Protein AF-A0A4Z2CC29-F1 (afdb_monomer_lite)

Organism: NCBI:txid433685

Structure (mmCIF, N/CA/C/O backbone):
data_AF-A0A4Z2CC29-F1
#
_entry.id   AF-A0A4Z2CC29-F1
#
loop_
_atom_site.group_PDB
_atom_site.id
_atom_site.type_symbol
_atom_site.label_atom_id
_atom_site.label_alt_id
_atom_site.label_comp_id
_atom_site.label_asym_id
_atom_site.label_entity_id
_atom_site.label_seq_id
_atom_site.pdbx_PDB_ins_code
_atom_site.Cartn_x
_atom_site.Cartn_y
_atom_site.Cartn_z
_atom_site.occupancy
_atom_site.B_iso_or_equiv
_atom_site.auth_seq_id
_atom_site.auth_comp_id
_atom_site.auth_asym_id
_atom_site.auth_atom_id
_atom_site.pdbx_PDB_model_num
ATOM 1 N N . MET A 1 1 ? 22.990 -30.284 -45.634 1.00 66.81 1 MET A N 1
ATOM 2 C CA . MET A 1 1 ? 22.052 -29.153 -45.784 1.00 66.81 1 MET A CA 1
ATOM 3 C C . MET A 1 1 ? 21.146 -28.949 -44.565 1.00 66.81 1 MET A C 1
ATOM 5 O O . MET A 1 1 ? 21.465 -28.060 -43.800 1.00 66.81 1 MET A O 1
ATOM 9 N N . ILE A 1 2 ? 20.113 -29.764 -44.279 1.00 86.00 2 ILE A N 1
ATOM 10 C CA . ILE A 1 2 ? 19.229 -29.530 -43.098 1.00 86.00 2 ILE A CA 1
ATOM 11 C C . ILE A 1 2 ? 20.000 -29.575 -41.761 1.00 86.00 2 ILE A C 1
ATOM 13 O O . ILE A 1 2 ? 19.831 -28.699 -40.919 1.00 86.00 2 ILE A O 1
ATOM 17 N N . TYR A 1 3 ? 20.889 -30.560 -41.586 1.00 90.81 3 TYR A N 1
ATOM 18 C CA . TYR A 1 3 ? 21.724 -30.685 -40.383 1.00 90.81 3 TYR A CA 1
ATOM 19 C C . TYR A 1 3 ? 22.698 -29.509 -40.204 1.00 90.81 3 TYR A C 1
ATOM 21 O O . TYR A 1 3 ? 22.841 -28.997 -39.101 1.00 90.81 3 TYR A O 1
ATOM 29 N N . GLU A 1 4 ? 23.340 -29.054 -41.282 1.00 92.06 4 GLU A N 1
ATOM 30 C CA . GLU A 1 4 ? 24.298 -27.939 -41.235 1.00 92.06 4 GLU A CA 1
ATOM 31 C C . GLU A 1 4 ? 23.599 -26.615 -40.921 1.00 92.06 4 GLU A C 1
ATOM 33 O O . GLU A 1 4 ? 24.086 -25.859 -40.090 1.00 92.06 4 GLU A O 1
ATOM 38 N N . THR A 1 5 ? 22.422 -26.370 -41.508 1.00 91.75 5 THR A N 1
ATOM 39 C CA . THR A 1 5 ? 21.590 -25.204 -41.178 1.00 91.75 5 THR A CA 1
ATOM 40 C C . THR A 1 5 ? 21.153 -25.224 -39.714 1.00 91.75 5 THR A C 1
ATOM 42 O O . THR A 1 5 ? 21.226 -24.202 -39.039 1.00 91.75 5 THR A O 1
ATOM 45 N N . HIS A 1 6 ? 20.741 -26.386 -39.199 1.00 92.25 6 HIS A N 1
ATOM 46 C CA . HIS A 1 6 ? 20.355 -26.515 -37.796 1.00 92.25 6 HIS A CA 1
ATOM 47 C C . HIS A 1 6 ? 21.546 -26.332 -36.841 1.00 92.25 6 HIS A C 1
ATOM 49 O O . HIS A 1 6 ? 21.421 -25.657 -35.821 1.00 92.25 6 HIS A O 1
ATOM 55 N N . LEU A 1 7 ? 22.717 -26.879 -37.181 1.00 94.69 7 LEU A N 1
ATOM 56 C CA . LEU A 1 7 ? 23.944 -26.705 -36.403 1.00 94.69 7 LEU A CA 1
ATOM 57 C C . LEU A 1 7 ? 24.373 -25.233 -36.343 1.00 94.69 7 LEU A C 1
ATOM 59 O O . LEU A 1 7 ? 24.787 -24.758 -35.287 1.00 94.69 7 LEU A O 1
ATOM 63 N N . GLU A 1 8 ? 24.256 -24.514 -37.458 1.00 93.88 8 GLU A N 1
ATOM 64 C CA . GLU A 1 8 ? 24.560 -23.086 -37.527 1.00 93.88 8 GLU A CA 1
ATOM 65 C C . GLU A 1 8 ? 23.573 -22.254 -3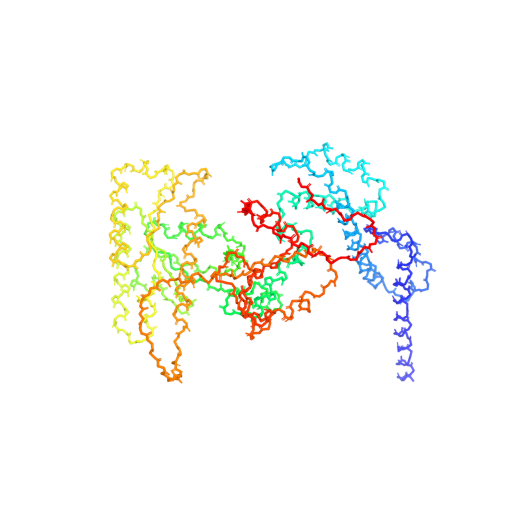6.700 1.00 93.88 8 GLU A C 1
ATOM 67 O O . GLU A 1 8 ? 23.980 -21.369 -35.950 1.00 93.88 8 GLU A O 1
ATOM 72 N N . GLN A 1 9 ? 22.283 -22.595 -36.745 1.00 92.75 9 GLN A N 1
ATOM 73 C CA . GLN A 1 9 ? 21.270 -21.964 -35.902 1.00 92.75 9 GLN A CA 1
ATOM 74 C C . GLN A 1 9 ? 21.585 -22.138 -34.408 1.00 92.75 9 GLN A C 1
ATOM 76 O O . GLN A 1 9 ? 21.604 -21.155 -33.674 1.00 92.75 9 GLN A O 1
ATOM 81 N N . LEU A 1 10 ? 21.930 -23.353 -33.968 1.00 94.38 10 LEU A N 1
ATOM 82 C CA . LEU A 1 10 ? 22.297 -23.615 -32.571 1.00 94.38 10 LEU A CA 1
ATOM 83 C C . LEU A 1 10 ? 23.557 -22.853 -32.131 1.00 94.38 10 LEU A C 1
ATOM 85 O O . LEU A 1 10 ? 23.642 -22.406 -30.986 1.00 94.38 10 LEU A O 1
ATOM 89 N N . ARG A 1 11 ? 24.545 -22.695 -33.020 1.00 93.88 11 ARG A N 1
ATOM 90 C CA . ARG A 1 11 ? 25.752 -21.897 -32.743 1.00 93.88 11 ARG A CA 1
ATOM 91 C C . ARG A 1 11 ? 25.420 -20.419 -32.575 1.00 93.88 11 ARG A C 1
ATOM 93 O O . ARG A 1 11 ? 25.898 -19.808 -31.621 1.00 93.88 11 ARG A O 1
ATOM 100 N N . ASN A 1 12 ? 24.575 -19.882 -33.450 1.00 92.81 12 ASN A N 1
ATOM 101 C CA . ASN A 1 12 ? 24.117 -18.498 -33.374 1.00 92.81 12 ASN A CA 1
ATOM 102 C C . ASN A 1 12 ? 23.285 -18.248 -32.114 1.00 92.81 12 ASN A C 1
ATOM 104 O O . ASN A 1 12 ? 23.522 -17.261 -31.422 1.00 92.81 12 ASN A O 1
ATOM 108 N N . ASP A 1 13 ? 22.391 -19.169 -31.754 1.00 92.31 13 ASP A N 1
ATOM 109 C CA . ASP A 1 13 ? 21.606 -19.078 -30.521 1.00 92.31 13 ASP A CA 1
ATOM 110 C C . ASP A 1 13 ? 22.510 -19.092 -29.280 1.00 92.31 13 ASP A C 1
ATOM 112 O O . ASP A 1 13 ? 22.323 -18.288 -28.361 1.00 92.31 13 ASP A O 1
ATOM 116 N N . ARG A 1 14 ? 23.540 -19.952 -29.266 1.00 94.69 14 ARG A N 1
ATOM 117 C CA . ARG A 1 14 ? 24.526 -19.990 -28.178 1.00 94.69 14 ARG A CA 1
ATOM 118 C C . ARG A 1 14 ? 25.311 -18.685 -28.080 1.00 94.69 14 ARG A C 1
ATOM 120 O O . ARG A 1 14 ? 25.396 -18.119 -26.994 1.00 94.69 14 ARG A O 1
ATOM 127 N N . LYS A 1 15 ? 25.849 -18.187 -29.197 1.00 94.00 15 LYS A N 1
ATOM 128 C CA . LYS A 1 15 ? 26.604 -16.926 -29.221 1.00 94.00 15 LYS A CA 1
ATOM 129 C C . LYS A 1 15 ? 25.719 -15.753 -28.801 1.00 94.00 15 LYS A C 1
ATOM 131 O O . LYS A 1 15 ? 26.139 -14.946 -27.984 1.00 94.00 15 LYS A O 1
ATOM 136 N N . ARG A 1 16 ? 24.463 -15.693 -29.250 1.00 93.94 16 ARG A N 1
ATOM 137 C CA . ARG A 1 16 ? 23.505 -14.667 -28.815 1.00 93.94 16 ARG A CA 1
ATOM 138 C C . ARG A 1 16 ? 23.261 -14.719 -27.303 1.00 93.94 16 ARG A C 1
ATOM 140 O O . ARG A 1 16 ? 23.221 -13.673 -26.662 1.00 93.94 16 ARG A O 1
ATOM 147 N N . ALA A 1 17 ? 23.155 -15.908 -26.709 1.00 94.06 17 ALA A N 1
ATOM 148 C CA . ALA A 1 17 ? 23.043 -16.054 -25.256 1.00 94.06 17 ALA A CA 1
ATOM 149 C 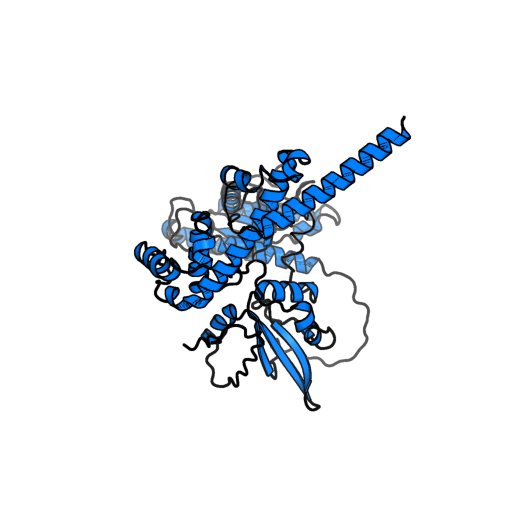C . ALA A 1 17 ? 24.298 -15.561 -24.506 1.00 94.06 17 ALA A C 1
ATOM 151 O O . ALA A 1 17 ? 24.156 -14.870 -23.496 1.00 94.06 17 ALA A O 1
ATOM 152 N N . GLU A 1 18 ? 25.498 -15.858 -25.017 1.00 95.25 18 GLU A N 1
ATOM 153 C CA . GLU A 1 18 ? 26.771 -15.336 -24.488 1.00 95.25 18 GLU A CA 1
ATOM 154 C C . GLU A 1 18 ? 26.796 -13.794 -24.537 1.00 95.25 18 GLU A C 1
ATOM 156 O O . GLU A 1 18 ? 27.067 -13.148 -23.529 1.00 95.25 18 GLU A O 1
ATOM 161 N N . MET A 1 19 ? 26.393 -13.192 -25.661 1.00 95.31 19 MET A N 1
ATOM 162 C CA . MET A 1 19 ? 26.339 -11.732 -25.845 1.00 95.31 19 MET A CA 1
ATOM 163 C C . MET A 1 19 ? 25.330 -11.043 -24.916 1.00 95.31 19 MET A C 1
ATOM 165 O O . MET A 1 19 ? 25.601 -9.961 -24.395 1.00 95.31 19 MET A O 1
ATOM 169 N N . ARG A 1 20 ? 24.178 -11.673 -24.639 1.00 94.25 20 ARG A N 1
ATOM 170 C CA . ARG A 1 20 ? 23.228 -11.169 -23.628 1.00 94.25 20 ARG A CA 1
ATOM 171 C C . ARG A 1 20 ? 23.831 -11.168 -22.223 1.00 94.25 20 ARG A C 1
ATOM 173 O O . ARG A 1 20 ? 23.496 -10.294 -21.425 1.00 94.25 20 ARG A O 1
ATOM 180 N N . TRP A 1 21 ? 24.651 -12.165 -21.893 1.00 95.19 21 TRP A N 1
ATOM 181 C CA . TRP A 1 21 ? 25.315 -12.251 -20.593 1.00 95.19 21 TRP A CA 1
ATOM 182 C C . TRP A 1 21 ? 26.423 -11.201 -20.464 1.00 95.19 21 TRP A C 1
ATOM 184 O O . TRP A 1 21 ? 26.448 -10.475 -19.474 1.00 95.19 21 TRP A O 1
ATOM 194 N N . GLU A 1 22 ? 27.249 -11.041 -21.496 1.00 94.44 22 GLU A N 1
ATOM 195 C CA . GLU A 1 22 ? 28.319 -10.038 -21.526 1.00 94.44 22 GLU A CA 1
ATOM 196 C C . GLU A 1 22 ? 27.773 -8.608 -21.420 1.00 94.44 22 GLU A C 1
ATOM 198 O O . GLU A 1 22 ? 28.294 -7.800 -20.651 1.00 94.44 22 GLU A O 1
ATOM 203 N N . LEU A 1 23 ? 26.659 -8.305 -22.101 1.00 93.31 23 LEU A N 1
ATOM 204 C CA . LEU A 1 23 ? 25.971 -7.024 -21.936 1.00 93.31 23 LEU A CA 1
ATOM 205 C C . LEU A 1 23 ? 25.572 -6.787 -20.469 1.00 93.31 23 LEU A C 1
ATOM 207 O O . LEU A 1 23 ? 25.803 -5.702 -19.941 1.00 93.31 23 LEU A O 1
ATOM 211 N N . LYS A 1 24 ? 25.000 -7.787 -19.785 1.00 94.25 24 LYS A N 1
ATOM 212 C CA . LYS A 1 24 ? 24.619 -7.656 -18.366 1.00 94.25 24 LYS A CA 1
ATOM 213 C C . LYS A 1 24 ? 25.824 -7.394 -17.465 1.00 94.25 24 LYS A C 1
ATOM 215 O O . LYS A 1 24 ? 25.731 -6.551 -16.577 1.00 94.25 24 LYS A O 1
ATOM 220 N N . GLU A 1 25 ? 26.931 -8.098 -17.688 1.00 94.12 25 GLU A N 1
ATOM 221 C CA . GLU A 1 25 ? 28.170 -7.907 -16.929 1.00 94.12 25 GLU A CA 1
ATOM 222 C C . GLU A 1 25 ? 28.756 -6.509 -17.160 1.00 94.12 25 GLU A C 1
ATOM 224 O O . GLU A 1 25 ? 29.083 -5.801 -16.212 1.00 94.12 25 GLU A O 1
ATOM 229 N N . LYS A 1 26 ? 28.809 -6.052 -18.413 1.00 92.38 26 LYS A N 1
ATOM 230 C CA . LYS A 1 26 ? 29.283 -4.704 -18.750 1.00 92.38 26 LYS A CA 1
ATOM 231 C C . LYS A 1 26 ? 28.430 -3.609 -18.126 1.00 92.38 26 LYS A C 1
ATOM 233 O O . LYS A 1 26 ? 28.978 -2.611 -17.660 1.00 92.38 26 LYS A O 1
ATOM 238 N N . LEU A 1 27 ? 27.109 -3.783 -18.103 1.00 93.62 27 LEU A N 1
ATOM 239 C CA . LEU A 1 27 ? 26.213 -2.842 -17.437 1.00 93.62 27 LEU A CA 1
ATOM 240 C C . LEU A 1 27 ? 26.478 -2.789 -15.924 1.00 93.62 27 LEU A C 1
ATOM 242 O O . LEU A 1 27 ? 26.560 -1.691 -15.382 1.00 93.62 27 LEU A O 1
ATOM 246 N N . SER A 1 28 ? 26.681 -3.935 -15.263 1.00 92.44 28 SER A N 1
ATOM 247 C CA . SER A 1 28 ? 26.833 -3.998 -13.801 1.00 92.44 28 SER A CA 1
ATOM 248 C C . SER A 1 28 ? 28.130 -3.384 -13.270 1.00 92.44 28 SER A C 1
ATOM 250 O O . SER A 1 28 ? 28.144 -2.891 -12.144 1.00 92.44 28 SER A O 1
ATOM 252 N N . VAL A 1 29 ? 29.204 -3.383 -14.064 1.00 92.62 29 VAL A N 1
ATOM 253 C CA . VAL A 1 29 ? 30.507 -2.818 -13.666 1.00 92.62 29 VAL A CA 1
ATOM 254 C C . VAL A 1 29 ? 30.736 -1.390 -14.164 1.00 92.62 29 VAL A C 1
ATOM 256 O O . VAL A 1 29 ? 31.734 -0.765 -13.805 1.00 92.62 29 VAL A O 1
ATOM 259 N N . SER A 1 30 ? 29.855 -0.863 -15.018 1.00 91.44 30 SER A N 1
ATOM 260 C CA . SER A 1 30 ? 30.069 0.434 -15.657 1.00 91.44 30 SER A CA 1
ATOM 261 C C . SER A 1 30 ? 29.684 1.597 -14.734 1.00 91.44 30 SER A C 1
ATOM 263 O O . SER A 1 30 ? 28.502 1.772 -14.435 1.00 91.44 30 SER A O 1
ATOM 265 N N . PRO A 1 31 ? 30.625 2.493 -14.370 1.00 90.25 31 PRO A N 1
ATOM 266 C CA . PRO A 1 31 ? 30.317 3.668 -13.549 1.00 90.25 31 PRO A CA 1
ATOM 267 C C . PRO A 1 31 ? 29.477 4.710 -14.303 1.00 90.25 31 PRO A C 1
ATOM 269 O O . PRO A 1 31 ? 28.939 5.643 -13.711 1.00 90.25 31 PRO A O 1
ATOM 272 N N . PHE A 1 32 ? 29.370 4.577 -15.627 1.00 90.44 32 PHE A N 1
ATOM 273 C CA . PHE A 1 32 ? 28.587 5.476 -16.465 1.00 90.44 32 PHE A CA 1
ATOM 274 C C . PHE A 1 32 ? 27.112 5.088 -16.534 1.00 90.44 32 PHE A C 1
ATOM 276 O O . PHE A 1 32 ? 26.312 5.874 -17.051 1.00 90.44 32 PHE A O 1
ATOM 283 N N . ILE A 1 33 ? 26.749 3.899 -16.053 1.00 94.25 33 ILE A N 1
ATOM 284 C CA . ILE A 1 33 ? 25.368 3.440 -15.959 1.00 94.25 33 ILE A CA 1
ATOM 285 C C . ILE A 1 33 ? 24.871 3.760 -14.553 1.00 94.25 33 ILE A C 1
ATOM 287 O O . ILE A 1 33 ? 25.183 3.073 -13.589 1.00 94.25 33 ILE A O 1
ATOM 291 N N . THR A 1 34 ? 24.112 4.848 -14.438 1.00 95.56 34 THR A N 1
ATOM 292 C CA . THR A 1 34 ? 23.562 5.319 -13.161 1.00 95.56 34 THR A CA 1
ATOM 293 C C . THR A 1 34 ? 22.041 5.150 -13.129 1.00 95.56 34 THR A C 1
ATOM 295 O O . THR A 1 34 ? 21.424 5.082 -14.201 1.00 95.56 34 THR A O 1
ATOM 298 N N . PRO A 1 35 ? 21.417 5.114 -11.938 1.00 97.56 35 PRO A N 1
ATOM 299 C CA . PRO A 1 35 ? 19.965 5.034 -11.808 1.00 97.56 35 PRO A CA 1
ATOM 300 C C . PRO A 1 35 ? 19.245 6.156 -12.568 1.00 97.56 35 PRO A C 1
ATOM 302 O O . PRO A 1 35 ? 19.624 7.328 -12.488 1.00 97.56 35 PRO A O 1
ATOM 305 N N . GLY A 1 36 ? 18.217 5.790 -13.335 1.00 96.50 36 GLY A N 1
ATOM 306 C CA . GLY A 1 36 ? 17.397 6.726 -14.107 1.00 96.50 36 GLY A CA 1
ATOM 307 C C . GLY A 1 36 ? 18.097 7.317 -15.331 1.00 96.50 36 GLY A C 1
ATOM 308 O O . GLY A 1 36 ? 17.602 8.281 -15.916 1.00 96.50 36 GLY A O 1
ATOM 309 N N . LYS A 1 37 ? 19.260 6.790 -15.733 1.00 95.75 37 LYS A N 1
ATOM 310 C CA . LYS A 1 37 ? 19.903 7.217 -16.976 1.00 95.75 37 LYS A CA 1
ATOM 311 C C . LYS A 1 37 ? 19.089 6.693 -18.170 1.00 95.75 37 LYS A C 1
ATOM 313 O O . LYS A 1 37 ? 18.795 5.503 -18.213 1.00 95.75 37 LYS A O 1
ATOM 318 N N . PRO A 1 38 ? 18.705 7.553 -19.129 1.00 93.81 38 PRO A N 1
ATOM 319 C CA . PRO A 1 38 ? 17.983 7.102 -20.309 1.00 93.81 38 PRO A CA 1
ATOM 320 C C . PRO A 1 38 ? 18.913 6.338 -21.256 1.00 93.81 38 PRO A C 1
ATOM 322 O O . PRO A 1 38 ? 20.123 6.594 -21.317 1.00 93.81 38 PRO A O 1
ATOM 325 N N . TRP A 1 39 ? 18.336 5.412 -22.021 1.00 91.81 39 TRP A N 1
ATOM 326 C CA . TRP A 1 39 ? 19.084 4.574 -22.955 1.00 91.81 39 TRP A CA 1
ATOM 327 C C . TRP A 1 39 ? 19.845 5.395 -24.000 1.00 91.81 39 TRP A C 1
ATOM 329 O O . TRP A 1 39 ? 20.983 5.077 -24.332 1.00 91.81 39 TRP A O 1
ATOM 339 N N . GLU A 1 40 ? 19.260 6.492 -24.474 1.00 91.44 40 GLU A N 1
ATOM 340 C CA . GLU A 1 40 ? 19.817 7.379 -25.497 1.00 91.44 40 GLU A CA 1
ATOM 341 C C . GLU A 1 40 ? 21.171 7.971 -25.084 1.00 91.44 40 GLU A C 1
ATOM 343 O O . GLU A 1 40 ? 22.038 8.185 -25.934 1.00 91.44 40 GLU A O 1
ATOM 348 N N . GLU A 1 41 ? 21.368 8.186 -23.780 1.00 91.81 41 GLU A N 1
ATOM 349 C CA . GLU A 1 41 ? 22.637 8.623 -23.196 1.00 91.81 41 GLU A CA 1
ATOM 350 C C . GLU A 1 41 ? 23.571 7.453 -22.858 1.00 91.81 41 GLU A C 1
ATOM 352 O O . GLU A 1 41 ? 24.787 7.625 -22.802 1.00 91.81 41 GLU A O 1
ATOM 357 N N . ALA A 1 42 ? 23.025 6.274 -22.558 1.00 90.56 42 ALA A N 1
ATOM 358 C CA . ALA A 1 42 ? 23.796 5.104 -22.148 1.00 90.56 42 ALA A CA 1
ATOM 359 C C . ALA A 1 42 ? 24.364 4.309 -23.335 1.00 90.56 42 ALA A C 1
ATOM 361 O O . ALA A 1 42 ? 25.439 3.716 -23.234 1.00 90.56 42 ALA A O 1
ATOM 362 N N . ARG A 1 43 ? 23.679 4.322 -24.481 1.00 88.62 43 ARG A N 1
ATOM 363 C CA . ARG A 1 43 ? 24.040 3.529 -25.663 1.00 88.62 43 ARG A CA 1
ATOM 364 C C . ARG A 1 43 ? 25.456 3.804 -26.171 1.00 88.62 43 ARG A C 1
ATOM 366 O O . ARG A 1 43 ? 26.126 2.884 -26.626 1.00 88.62 43 ARG A O 1
ATOM 373 N N . SER A 1 44 ? 25.963 5.034 -26.044 1.00 88.25 44 SER A N 1
ATOM 374 C CA . SER A 1 44 ? 27.321 5.386 -26.490 1.00 88.25 44 SER A CA 1
ATOM 375 C C . SER A 1 44 ? 28.422 4.628 -25.752 1.00 88.25 44 SER A C 1
ATOM 377 O O . SER A 1 44 ? 29.509 4.476 -26.299 1.00 88.25 44 SER A O 1
ATOM 379 N N . PHE A 1 45 ? 28.155 4.138 -24.538 1.00 83.81 45 PHE A N 1
ATOM 380 C CA . PHE A 1 45 ? 29.128 3.363 -23.763 1.00 83.81 45 PHE A CA 1
ATOM 381 C C . PHE A 1 45 ? 29.275 1.927 -24.258 1.00 83.81 45 PHE A C 1
ATOM 383 O O . PHE A 1 45 ? 30.252 1.274 -23.912 1.00 83.81 45 PHE A O 1
ATOM 390 N N . ILE A 1 46 ? 28.321 1.443 -25.054 1.00 80.62 46 ILE A N 1
ATOM 391 C CA . ILE A 1 46 ? 28.262 0.038 -25.455 1.00 80.62 46 ILE A CA 1
ATOM 392 C C . ILE A 1 46 ? 28.157 -0.174 -26.971 1.00 80.62 46 ILE A C 1
ATOM 394 O O . ILE A 1 46 ? 28.251 -1.302 -27.436 1.00 80.62 46 ILE A O 1
ATOM 398 N N . MET A 1 47 ? 28.001 0.897 -27.757 1.00 84.50 47 MET A N 1
ATOM 399 C CA . MET A 1 47 ? 27.914 0.835 -29.226 1.00 84.50 47 MET A CA 1
ATOM 400 C C . MET A 1 47 ? 29.148 0.222 -29.904 1.00 84.50 47 MET A C 1
ATOM 402 O O . MET A 1 47 ? 29.045 -0.265 -31.025 1.00 84.50 47 MET A O 1
ATOM 406 N N . ASN A 1 48 ? 30.309 0.257 -29.246 1.00 85.19 48 ASN A N 1
ATOM 407 C CA . ASN A 1 48 ? 31.562 -0.273 -29.790 1.00 85.19 48 ASN A CA 1
ATOM 408 C C . ASN A 1 48 ? 31.841 -1.724 -29.365 1.00 85.19 48 ASN A C 1
ATOM 410 O O . ASN A 1 48 ? 32.911 -2.249 -29.666 1.00 85.19 48 ASN A O 1
ATOM 414 N N . GLU A 1 49 ? 30.919 -2.356 -28.641 1.00 88.62 49 GLU A N 1
ATOM 415 C CA . GLU A 1 49 ? 31.102 -3.696 -28.088 1.00 88.62 49 GLU A CA 1
ATOM 416 C C . GLU A 1 49 ? 30.563 -4.773 -29.041 1.00 88.62 49 GLU A C 1
ATOM 418 O O . GLU A 1 49 ? 29.636 -4.538 -29.822 1.00 88.62 49 GLU A O 1
ATOM 423 N N . GLU A 1 50 ? 31.127 -5.983 -28.967 1.00 87.19 50 GLU A N 1
ATOM 424 C CA . GLU A 1 50 ? 30.804 -7.082 -29.892 1.00 87.19 50 GLU A CA 1
ATOM 425 C C . GLU A 1 50 ? 29.313 -7.452 -29.844 1.00 87.19 50 GLU A C 1
ATOM 427 O O . GLU A 1 50 ? 28.675 -7.654 -30.880 1.00 87.19 50 GLU A O 1
ATOM 432 N N . PHE A 1 51 ? 28.721 -7.462 -28.647 1.00 88.06 51 PHE A N 1
ATOM 433 C CA . PHE A 1 51 ? 27.313 -7.804 -28.455 1.00 88.06 51 PHE A CA 1
ATOM 434 C C . PHE A 1 51 ? 26.344 -6.853 -29.174 1.00 88.06 51 PHE A C 1
ATOM 436 O O . PHE A 1 51 ? 25.224 -7.262 -29.475 1.00 88.06 51 PHE A O 1
ATOM 443 N N . TYR A 1 52 ? 26.756 -5.622 -29.507 1.00 85.06 52 TYR A N 1
ATOM 444 C CA . TYR A 1 52 ? 25.912 -4.665 -30.232 1.00 85.06 52 TYR A CA 1
ATOM 445 C C . TYR A 1 52 ? 25.608 -5.125 -31.669 1.00 85.06 52 TYR A C 1
ATOM 447 O O . TYR A 1 52 ? 24.602 -4.729 -32.249 1.00 85.06 52 TYR A O 1
ATOM 455 N N . GLN A 1 53 ? 26.454 -5.989 -32.241 1.00 86.00 53 GLN A N 1
ATOM 456 C CA . GLN A 1 53 ? 26.263 -6.562 -33.579 1.00 86.00 53 GLN A CA 1
ATOM 457 C C . GLN A 1 53 ? 25.438 -7.859 -33.561 1.00 86.00 53 GLN A C 1
ATOM 459 O O . GLN A 1 53 ? 24.881 -8.254 -34.583 1.00 86.00 53 GLN A O 1
ATOM 464 N N . TRP A 1 54 ? 25.366 -8.531 -32.408 1.00 90.25 54 TRP A N 1
ATOM 465 C CA . TRP A 1 54 ? 24.708 -9.835 -32.247 1.00 90.25 54 TRP A CA 1
ATOM 466 C C . TRP A 1 54 ? 23.275 -9.751 -31.711 1.00 90.25 54 TRP A C 1
ATOM 468 O O . TRP A 1 54 ? 22.492 -10.695 -31.892 1.00 90.25 54 TRP A O 1
ATOM 478 N N . LEU A 1 55 ? 22.952 -8.652 -31.028 1.00 91.31 55 LEU A N 1
ATOM 479 C CA . LEU A 1 55 ? 21.669 -8.406 -30.381 1.00 91.31 55 LEU A CA 1
ATOM 480 C C . LEU A 1 55 ? 20.858 -7.364 -31.146 1.00 91.31 55 LEU A C 1
ATOM 482 O O . LEU A 1 55 ? 21.392 -6.370 -31.633 1.00 91.31 55 LEU A O 1
ATOM 486 N N . GLU A 1 56 ? 19.551 -7.579 -31.208 1.00 91.06 56 GLU A N 1
ATOM 487 C CA . GLU A 1 56 ? 18.615 -6.608 -31.768 1.00 91.06 56 GLU A CA 1
ATOM 488 C C . GLU A 1 56 ? 18.287 -5.489 -30.772 1.00 91.06 56 GLU A C 1
ATOM 490 O O . GLU A 1 56 ? 18.458 -5.630 -29.558 1.00 91.06 56 GLU A O 1
ATOM 495 N N . GLU A 1 57 ? 17.735 -4.383 -31.282 1.00 90.38 57 GLU A N 1
ATOM 496 C CA . GLU A 1 57 ? 17.409 -3.210 -30.465 1.00 90.38 57 GLU A CA 1
ATOM 497 C C . GLU A 1 57 ? 16.464 -3.494 -29.309 1.00 90.38 57 GLU A C 1
ATOM 499 O O . GLU A 1 57 ? 16.698 -3.067 -28.177 1.00 90.38 57 GLU A O 1
ATOM 504 N N . ALA A 1 58 ? 15.451 -4.316 -29.556 1.00 92.81 58 ALA A N 1
ATOM 505 C CA . ALA A 1 58 ? 14.542 -4.748 -28.510 1.00 92.81 58 ALA A CA 1
ATOM 506 C C . ALA A 1 58 ? 15.253 -5.531 -27.388 1.00 92.81 58 ALA A C 1
ATOM 508 O O . ALA A 1 58 ? 14.855 -5.431 -26.228 1.00 92.81 58 ALA A O 1
ATOM 509 N N . GLU A 1 59 ? 16.305 -6.293 -27.704 1.00 92.06 59 GLU A N 1
ATOM 510 C CA . GLU A 1 59 ? 16.991 -7.153 -26.737 1.00 92.06 59 GLU A CA 1
ATOM 511 C C . GLU A 1 59 ? 17.857 -6.350 -25.771 1.00 92.06 59 GLU A C 1
ATOM 513 O O . GLU A 1 59 ? 17.766 -6.543 -24.556 1.00 92.06 59 GLU A O 1
ATOM 518 N N . TYR A 1 60 ? 18.687 -5.438 -26.284 1.00 89.75 60 TYR A N 1
ATOM 519 C CA . TYR A 1 60 ? 19.515 -4.621 -25.403 1.00 89.75 60 TYR A CA 1
ATOM 520 C C . TYR A 1 60 ? 18.684 -3.604 -24.614 1.00 89.75 60 TYR A C 1
ATOM 522 O O . TYR A 1 60 ? 19.022 -3.331 -23.464 1.00 89.75 60 TYR A O 1
ATOM 530 N N . LEU A 1 61 ? 17.558 -3.122 -25.159 1.00 93.25 61 LEU A N 1
ATOM 531 C CA . LEU A 1 61 ? 16.606 -2.295 -24.415 1.00 93.25 61 LEU A CA 1
ATOM 532 C C . LEU A 1 61 ? 15.960 -3.069 -23.263 1.00 93.25 61 LEU A C 1
ATOM 534 O O . LEU A 1 61 ? 15.895 -2.556 -22.149 1.00 93.25 61 LEU A O 1
ATOM 538 N N . ASP A 1 62 ? 15.506 -4.304 -23.491 1.00 95.56 62 ASP A N 1
ATOM 539 C CA . ASP A 1 62 ? 14.939 -5.148 -22.431 1.00 95.56 62 ASP A CA 1
ATOM 540 C C . ASP A 1 62 ? 15.963 -5.427 -21.320 1.00 95.56 62 ASP A C 1
ATOM 542 O O . ASP A 1 62 ? 15.663 -5.265 -20.133 1.00 95.56 62 ASP A O 1
ATOM 546 N N . ILE A 1 63 ? 17.194 -5.786 -21.694 1.00 94.75 63 ILE A N 1
ATOM 547 C CA . ILE A 1 63 ? 18.281 -6.036 -20.739 1.00 94.75 63 ILE A CA 1
ATOM 548 C C . ILE A 1 63 ? 18.615 -4.765 -19.951 1.00 94.75 63 ILE A C 1
ATOM 550 O O . ILE A 1 63 ? 18.727 -4.819 -18.724 1.00 94.75 63 ILE A O 1
ATOM 554 N N . TYR A 1 64 ? 18.722 -3.624 -20.632 1.00 95.31 64 TYR A N 1
ATOM 555 C CA . TYR A 1 64 ? 19.001 -2.343 -19.997 1.00 95.31 64 TYR A CA 1
ATOM 556 C C . TYR A 1 64 ? 17.891 -1.918 -19.039 1.00 95.31 64 TYR A C 1
ATOM 558 O O . TYR A 1 64 ? 18.181 -1.537 -17.911 1.00 95.31 64 TYR A O 1
ATOM 566 N N . ASN A 1 65 ? 16.625 -2.033 -19.444 1.00 96.75 65 ASN A N 1
ATOM 567 C CA . ASN A 1 65 ? 15.481 -1.665 -18.611 1.00 96.75 65 ASN A CA 1
ATOM 568 C C . ASN A 1 65 ? 15.390 -2.534 -17.350 1.00 96.75 65 ASN A C 1
ATOM 570 O O . ASN A 1 65 ? 15.099 -2.021 -16.268 1.00 96.75 65 ASN A O 1
ATOM 574 N N . LYS A 1 66 ? 15.679 -3.838 -17.461 1.00 97.19 66 LYS A N 1
ATOM 575 C CA . LYS A 1 66 ? 15.764 -4.738 -16.300 1.00 97.19 66 LYS A CA 1
ATOM 576 C C . LYS A 1 66 ? 16.886 -4.326 -15.353 1.00 97.19 66 LYS A C 1
ATOM 578 O O . LYS A 1 66 ? 16.644 -4.186 -14.159 1.00 97.19 66 LYS A O 1
ATOM 583 N N . HIS A 1 67 ? 18.074 -4.059 -15.888 1.00 96.75 67 HIS A N 1
ATOM 584 C CA . HIS A 1 67 ? 19.205 -3.605 -15.085 1.00 96.75 67 HIS A CA 1
ATOM 585 C C . HIS A 1 67 ? 18.947 -2.238 -14.427 1.00 96.75 67 HIS A C 1
ATOM 587 O O . HIS A 1 67 ? 19.211 -2.063 -13.242 1.00 96.75 67 HIS A O 1
ATOM 593 N N . GLN A 1 68 ? 18.365 -1.284 -15.164 1.00 97.44 68 GLN A N 1
ATOM 594 C CA . GLN A 1 68 ? 17.951 0.014 -14.631 1.00 97.44 68 GLN A CA 1
ATOM 595 C C . GLN A 1 68 ? 16.984 -0.156 -13.466 1.00 97.44 68 GLN A C 1
ATOM 597 O O . GLN A 1 68 ? 17.177 0.464 -12.429 1.00 97.44 68 GLN A O 1
ATOM 602 N N . LYS A 1 69 ? 15.984 -1.034 -13.593 1.00 97.75 69 LYS A N 1
ATOM 603 C CA . LYS A 1 69 ? 15.071 -1.328 -12.489 1.00 97.75 69 LYS A CA 1
ATOM 604 C C . LYS A 1 69 ? 15.823 -1.808 -11.241 1.00 97.75 69 LYS A C 1
ATOM 606 O O . LYS A 1 69 ? 15.596 -1.265 -10.168 1.00 97.75 69 LYS A O 1
ATOM 611 N N . GLU A 1 70 ? 16.746 -2.757 -11.388 1.00 96.94 70 GLU A N 1
ATOM 612 C CA . GLU A 1 70 ? 17.531 -3.303 -10.270 1.00 96.94 70 GLU A CA 1
ATOM 613 C C . GLU A 1 70 ? 18.381 -2.237 -9.557 1.00 96.94 70 GLU A C 1
ATOM 615 O O . GLU A 1 70 ? 18.384 -2.174 -8.328 1.00 96.94 70 GLU A O 1
ATOM 620 N N . ILE A 1 71 ? 19.092 -1.381 -10.301 1.00 97.31 71 ILE A N 1
ATOM 621 C CA . ILE A 1 71 ? 19.929 -0.335 -9.688 1.00 97.31 71 ILE A CA 1
ATOM 622 C C . ILE A 1 71 ? 19.099 0.826 -9.127 1.00 97.31 71 ILE A C 1
ATOM 624 O O . ILE A 1 71 ? 19.517 1.455 -8.159 1.00 97.31 71 ILE A O 1
ATOM 628 N N . ILE A 1 72 ? 17.926 1.107 -9.705 1.00 97.62 72 ILE A N 1
ATOM 629 C CA . ILE A 1 72 ? 16.982 2.099 -9.179 1.00 97.62 72 ILE A CA 1
ATOM 630 C C . ILE A 1 72 ? 16.395 1.611 -7.859 1.00 97.62 72 ILE A C 1
ATOM 632 O O . ILE A 1 72 ? 16.365 2.377 -6.901 1.00 97.62 72 ILE A O 1
ATOM 636 N N . ASP A 1 73 ? 15.935 0.361 -7.797 1.00 95.75 73 ASP A N 1
ATOM 637 C CA . ASP A 1 73 ? 15.349 -0.202 -6.581 1.00 95.75 73 ASP A CA 1
ATOM 638 C C . ASP A 1 73 ? 16.387 -0.228 -5.445 1.00 95.75 73 ASP A C 1
ATOM 640 O O . ASP A 1 73 ? 16.099 0.267 -4.357 1.00 95.75 73 ASP A O 1
ATOM 644 N N . ARG A 1 74 ? 17.635 -0.623 -5.735 1.00 95.56 74 ARG A N 1
ATOM 645 C CA . ARG A 1 74 ? 18.750 -0.541 -4.774 1.00 95.56 74 ARG A CA 1
ATOM 646 C C . ARG A 1 74 ? 19.047 0.891 -4.318 1.00 95.56 74 ARG A C 1
ATOM 648 O O . ARG A 1 74 ? 19.154 1.144 -3.127 1.00 95.56 74 ARG A O 1
ATOM 655 N N . ALA A 1 75 ? 19.122 1.852 -5.242 1.00 97.62 75 ALA A N 1
ATOM 656 C CA . ALA A 1 75 ? 19.372 3.251 -4.886 1.00 97.62 75 ALA A CA 1
ATOM 657 C C . ALA A 1 75 ? 18.251 3.850 -4.016 1.00 97.62 75 ALA A C 1
ATOM 659 O O . ALA A 1 75 ? 18.505 4.738 -3.203 1.00 97.62 75 ALA A O 1
ATOM 660 N N . LYS A 1 76 ? 17.006 3.377 -4.168 1.00 95.75 76 LYS A N 1
ATOM 661 C CA . LYS A 1 76 ? 15.888 3.766 -3.297 1.00 95.75 76 LYS A CA 1
ATOM 662 C C . LYS A 1 76 ? 16.022 3.175 -1.895 1.00 95.75 76 LYS A C 1
ATOM 664 O O . LYS A 1 76 ? 15.693 3.878 -0.945 1.00 95.75 76 LYS A O 1
ATOM 669 N N . GLU A 1 77 ? 16.468 1.926 -1.767 1.00 92.44 77 GLU A N 1
ATOM 670 C CA . GLU A 1 77 ? 16.758 1.285 -0.474 1.00 92.44 77 GLU A CA 1
ATOM 671 C C . GLU A 1 77 ? 17.889 2.027 0.250 1.00 92.44 77 GLU A C 1
ATOM 673 O O . GLU A 1 77 ? 17.682 2.518 1.357 1.00 92.44 77 GLU A O 1
ATOM 678 N N . ASP A 1 78 ? 19.015 2.250 -0.434 1.00 94.44 78 ASP A N 1
ATOM 679 C CA . ASP A 1 78 ? 20.155 3.014 0.085 1.00 94.44 78 ASP A CA 1
ATOM 680 C C . ASP A 1 78 ? 19.730 4.421 0.543 1.00 94.44 78 ASP A C 1
ATOM 682 O O . ASP A 1 78 ? 20.142 4.915 1.596 1.00 94.44 78 ASP A O 1
ATOM 686 N N . PHE A 1 79 ? 18.880 5.091 -0.240 1.00 96.06 79 PHE A N 1
ATOM 687 C CA . PHE A 1 79 ? 18.374 6.408 0.126 1.00 96.06 79 PHE A CA 1
ATOM 688 C C . PHE A 1 79 ? 17.431 6.364 1.338 1.00 96.06 79 PHE A C 1
ATOM 690 O O . PHE A 1 79 ? 17.469 7.269 2.166 1.00 96.06 79 PHE A O 1
ATOM 697 N N . GLN A 1 80 ? 16.607 5.324 1.488 1.00 92.00 80 GLN A N 1
ATOM 698 C CA . GLN A 1 80 ? 15.775 5.154 2.684 1.00 92.00 80 GLN A CA 1
ATOM 699 C C . GLN A 1 80 ? 16.617 4.937 3.945 1.00 92.00 80 GLN A C 1
ATOM 701 O O . GLN A 1 80 ? 16.278 5.498 4.987 1.00 92.00 80 GLN A O 1
ATOM 706 N N . GLU A 1 81 ? 17.708 4.174 3.851 1.00 88.75 81 GLU A N 1
ATOM 707 C CA . GLU A 1 81 ? 18.668 4.017 4.949 1.00 88.75 81 GLU A CA 1
ATOM 708 C C . GLU A 1 81 ? 19.313 5.354 5.318 1.00 88.75 81 GLU A C 1
ATOM 710 O O . GLU A 1 81 ? 19.316 5.721 6.491 1.00 88.75 81 GLU A O 1
ATOM 715 N N . LEU A 1 82 ? 19.742 6.142 4.324 1.00 93.06 82 LEU A N 1
ATOM 716 C CA . LEU A 1 82 ? 20.265 7.490 4.560 1.00 93.06 82 LEU A CA 1
ATOM 717 C C . LEU A 1 82 ? 19.254 8.368 5.319 1.00 93.06 82 LEU A C 1
ATOM 719 O O . LEU A 1 82 ? 19.619 9.065 6.261 1.00 93.06 82 LEU A O 1
ATOM 723 N N . LEU A 1 83 ? 17.972 8.335 4.943 1.00 90.62 83 LEU A N 1
ATOM 724 C CA . LEU A 1 83 ? 16.938 9.107 5.643 1.00 90.62 83 LEU A CA 1
ATOM 725 C C . LEU A 1 83 ? 16.773 8.665 7.107 1.00 90.62 83 LEU A C 1
ATOM 727 O O . LEU A 1 83 ? 16.522 9.504 7.967 1.00 90.62 83 LEU A O 1
ATOM 731 N N . LEU A 1 84 ? 16.925 7.369 7.400 1.00 85.56 84 LEU A N 1
ATOM 732 C CA . LEU A 1 84 ? 16.875 6.834 8.765 1.00 85.56 84 LEU A CA 1
ATOM 733 C C . LEU A 1 84 ? 18.102 7.239 9.595 1.00 85.56 84 LEU A C 1
ATOM 735 O O . LEU A 1 84 ? 17.947 7.578 10.768 1.00 85.56 84 LEU A O 1
ATOM 739 N N . GLU A 1 85 ? 19.296 7.252 9.000 1.00 87.25 85 GLU A N 1
ATOM 740 C CA . GLU A 1 85 ? 20.522 7.737 9.652 1.00 87.25 85 GLU A CA 1
ATOM 741 C C . GLU A 1 85 ? 20.401 9.218 10.043 1.00 87.25 85 GLU A C 1
ATOM 743 O O . GLU A 1 85 ? 20.775 9.607 11.147 1.00 87.25 85 GLU A O 1
ATOM 748 N N . TYR A 1 86 ? 19.779 10.025 9.180 1.00 88.25 86 TYR A N 1
ATOM 749 C CA . TYR A 1 86 ? 19.517 11.448 9.401 1.00 88.25 86 TYR A CA 1
ATOM 750 C C . TYR A 1 86 ? 18.114 11.722 9.964 1.00 88.25 86 TYR A C 1
ATOM 752 O O . TYR A 1 86 ? 17.529 12.781 9.717 1.00 88.25 86 TYR A O 1
ATOM 760 N N . SER A 1 87 ? 17.567 10.783 10.746 1.00 81.19 87 SER A N 1
ATOM 761 C CA . SER A 1 87 ? 16.223 10.900 11.337 1.00 81.19 87 SER A CA 1
ATOM 762 C C . SER A 1 87 ? 16.012 12.205 12.124 1.00 81.19 87 SER A C 1
ATOM 764 O O . SER A 1 87 ? 14.897 12.731 12.173 1.00 81.19 87 SER A O 1
ATOM 766 N N . GLU A 1 88 ? 17.093 12.780 12.662 1.00 79.62 88 GLU A N 1
ATOM 767 C CA . GLU A 1 88 ? 17.071 14.024 13.429 1.00 79.62 88 GLU A CA 1
ATOM 768 C C . GLU A 1 88 ? 16.526 15.234 12.668 1.00 79.62 88 GLU A C 1
ATOM 770 O O . GLU A 1 88 ? 15.847 16.084 13.249 1.00 79.62 88 GLU A O 1
ATOM 775 N N . LEU A 1 89 ? 16.719 15.266 11.348 1.00 80.69 89 LEU A N 1
ATOM 776 C CA . LEU A 1 89 ? 16.220 16.335 10.477 1.00 80.69 89 LEU A CA 1
ATOM 777 C C . LEU A 1 89 ? 14.696 16.443 10.462 1.00 80.69 89 LEU A C 1
ATOM 779 O O . LEU A 1 89 ? 14.139 17.459 10.039 1.00 80.69 89 LEU A O 1
ATOM 783 N N . PHE A 1 90 ? 14.011 15.387 10.892 1.00 80.06 90 PHE A N 1
ATOM 784 C CA . PHE A 1 90 ? 12.575 15.243 10.734 1.00 80.06 90 PHE A CA 1
ATOM 785 C C . PHE A 1 90 ? 11.797 15.446 12.042 1.00 80.06 90 PHE A C 1
ATOM 787 O O . PHE A 1 90 ? 10.567 15.419 11.993 1.00 80.06 90 PHE A O 1
ATOM 794 N N . TYR A 1 91 ? 12.455 15.705 13.184 1.00 66.25 91 TYR A N 1
ATOM 795 C CA . TYR A 1 91 ? 11.791 15.836 14.496 1.00 66.25 91 TYR A CA 1
ATOM 796 C C . TYR A 1 91 ? 10.959 17.114 14.684 1.00 66.25 91 TYR A C 1
ATOM 798 O O . TYR A 1 91 ? 10.033 17.118 15.489 1.00 66.25 91 TYR A O 1
ATOM 806 N N . GLU A 1 92 ? 11.257 18.198 13.964 1.00 61.69 92 GLU A N 1
ATOM 807 C CA . GLU A 1 92 ? 10.658 19.515 14.239 1.00 61.69 92 GLU A CA 1
ATOM 808 C C . GLU A 1 92 ? 9.399 19.851 13.414 1.00 61.69 92 GLU A C 1
ATOM 810 O O . GLU A 1 92 ? 9.009 21.019 13.347 1.00 61.69 92 GLU A O 1
ATOM 815 N N . LEU A 1 93 ? 8.812 18.934 12.637 1.00 56.41 93 LEU A N 1
ATOM 816 C CA . LEU A 1 93 ? 7.580 19.259 11.893 1.00 56.41 93 LEU A CA 1
ATOM 817 C C . LEU A 1 93 ? 6.364 19.164 12.833 1.00 56.41 93 LEU A C 1
ATOM 819 O O . LEU A 1 93 ? 6.291 18.318 13.716 1.00 56.41 93 LEU A O 1
ATOM 823 N N . GLU A 1 94 ? 5.410 20.080 12.698 1.00 56.66 94 GLU A N 1
ATOM 824 C CA . GLU A 1 94 ? 4.149 19.984 13.438 1.00 56.66 94 GLU A CA 1
ATOM 825 C C . GLU A 1 94 ? 3.331 18.794 12.901 1.00 56.66 94 GLU A C 1
ATOM 827 O O . GLU A 1 94 ? 3.379 18.501 11.707 1.00 56.66 94 GLU A O 1
ATOM 832 N N . VAL A 1 95 ? 2.556 18.126 13.769 1.00 49.34 95 VAL A N 1
ATOM 833 C CA . VAL A 1 95 ? 1.829 16.861 13.489 1.00 49.34 95 VAL A CA 1
ATOM 834 C C . VAL A 1 95 ? 0.852 16.951 12.297 1.00 49.34 95 VAL A C 1
ATOM 836 O O . VAL A 1 95 ? 0.548 15.931 11.684 1.00 49.34 95 VAL A O 1
ATOM 839 N N . ASP A 1 96 ? 0.453 18.166 11.901 1.00 51.59 96 ASP A N 1
ATOM 840 C CA . ASP A 1 96 ? -0.420 18.453 10.751 1.00 51.59 96 ASP A CA 1
ATOM 841 C C . ASP A 1 96 ? 0.246 19.322 9.657 1.00 51.59 96 ASP A C 1
ATOM 843 O O . ASP A 1 96 ? -0.410 19.764 8.705 1.00 51.59 96 ASP A O 1
ATOM 847 N N . ALA A 1 97 ? 1.553 19.593 9.752 1.00 53.72 97 ALA A N 1
ATOM 848 C CA . ALA A 1 97 ? 2.247 20.430 8.781 1.00 53.72 97 ALA A CA 1
ATOM 849 C C . ALA A 1 97 ? 2.684 19.622 7.553 1.00 53.72 97 ALA A C 1
ATOM 851 O O . ALA A 1 97 ? 3.498 18.700 7.624 1.00 53.72 97 ALA A O 1
ATOM 852 N N . LYS A 1 98 ? 2.222 20.046 6.371 1.00 59.28 98 LYS A N 1
ATOM 853 C CA . LYS A 1 98 ? 2.934 19.733 5.124 1.00 59.28 98 LYS A CA 1
ATOM 854 C C . LYS A 1 98 ? 4.370 20.253 5.266 1.00 59.28 98 LYS A C 1
ATOM 856 O O . LYS A 1 98 ? 4.525 21.390 5.722 1.00 59.28 98 LYS A O 1
ATOM 861 N N . PRO A 1 99 ? 5.405 19.492 4.868 1.00 66.06 99 PRO A N 1
ATOM 862 C CA . PRO A 1 99 ? 6.770 19.985 4.955 1.00 66.06 99 PRO A CA 1
ATOM 863 C C . PRO A 1 99 ? 6.885 21.315 4.214 1.00 66.06 99 PRO A C 1
ATOM 865 O O . PRO A 1 99 ? 6.470 21.441 3.058 1.00 66.06 99 PRO A O 1
ATOM 868 N N . SER A 1 100 ? 7.384 22.335 4.915 1.00 69.94 100 SER A N 1
ATOM 869 C CA . SER A 1 100 ? 7.567 23.659 4.333 1.00 69.94 100 SER A CA 1
ATOM 870 C C . SER A 1 100 ? 8.619 23.597 3.223 1.00 69.94 100 SER A C 1
ATOM 872 O O . SER A 1 100 ? 9.500 22.732 3.218 1.00 69.94 100 SER A O 1
ATOM 874 N N . LYS A 1 101 ? 8.561 24.545 2.279 1.00 78.31 101 LYS A N 1
ATOM 875 C CA . LYS A 1 101 ? 9.610 24.690 1.255 1.00 78.31 101 LYS A CA 1
ATOM 876 C C . LYS A 1 101 ? 10.995 24.872 1.883 1.00 78.31 101 LYS A C 1
ATOM 878 O O . LYS A 1 101 ? 11.969 24.359 1.349 1.00 78.31 101 LYS A O 1
ATOM 883 N N . GLU A 1 102 ? 11.059 25.559 3.020 1.00 80.00 102 GLU A N 1
ATOM 884 C CA . GLU A 1 102 ? 12.290 25.766 3.788 1.00 80.00 102 GLU A CA 1
ATOM 885 C C . GLU A 1 102 ? 12.867 24.445 4.299 1.00 80.00 102 GLU A C 1
ATOM 887 O O . GLU A 1 102 ? 14.057 24.204 4.136 1.00 80.00 102 GLU A O 1
ATOM 892 N N . LYS A 1 103 ? 12.032 23.540 4.825 1.00 77.56 103 LYS A N 1
ATOM 893 C CA . LYS A 1 103 ? 12.500 22.231 5.302 1.00 77.56 103 LYS A CA 1
ATOM 894 C C . LYS A 1 103 ? 12.950 21.311 4.180 1.00 77.56 103 LYS A C 1
ATOM 896 O O . LYS A 1 103 ? 13.967 20.643 4.322 1.00 77.56 103 LYS A O 1
ATOM 901 N N . MET A 1 104 ? 12.247 21.315 3.048 1.00 84.56 104 MET A N 1
ATOM 902 C CA . MET A 1 104 ? 12.724 20.600 1.859 1.00 84.56 104 MET A CA 1
ATOM 903 C C . MET A 1 104 ? 14.079 21.151 1.388 1.00 84.56 104 MET A C 1
ATOM 905 O O . MET A 1 104 ? 14.950 20.373 1.008 1.00 84.56 104 MET A O 1
ATOM 909 N N . GLY A 1 105 ? 14.276 22.472 1.478 1.00 86.31 105 GLY A N 1
ATOM 910 C CA . GLY A 1 105 ? 15.562 23.122 1.220 1.00 86.31 105 GLY A CA 1
ATOM 911 C C . GLY A 1 105 ? 16.661 22.679 2.187 1.00 86.31 105 GLY A C 1
ATOM 912 O O . GLY A 1 105 ? 17.729 22.291 1.732 1.00 86.31 105 GLY A O 1
ATOM 913 N N . ALA A 1 106 ? 16.387 22.652 3.493 1.00 85.88 106 ALA A N 1
ATOM 914 C CA . ALA A 1 106 ? 17.347 22.219 4.513 1.00 85.88 106 ALA A CA 1
ATOM 915 C C . ALA A 1 106 ? 17.758 20.743 4.355 1.00 85.88 106 ALA A C 1
ATOM 917 O O . ALA A 1 106 ? 18.935 20.408 4.462 1.00 85.88 106 ALA A O 1
ATOM 918 N N . ILE A 1 107 ? 16.803 19.860 4.032 1.00 87.56 107 ILE A N 1
ATOM 919 C CA . ILE A 1 107 ? 17.090 18.451 3.718 1.00 87.56 107 ILE A CA 1
ATOM 920 C C . ILE A 1 107 ? 18.015 18.361 2.501 1.00 87.56 107 ILE A C 1
ATOM 922 O O . ILE A 1 107 ? 18.975 17.595 2.511 1.00 87.56 107 ILE A O 1
ATOM 926 N N . GLN A 1 108 ? 17.741 19.141 1.452 1.00 90.00 108 GLN A N 1
ATOM 927 C CA . GLN A 1 108 ? 18.563 19.150 0.245 1.00 90.00 108 GLN A CA 1
ATOM 928 C C . GLN A 1 108 ? 19.955 19.743 0.484 1.00 90.00 108 GLN A C 1
ATOM 930 O O . GLN A 1 108 ? 20.913 19.268 -0.114 1.00 90.00 108 GLN A O 1
ATOM 935 N N . GLU A 1 109 ? 20.082 20.755 1.339 1.00 91.06 109 GLU A N 1
ATOM 936 C CA . GLU A 1 109 ? 21.371 21.341 1.708 1.00 91.06 109 GLU A CA 1
ATOM 937 C C . GLU A 1 109 ? 22.239 20.333 2.466 1.00 91.06 109 GLU A C 1
ATOM 939 O O . GLU A 1 109 ? 23.411 20.166 2.136 1.00 91.06 109 GLU A O 1
ATOM 944 N N . LEU A 1 110 ? 21.658 19.610 3.429 1.00 92.12 110 LEU A N 1
ATOM 945 C CA . LEU A 1 110 ? 22.423 18.676 4.249 1.00 92.12 110 LEU A CA 1
ATOM 946 C C . LEU A 1 110 ? 22.717 17.354 3.533 1.00 92.12 110 LEU A C 1
ATOM 948 O O . LEU A 1 110 ? 23.851 16.882 3.545 1.00 92.12 110 LEU A O 1
ATOM 952 N N . LEU A 1 111 ? 21.709 16.752 2.894 1.00 94.38 111 LEU A N 1
ATOM 953 C CA . LEU A 1 111 ? 21.868 15.472 2.199 1.00 94.38 111 LEU A CA 1
ATOM 954 C C . LEU A 1 111 ? 22.423 15.643 0.782 1.00 94.38 111 LEU A C 1
ATOM 956 O O . LEU A 1 111 ? 22.800 14.661 0.154 1.00 94.38 111 LEU A O 1
ATOM 960 N N . GLY A 1 112 ? 22.486 16.866 0.255 1.00 93.06 112 GLY A N 1
ATOM 961 C CA . GLY A 1 112 ? 22.874 17.138 -1.129 1.00 93.06 112 GLY A CA 1
ATOM 962 C C . GLY A 1 112 ? 24.255 16.613 -1.502 1.00 93.06 112 GLY A C 1
ATOM 963 O O . GLY A 1 112 ? 24.470 16.269 -2.664 1.00 93.06 112 GLY A O 1
ATOM 964 N N . GLU A 1 113 ? 25.163 16.499 -0.528 1.00 93.19 113 GLU A N 1
ATOM 965 C CA . GLU A 1 113 ? 26.519 15.987 -0.730 1.00 93.19 113 GLU A CA 1
ATOM 966 C C . GLU A 1 113 ? 26.644 14.459 -0.636 1.00 93.19 113 GLU A C 1
ATOM 968 O O . GLU A 1 113 ? 27.602 13.894 -1.178 1.00 93.19 113 GLU A O 1
ATOM 973 N N . GLU A 1 114 ? 25.651 13.788 -0.050 1.00 97.00 114 GLU A N 1
ATOM 974 C CA . GLU A 1 114 ? 25.627 12.341 0.148 1.00 97.00 114 GLU A CA 1
ATOM 975 C C . GLU A 1 114 ? 25.543 11.583 -1.177 1.00 97.00 114 GLU A C 1
ATOM 977 O O . GLU A 1 114 ? 24.706 11.858 -2.043 1.00 97.00 114 GLU A O 1
ATOM 982 N N . GLN A 1 115 ? 26.379 10.553 -1.332 1.00 95.94 115 GLN A N 1
ATOM 983 C CA . GLN A 1 115 ? 26.409 9.757 -2.564 1.00 95.94 115 GLN A CA 1
ATOM 984 C C . GLN A 1 115 ? 25.068 9.059 -2.819 1.00 95.94 115 GLN A C 1
ATOM 986 O O . GLN A 1 115 ? 24.586 9.045 -3.951 1.00 95.94 115 GLN A O 1
ATOM 991 N N . ARG A 1 116 ? 24.420 8.555 -1.760 1.00 96.31 116 ARG A N 1
ATOM 992 C CA . ARG A 1 116 ? 23.101 7.903 -1.835 1.00 96.31 116 ARG A CA 1
ATOM 993 C C . ARG A 1 116 ? 21.989 8.884 -2.236 1.00 96.31 116 ARG A C 1
ATOM 995 O O . ARG A 1 116 ? 21.077 8.510 -2.967 1.00 96.31 116 ARG A O 1
ATOM 1002 N N . PHE A 1 117 ? 22.103 10.164 -1.868 1.00 96.31 117 PHE A N 1
ATOM 1003 C CA . PHE A 1 117 ? 21.196 11.223 -2.334 1.00 96.31 117 PHE A CA 1
ATOM 1004 C C . PHE A 1 117 ? 21.443 11.589 -3.809 1.00 96.31 117 PHE A C 1
ATOM 1006 O O . PHE A 1 117 ? 20.498 11.735 -4.597 1.00 96.31 117 PHE A O 1
ATOM 1013 N N . LYS A 1 118 ? 22.719 11.716 -4.202 1.00 96.19 118 LYS A N 1
ATOM 1014 C CA . LYS A 1 118 ? 23.145 12.015 -5.582 1.00 96.19 118 LYS A CA 1
ATOM 1015 C C . LYS A 1 118 ? 22.816 10.882 -6.557 1.00 96.19 118 LYS A C 1
ATOM 1017 O O . LYS A 1 118 ? 22.533 11.156 -7.723 1.00 96.19 118 LYS A O 1
ATOM 1022 N N . ALA A 1 119 ? 22.775 9.631 -6.095 1.00 97.06 119 ALA A N 1
ATOM 1023 C CA . ALA A 1 119 ? 22.420 8.468 -6.912 1.00 97.06 119 ALA A CA 1
ATOM 1024 C C . ALA A 1 119 ? 21.037 8.603 -7.580 1.00 97.06 119 ALA A C 1
ATOM 1026 O O . ALA A 1 119 ? 20.850 8.147 -8.707 1.00 97.06 119 ALA A O 1
ATOM 1027 N N . LEU A 1 120 ? 20.093 9.295 -6.930 1.00 97.12 120 LEU A N 1
ATOM 1028 C CA . LEU A 1 120 ? 18.741 9.554 -7.439 1.00 97.12 120 LEU A CA 1
ATOM 1029 C C . LEU A 1 120 ? 18.592 10.919 -8.139 1.00 97.12 120 LEU A C 1
ATOM 1031 O O . LEU A 1 120 ? 17.474 11.373 -8.363 1.00 97.12 120 LEU A O 1
ATOM 1035 N N . GLN A 1 121 ? 19.678 11.598 -8.526 1.00 95.31 121 GLN A N 1
ATOM 1036 C CA . GLN A 1 121 ? 19.607 12.939 -9.139 1.00 95.31 121 GLN A CA 1
ATOM 1037 C C . GLN A 1 121 ? 18.774 13.008 -10.431 1.00 95.31 121 GLN A C 1
ATOM 1039 O O . GLN A 1 121 ? 18.184 14.043 -10.727 1.00 95.31 121 GLN A O 1
ATOM 1044 N N . LYS A 1 122 ? 18.709 11.909 -11.196 1.00 96.19 122 LYS A N 1
ATOM 1045 C CA . LYS A 1 122 ? 17.886 11.803 -12.414 1.00 96.19 122 LYS A CA 1
ATOM 1046 C C . LYS A 1 122 ? 16.429 11.414 -12.128 1.00 96.19 122 LYS A C 1
ATOM 1048 O O . LYS A 1 122 ? 15.612 11.406 -13.039 1.00 96.19 122 LYS A O 1
ATOM 1053 N N . LEU A 1 123 ? 16.116 11.104 -10.871 1.00 97.19 123 LEU A N 1
ATOM 1054 C CA . LEU A 1 123 ? 14.838 10.595 -10.372 1.00 97.19 123 LEU A CA 1
ATOM 1055 C C . LEU A 1 123 ? 14.322 11.513 -9.256 1.00 97.19 123 LEU A C 1
ATOM 1057 O O . LEU A 1 123 ? 14.065 11.094 -8.126 1.00 97.19 123 LEU A O 1
ATOM 1061 N N . GLN A 1 124 ? 14.243 12.812 -9.563 1.00 93.81 124 GLN A N 1
ATOM 1062 C CA . GLN A 1 124 ? 13.872 13.848 -8.597 1.00 93.81 124 GLN A CA 1
ATOM 1063 C C . GLN A 1 124 ? 12.505 13.569 -7.962 1.00 93.81 124 GLN A C 1
ATOM 1065 O O . GLN A 1 124 ? 12.365 13.678 -6.748 1.00 93.81 124 GLN A O 1
ATOM 1070 N N . ALA A 1 125 ? 11.512 13.188 -8.771 1.00 94.69 125 ALA A N 1
ATOM 1071 C CA . ALA A 1 125 ? 10.157 12.939 -8.291 1.00 94.69 125 ALA A CA 1
ATOM 1072 C C . ALA A 1 125 ? 10.113 11.756 -7.311 1.00 94.69 125 ALA A C 1
ATOM 1074 O O . ALA A 1 125 ? 9.450 11.827 -6.278 1.00 94.69 125 ALA A O 1
ATOM 1075 N N . GLU A 1 126 ? 10.850 10.684 -7.601 1.00 95.06 126 GLU A N 1
ATOM 1076 C CA . GLU A 1 126 ? 10.975 9.516 -6.735 1.00 95.06 126 GLU A CA 1
ATOM 1077 C C . GLU A 1 126 ? 11.702 9.859 -5.435 1.00 95.06 126 GLU A C 1
ATOM 1079 O O . GLU A 1 126 ? 11.282 9.419 -4.365 1.00 95.06 126 GLU A O 1
ATOM 1084 N N . ARG A 1 127 ? 12.769 10.661 -5.512 1.00 95.31 127 ARG A N 1
ATOM 1085 C CA . ARG A 1 127 ? 13.508 11.118 -4.333 1.00 95.31 127 ARG A CA 1
ATOM 1086 C C . ARG A 1 127 ? 12.623 11.960 -3.418 1.00 95.31 127 ARG A C 1
ATOM 1088 O O . ARG A 1 127 ? 12.531 11.668 -2.227 1.00 95.31 127 ARG A O 1
ATOM 1095 N N . ASP A 1 128 ? 11.926 12.947 -3.973 1.00 92.62 128 ASP A N 1
ATOM 1096 C CA . ASP A 1 128 ? 11.012 13.805 -3.216 1.00 92.62 128 ASP A CA 1
ATOM 1097 C C . ASP A 1 128 ? 9.875 12.973 -2.600 1.00 92.62 128 ASP A C 1
ATOM 1099 O O . ASP A 1 128 ? 9.521 13.160 -1.437 1.00 92.62 128 ASP A O 1
ATOM 1103 N N . ALA A 1 129 ? 9.350 11.986 -3.334 1.00 92.44 129 ALA A N 1
ATOM 1104 C CA . ALA A 1 129 ? 8.344 11.062 -2.818 1.00 92.44 129 ALA A CA 1
ATOM 1105 C C . ALA A 1 129 ? 8.862 10.211 -1.645 1.00 92.44 129 ALA A C 1
ATOM 1107 O O . ALA A 1 129 ? 8.120 9.990 -0.687 1.00 92.44 129 ALA A O 1
ATOM 1108 N N . LEU A 1 130 ? 10.117 9.751 -1.682 1.00 92.75 130 LEU A N 1
ATOM 1109 C CA . LEU A 1 130 ? 10.728 9.000 -0.580 1.00 92.75 130 LEU A CA 1
ATOM 1110 C C . LEU A 1 130 ? 10.930 9.865 0.668 1.00 92.75 130 LEU A C 1
ATOM 1112 O O . LEU A 1 130 ? 10.616 9.408 1.766 1.00 92.75 130 LEU A O 1
ATOM 1116 N N . VAL A 1 131 ? 11.351 11.121 0.503 1.00 91.44 131 VAL A N 1
ATOM 1117 C CA . VAL A 1 131 ? 11.436 12.093 1.607 1.00 91.44 131 VAL A CA 1
ATOM 1118 C C . VAL A 1 131 ? 10.056 12.326 2.226 1.00 91.44 131 VAL A C 1
ATOM 1120 O O . VAL A 1 131 ? 9.895 12.218 3.439 1.00 91.44 131 VAL A O 1
ATOM 1123 N N . LEU A 1 132 ? 9.034 12.579 1.402 1.00 88.12 132 LEU A N 1
ATOM 1124 C CA . LEU A 1 132 ? 7.658 12.770 1.873 1.00 88.12 132 LEU A CA 1
ATOM 1125 C C . LEU A 1 132 ? 7.111 11.527 2.585 1.00 88.12 132 LEU A C 1
ATOM 1127 O O . LEU A 1 132 ? 6.454 11.652 3.619 1.00 88.12 132 LEU A O 1
ATOM 1131 N N . LYS A 1 133 ? 7.396 10.328 2.061 1.00 88.06 133 LYS A N 1
ATOM 1132 C CA . LYS A 1 133 ? 7.016 9.058 2.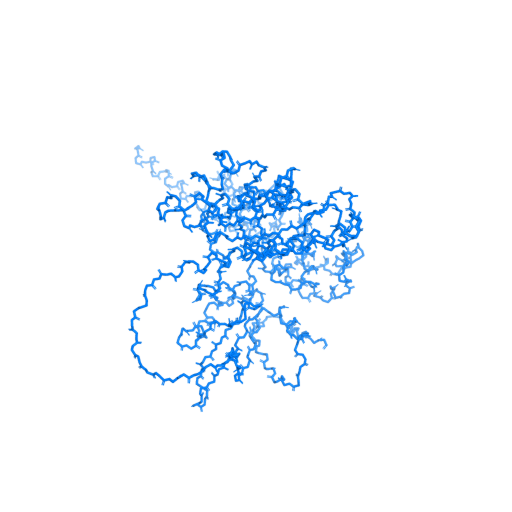693 1.00 88.06 133 LYS A CA 1
ATOM 1133 C C . LYS A 1 133 ? 7.691 8.900 4.057 1.00 88.06 133 LYS A C 1
ATOM 1135 O O . LYS A 1 133 ? 7.021 8.516 5.011 1.00 88.06 133 LYS A O 1
ATOM 1140 N N . HIS A 1 134 ? 8.982 9.218 4.158 1.00 87.88 134 HIS A N 1
ATOM 1141 C CA . HIS A 1 134 ? 9.726 9.158 5.414 1.00 87.88 134 HIS A CA 1
ATOM 1142 C C . HIS A 1 134 ? 9.174 10.147 6.445 1.00 87.88 134 HIS A C 1
ATOM 1144 O O . HIS A 1 134 ? 8.881 9.752 7.569 1.00 87.88 134 HIS A O 1
ATOM 1150 N N . ILE A 1 135 ? 8.924 11.397 6.045 1.00 83.62 135 ILE A N 1
ATOM 1151 C CA . ILE A 1 135 ? 8.258 12.394 6.892 1.00 83.62 135 ILE A CA 1
ATOM 1152 C C . ILE A 1 135 ? 6.929 11.838 7.407 1.00 83.62 135 ILE A C 1
ATOM 1154 O O . ILE A 1 135 ? 6.703 11.790 8.611 1.00 83.62 135 ILE A O 1
ATOM 1158 N N . HIS A 1 136 ? 6.069 11.347 6.513 1.00 82.00 136 HIS A N 1
ATOM 1159 C CA . HIS A 1 136 ? 4.773 10.793 6.899 1.00 82.00 136 HIS A CA 1
ATOM 1160 C C . HIS A 1 136 ? 4.897 9.641 7.911 1.00 82.00 136 HIS A C 1
ATOM 1162 O O . HIS A 1 136 ? 4.118 9.578 8.862 1.00 82.00 136 HIS A O 1
ATOM 1168 N N . PHE A 1 137 ? 5.895 8.769 7.746 1.00 85.12 137 PHE A N 1
ATOM 1169 C CA . PHE A 1 137 ? 6.198 7.697 8.692 1.00 85.12 137 PHE A CA 1
ATOM 1170 C C . PHE A 1 137 ? 6.619 8.215 10.072 1.00 85.12 137 PHE A C 1
ATOM 1172 O O . PHE A 1 137 ? 6.105 7.717 11.070 1.00 85.12 137 PHE A O 1
ATOM 1179 N N . VAL A 1 138 ? 7.499 9.218 10.138 1.00 81.00 138 VAL A N 1
ATOM 1180 C CA . VAL A 1 138 ? 7.962 9.809 11.407 1.00 81.00 138 VAL A CA 1
ATOM 1181 C C . VAL A 1 138 ? 6.785 10.364 12.224 1.00 81.00 138 VAL A C 1
ATOM 1183 O O . VAL A 1 138 ? 6.728 10.147 13.434 1.00 81.00 138 VAL A O 1
ATOM 1186 N N . TYR A 1 139 ? 5.803 11.004 11.575 1.00 77.00 139 TYR A N 1
ATOM 1187 C CA . TYR A 1 139 ? 4.611 11.544 12.255 1.00 77.00 139 TYR A CA 1
ATOM 1188 C C . TYR A 1 139 ? 3.559 10.495 12.596 1.00 77.00 139 TYR A C 1
ATOM 1190 O O . TYR A 1 139 ? 2.891 10.590 13.627 1.00 77.00 139 TYR A O 1
ATOM 1198 N N . HIS A 1 140 ? 3.404 9.493 11.738 1.00 78.62 140 HIS A N 1
ATOM 1199 C CA . HIS A 1 140 ? 2.355 8.493 11.860 1.00 78.62 140 HIS A CA 1
ATOM 1200 C C . HIS A 1 140 ? 2.955 7.091 11.762 1.00 78.62 140 HIS A C 1
ATOM 1202 O O . HIS A 1 140 ? 2.665 6.413 10.782 1.00 78.62 140 HIS A O 1
ATOM 1208 N N . PRO A 1 141 ? 3.775 6.623 12.724 1.00 81.25 141 PRO A N 1
ATOM 1209 C CA . PRO A 1 141 ? 4.510 5.360 12.621 1.00 81.25 141 PRO A CA 1
ATOM 1210 C C . PRO A 1 141 ? 3.571 4.155 12.758 1.00 81.25 141 PRO A C 1
ATOM 1212 O O . PRO A 1 141 ? 3.357 3.606 13.837 1.00 81.25 141 PRO A O 1
ATOM 1215 N N . THR A 1 142 ? 2.992 3.739 11.638 1.00 84.06 142 THR A N 1
ATOM 1216 C CA . THR A 1 142 ? 2.050 2.623 11.529 1.00 84.06 142 THR A CA 1
ATOM 1217 C C . THR A 1 142 ? 2.568 1.629 10.497 1.00 84.06 142 THR A C 1
ATOM 1219 O O . THR A 1 142 ? 3.465 1.932 9.708 1.00 84.06 142 THR A O 1
ATOM 1222 N N . LYS A 1 143 ? 1.995 0.425 10.462 1.00 85.31 143 LYS A N 1
ATOM 1223 C CA . LYS A 1 143 ? 2.371 -0.579 9.457 1.00 85.31 143 LYS A CA 1
ATOM 1224 C C . LYS A 1 143 ? 2.140 -0.110 8.015 1.00 85.31 143 LYS A C 1
ATOM 1226 O O . LYS A 1 143 ? 2.914 -0.482 7.137 1.00 85.31 143 LYS A O 1
ATOM 1231 N N . ASP A 1 144 ? 1.139 0.741 7.788 1.00 86.38 144 ASP A N 1
ATOM 1232 C CA . ASP A 1 144 ? 0.783 1.252 6.459 1.00 86.38 144 ASP A CA 1
ATOM 1233 C C . ASP A 1 144 ? 1.740 2.349 5.980 1.00 86.38 144 ASP A C 1
ATOM 1235 O O . ASP A 1 144 ? 2.023 2.463 4.788 1.00 86.38 144 ASP A O 1
ATOM 1239 N N . THR A 1 145 ? 2.277 3.135 6.911 1.00 84.69 145 THR A N 1
ATOM 1240 C CA . THR A 1 145 ? 3.225 4.220 6.625 1.00 84.69 145 THR A CA 1
ATOM 1241 C C . THR A 1 145 ? 4.682 3.777 6.696 1.00 84.69 145 THR A C 1
ATOM 1243 O O . THR A 1 145 ? 5.553 4.505 6.227 1.00 84.69 145 THR A O 1
ATOM 1246 N N . CYS A 1 146 ? 4.956 2.585 7.238 1.00 87.88 146 CYS A N 1
ATOM 1247 C CA . CYS A 1 146 ? 6.288 1.997 7.323 1.00 87.88 146 CYS A CA 1
ATOM 1248 C C . CYS A 1 146 ? 7.019 2.054 5.963 1.00 87.88 146 CYS A C 1
ATOM 1250 O O . CYS A 1 146 ? 6.435 1.667 4.939 1.00 87.88 146 CYS A O 1
ATOM 1252 N N . PRO A 1 147 ? 8.306 2.460 5.916 1.00 85.25 147 PRO A N 1
ATOM 1253 C CA . PRO A 1 147 ? 9.100 2.449 4.685 1.00 85.25 147 PRO A CA 1
ATOM 1254 C C . PRO A 1 147 ? 9.081 1.087 3.984 1.00 85.25 147 PRO A C 1
ATOM 1256 O O . PRO A 1 147 ? 8.948 1.039 2.761 1.00 85.25 147 PRO A O 1
ATOM 1259 N N . ASN A 1 148 ? 9.052 0.012 4.780 1.00 86.12 148 ASN A N 1
ATOM 1260 C CA . ASN A 1 148 ? 9.020 -1.378 4.334 1.00 86.12 148 ASN A CA 1
ATOM 1261 C C . ASN A 1 148 ? 7.627 -1.931 3.995 1.00 86.12 148 ASN A C 1
ATOM 1263 O O . ASN A 1 148 ? 7.528 -3.099 3.637 1.00 86.12 148 ASN A O 1
ATOM 1267 N N . SER A 1 149 ? 6.544 -1.151 4.084 1.00 85.00 149 SER A N 1
ATOM 1268 C CA . SER A 1 149 ? 5.205 -1.604 3.670 1.00 85.00 149 SER A CA 1
ATOM 1269 C C . SER A 1 149 ? 5.188 -2.063 2.196 1.00 85.00 149 SER A C 1
ATOM 1271 O O . SER A 1 149 ? 5.746 -1.358 1.347 1.00 85.00 149 SER A O 1
ATOM 1273 N N . PRO A 1 150 ? 4.568 -3.218 1.855 1.00 83.25 150 PRO A N 1
ATOM 1274 C CA . PRO A 1 150 ? 3.722 -4.077 2.703 1.00 83.25 150 PRO A CA 1
ATOM 1275 C C . PRO A 1 150 ? 4.484 -5.087 3.581 1.00 83.25 150 PRO A C 1
ATOM 1277 O O . PRO A 1 150 ? 3.883 -5.723 4.439 1.00 83.25 150 PRO A O 1
ATOM 1280 N N . HIS A 1 151 ? 5.799 -5.211 3.424 1.00 86.25 151 HIS A N 1
ATOM 1281 C CA . HIS A 1 151 ? 6.674 -6.139 4.152 1.00 86.25 151 HIS A CA 1
ATOM 1282 C C . HIS A 1 151 ? 7.038 -5.682 5.578 1.00 86.25 151 HIS A C 1
ATOM 1284 O O . HIS A 1 151 ? 8.051 -6.120 6.129 1.00 86.25 151 HIS A O 1
ATOM 1290 N N . CYS A 1 152 ? 6.230 -4.805 6.180 1.00 90.12 152 CYS A N 1
ATOM 1291 C CA . CYS A 1 152 ? 6.383 -4.395 7.572 1.00 90.12 152 CYS A CA 1
ATOM 1292 C C . CYS A 1 152 ? 6.352 -5.623 8.497 1.00 90.12 152 CYS A C 1
ATOM 1294 O O . CYS A 1 152 ? 5.592 -6.565 8.263 1.00 90.12 152 CYS A O 1
ATOM 1296 N N . VAL A 1 153 ? 7.148 -5.605 9.568 1.00 89.81 153 VAL A N 1
ATOM 1297 C CA . VAL A 1 153 ? 7.197 -6.711 10.532 1.00 89.81 153 VAL A CA 1
ATOM 1298 C C . VAL A 1 153 ? 5.834 -6.958 11.175 1.00 89.81 153 VAL A C 1
ATOM 1300 O O . VAL A 1 153 ? 5.440 -8.113 11.284 1.00 89.81 153 VAL A O 1
ATOM 1303 N N . ASP A 1 154 ? 5.071 -5.913 11.509 1.00 88.06 154 ASP A N 1
ATOM 1304 C CA . ASP A 1 154 ? 3.712 -6.084 12.046 1.00 88.06 154 ASP A CA 1
ATOM 1305 C C . ASP A 1 154 ? 2.805 -6.829 11.060 1.00 88.06 154 ASP A C 1
ATOM 1307 O O . ASP A 1 154 ? 2.124 -7.777 11.445 1.00 88.06 154 ASP A O 1
ATOM 1311 N N . SER A 1 155 ? 2.848 -6.456 9.775 1.00 88.56 155 SER A N 1
ATOM 1312 C CA . SER A 1 155 ? 2.085 -7.133 8.719 1.00 88.56 155 SER A CA 1
ATOM 1313 C C . SER A 1 155 ? 2.492 -8.600 8.589 1.00 88.56 155 SER A C 1
ATOM 1315 O O . SER A 1 155 ? 1.630 -9.474 8.534 1.00 88.56 155 SER A O 1
ATOM 1317 N N . LYS A 1 156 ? 3.799 -8.891 8.608 1.00 88.69 156 LYS A N 1
ATOM 1318 C CA . LYS A 1 156 ? 4.308 -10.267 8.550 1.00 88.69 156 LYS A CA 1
ATOM 1319 C C . LYS A 1 156 ? 3.901 -11.082 9.778 1.00 88.69 156 LYS A C 1
ATOM 1321 O O . LYS A 1 156 ? 3.490 -12.226 9.631 1.00 88.69 156 LYS A O 1
ATOM 1326 N N . ILE A 1 157 ? 3.960 -10.518 10.984 1.00 88.31 157 ILE A N 1
ATOM 1327 C CA . ILE A 1 157 ? 3.518 -11.211 12.205 1.00 88.31 157 ILE A CA 1
ATOM 1328 C C . ILE A 1 157 ? 2.024 -11.530 12.119 1.00 88.31 157 ILE A C 1
ATOM 1330 O O . ILE A 1 157 ? 1.633 -12.667 12.378 1.00 88.31 157 ILE A O 1
ATOM 1334 N N . GLU A 1 158 ? 1.195 -10.566 11.709 1.00 86.56 158 GLU A N 1
ATOM 1335 C CA . GLU A 1 158 ? -0.242 -10.783 11.501 1.00 86.56 158 GLU A CA 1
ATOM 1336 C C . GLU A 1 158 ? -0.497 -11.929 10.506 1.00 86.56 158 GLU A C 1
ATOM 1338 O O . GLU A 1 158 ? -1.346 -12.787 10.753 1.00 86.56 158 GLU A O 1
ATOM 1343 N N . GLN A 1 159 ? 0.267 -11.993 9.410 1.00 84.06 159 GLN A N 1
ATOM 1344 C CA . GLN A 1 159 ? 0.183 -13.068 8.413 1.00 84.06 159 GLN A CA 1
ATOM 1345 C C . GLN A 1 159 ? 0.585 -14.427 8.984 1.00 84.06 159 GLN A C 1
ATOM 1347 O O . GLN A 1 159 ? -0.144 -15.406 8.805 1.00 84.06 159 GLN A O 1
ATOM 1352 N N . ILE A 1 160 ? 1.710 -14.491 9.700 1.00 86.38 160 ILE A N 1
ATOM 1353 C CA . ILE A 1 160 ? 2.200 -15.715 10.340 1.00 86.38 160 ILE A CA 1
ATOM 1354 C C . ILE A 1 160 ? 1.146 -16.227 11.320 1.00 86.38 160 ILE A C 1
ATOM 1356 O O . ILE A 1 160 ? 0.716 -17.377 11.220 1.00 86.38 160 ILE A O 1
ATOM 1360 N N . LEU A 1 161 ? 0.648 -15.376 12.218 1.00 84.25 161 LEU A N 1
ATOM 1361 C CA . LEU A 1 161 ? -0.376 -15.764 13.188 1.00 84.25 161 LEU A CA 1
ATOM 1362 C C . LEU A 1 161 ? -1.686 -16.177 12.512 1.00 84.25 161 LEU A C 1
ATOM 1364 O O . LEU A 1 161 ? -2.324 -17.135 12.950 1.00 84.25 161 LEU A O 1
ATOM 1368 N N . ALA A 1 162 ? -2.060 -15.532 11.409 1.00 79.00 162 ALA A N 1
ATOM 1369 C CA . ALA A 1 162 ? -3.230 -15.916 10.632 1.00 79.00 162 ALA A CA 1
ATOM 1370 C C . ALA A 1 162 ? -3.094 -17.239 9.889 1.00 79.00 162 ALA A C 1
ATOM 1372 O O . ALA A 1 162 ? -4.063 -17.994 9.810 1.00 79.00 162 ALA A O 1
ATOM 1373 N N . SER A 1 163 ? -1.897 -17.572 9.412 1.00 80.62 163 SER A N 1
ATOM 1374 C CA . SER A 1 163 ? -1.621 -18.895 8.851 1.00 80.62 163 SER A CA 1
ATOM 1375 C C . SER A 1 163 ? -1.689 -19.997 9.920 1.00 80.62 163 SER A C 1
ATOM 1377 O O . SER A 1 163 ? -2.162 -21.100 9.648 1.00 80.62 163 SER A O 1
ATOM 1379 N N . ARG A 1 164 ? -1.263 -19.694 11.156 1.00 78.00 164 ARG A N 1
ATOM 1380 C CA . ARG A 1 164 ? -1.193 -20.652 12.272 1.00 78.00 164 ARG A CA 1
ATOM 1381 C C . ARG A 1 164 ? -2.517 -20.825 13.009 1.00 78.00 164 ARG A C 1
ATOM 1383 O O . ARG A 1 164 ? -2.811 -21.929 13.465 1.00 78.00 164 ARG A O 1
ATOM 1390 N N . PHE A 1 165 ? -3.340 -19.779 13.079 1.00 75.56 165 PHE A N 1
ATOM 1391 C CA . PHE A 1 165 ? -4.659 -19.810 13.718 1.00 75.56 165 PHE A CA 1
ATOM 1392 C C . PHE A 1 165 ? -5.763 -19.266 12.780 1.00 75.56 165 PHE A C 1
ATOM 1394 O O . PHE A 1 165 ? -6.371 -18.225 13.069 1.00 75.56 165 PHE A O 1
ATOM 1401 N N . PRO A 1 166 ? -6.094 -19.987 11.684 1.00 60.53 166 PRO A N 1
ATOM 1402 C CA . PRO A 1 166 ? -6.980 -19.499 10.615 1.00 60.53 166 PRO A CA 1
ATOM 1403 C C . PRO A 1 166 ? -8.416 -19.204 11.063 1.00 60.53 166 PRO A C 1
ATOM 1405 O O . PRO A 1 166 ? -9.131 -18.423 10.441 1.00 60.53 166 PRO A O 1
ATOM 1408 N N . THR A 1 167 ? -8.867 -19.838 12.148 1.00 54.16 167 THR A N 1
ATOM 1409 C CA . THR A 1 167 ? -10.219 -19.663 12.700 1.00 54.16 167 THR A CA 1
ATOM 1410 C C . THR A 1 167 ? -10.384 -18.376 13.512 1.00 54.16 167 THR A C 1
ATOM 1412 O O . THR A 1 167 ? -11.516 -18.008 13.831 1.00 54.16 167 THR A O 1
ATOM 1415 N N . ARG A 1 168 ? -9.287 -17.690 13.866 1.00 52.91 168 ARG A N 1
ATOM 1416 C CA . ARG A 1 168 ? -9.293 -16.511 14.753 1.00 52.91 168 ARG A CA 1
ATOM 1417 C C . ARG A 1 168 ? -8.686 -15.264 14.118 1.00 52.91 168 ARG A C 1
ATOM 1419 O O . ARG A 1 168 ? -9.266 -14.194 14.279 1.00 52.91 168 ARG A O 1
ATOM 1426 N N . TYR A 1 169 ? -7.597 -15.394 13.365 1.00 45.16 169 TYR A N 1
ATOM 1427 C CA . TYR A 1 169 ? -7.037 -14.289 12.590 1.00 45.16 169 TYR A CA 1
ATOM 1428 C C . TYR A 1 169 ? -7.373 -14.533 11.118 1.00 45.16 169 TYR A C 1
ATOM 1430 O O . TYR A 1 169 ? -6.867 -15.457 10.485 1.00 45.16 169 TYR A O 1
ATOM 1438 N N . SER A 1 170 ? -8.290 -13.735 10.572 1.00 41.91 170 SER A N 1
ATOM 1439 C CA . SER A 1 170 ? -8.580 -13.765 9.139 1.00 41.91 170 SER A CA 1
ATOM 1440 C C . SER A 1 170 ? -7.354 -13.215 8.414 1.00 41.91 170 SER A C 1
ATOM 1442 O O . SER A 1 170 ? -7.162 -12.003 8.411 1.00 41.91 170 SER A O 1
ATOM 1444 N N . SER A 1 171 ? -6.529 -14.086 7.824 1.00 39.31 171 SER A N 1
ATOM 1445 C CA . SER A 1 171 ? -5.376 -13.668 7.016 1.00 39.31 171 SER A CA 1
ATOM 1446 C C . SER A 1 171 ? -5.862 -12.719 5.922 1.00 39.31 171 SER A C 1
ATOM 1448 O O . SER A 1 171 ? -6.712 -13.092 5.111 1.00 39.31 171 SER A O 1
ATOM 1450 N N . SER A 1 172 ? -5.381 -11.475 5.935 1.00 44.84 172 SER A N 1
ATOM 1451 C CA . SER A 1 172 ? -5.738 -10.466 4.932 1.00 44.84 172 SER A CA 1
ATOM 1452 C C . SER A 1 172 ? -5.059 -10.725 3.580 1.00 44.84 172 SER A C 1
ATOM 1454 O O . SER A 1 172 ? -5.386 -10.069 2.592 1.00 44.84 172 SER A O 1
ATOM 1456 N N . GLU A 1 173 ? -4.160 -11.712 3.497 1.00 38.94 173 GLU A N 1
ATOM 1457 C CA . GLU A 1 173 ? -3.251 -11.862 2.360 1.00 38.94 173 GLU A CA 1
ATOM 1458 C C . GLU A 1 173 ? -3.535 -13.049 1.430 1.00 38.94 173 GLU A C 1
ATOM 1460 O O . GLU A 1 173 ? -2.976 -13.114 0.336 1.00 38.94 173 GLU A O 1
ATOM 1465 N N . SER A 1 174 ? -4.512 -13.908 1.740 1.00 35.12 174 SER A N 1
ATOM 1466 C CA . SER A 1 174 ? -4.988 -14.940 0.797 1.00 35.12 174 SER A CA 1
ATOM 1467 C C . SER A 1 174 ? -5.745 -14.381 -0.422 1.00 35.12 174 SER A C 1
ATOM 1469 O O . SER A 1 174 ? -6.329 -15.137 -1.192 1.00 35.12 174 SER A O 1
ATOM 1471 N N . SER A 1 175 ? -5.734 -13.061 -0.631 1.00 40.28 175 SER A N 1
ATOM 1472 C CA . SER A 1 175 ? -6.409 -12.389 -1.747 1.00 40.28 175 SER A CA 1
ATOM 1473 C C . SER A 1 175 ? -5.477 -11.865 -2.847 1.00 40.28 175 SER A C 1
ATOM 1475 O O . SER A 1 175 ? -5.975 -11.315 -3.828 1.00 40.28 175 SER A O 1
ATOM 1477 N N . ARG A 1 176 ? -4.145 -12.013 -2.728 1.00 39.12 176 ARG A N 1
ATOM 1478 C CA . ARG A 1 176 ? -3.210 -11.453 -3.729 1.00 39.12 176 ARG A CA 1
ATOM 1479 C C . ARG A 1 176 ? -2.514 -12.468 -4.637 1.00 39.12 176 ARG A C 1
ATOM 1481 O O . ARG A 1 176 ? -1.945 -12.037 -5.635 1.00 39.12 176 ARG A O 1
ATOM 1488 N N . THR A 1 177 ? -2.584 -13.773 -4.366 1.00 35.41 177 THR A N 1
ATOM 1489 C CA . THR A 1 177 ? -1.847 -14.784 -5.159 1.00 35.41 177 THR A CA 1
ATOM 1490 C C . THR A 1 177 ? -2.692 -15.819 -5.892 1.00 35.41 177 THR A C 1
ATOM 1492 O O . THR A 1 177 ? -2.145 -16.580 -6.682 1.00 35.41 177 THR A O 1
ATOM 1495 N N . GLU A 1 178 ? -4.014 -15.783 -5.783 1.00 30.70 178 GLU A N 1
ATOM 1496 C CA . GLU A 1 178 ? -4.904 -16.477 -6.717 1.00 30.70 178 GLU A CA 1
ATOM 1497 C C . GLU A 1 178 ? -6.060 -15.531 -7.036 1.00 30.70 178 GLU A C 1
ATOM 1499 O O . GLU A 1 178 ? -6.427 -14.725 -6.187 1.00 30.70 178 GLU A O 1
ATOM 1504 N N . GLY A 1 179 ? -6.603 -15.565 -8.257 1.00 34.41 179 GLY A N 1
ATOM 1505 C CA . GLY A 1 179 ? -7.697 -14.698 -8.725 1.00 34.41 179 GLY A CA 1
ATOM 1506 C C . GLY A 1 179 ? -9.021 -14.908 -7.972 1.00 34.41 179 GLY A C 1
ATOM 1507 O O . GLY A 1 179 ? -10.023 -15.317 -8.558 1.00 34.41 179 GLY A O 1
ATOM 1508 N N . GLY A 1 180 ? -9.018 -14.653 -6.666 1.00 37.88 180 GLY A N 1
ATOM 1509 C CA . GLY A 1 180 ? -10.102 -14.857 -5.727 1.00 37.88 180 GLY A CA 1
ATOM 1510 C C . GLY A 1 180 ? -11.077 -13.695 -5.789 1.00 37.88 180 GLY A C 1
ATOM 1511 O O . GLY A 1 180 ? -10.738 -12.551 -5.496 1.00 37.88 180 GLY A O 1
ATOM 1512 N N . ARG A 1 181 ? -12.311 -13.994 -6.192 1.00 49.62 181 ARG A N 1
ATOM 1513 C CA . ARG A 1 181 ? -13.433 -13.051 -6.176 1.00 49.62 181 ARG A CA 1
ATOM 1514 C C . ARG A 1 181 ? -13.562 -12.422 -4.783 1.00 49.62 181 ARG A C 1
ATOM 1516 O O . ARG A 1 181 ? -13.543 -13.146 -3.789 1.00 49.62 181 ARG A O 1
ATOM 1523 N N . ALA A 1 182 ? -13.716 -11.097 -4.722 1.00 58.97 182 ALA A N 1
ATOM 1524 C CA . ALA A 1 182 ? -14.021 -10.397 -3.477 1.00 58.97 182 ALA A CA 1
ATOM 1525 C C . ALA A 1 182 ? -15.246 -11.038 -2.799 1.00 58.97 182 ALA A C 1
ATOM 1527 O O . ALA A 1 182 ? -16.187 -11.469 -3.471 1.00 58.97 182 ALA A O 1
ATOM 1528 N N . GLU A 1 183 ? -15.239 -11.133 -1.466 1.00 78.94 183 GLU A N 1
ATOM 1529 C CA . GLU A 1 183 ? -16.386 -11.689 -0.749 1.00 78.94 183 GLU A CA 1
ATOM 1530 C C . GLU A 1 183 ? -17.590 -10.756 -0.938 1.00 78.94 183 GLU A C 1
ATOM 1532 O O . GLU A 1 183 ? -17.545 -9.579 -0.576 1.00 78.94 183 GLU A O 1
ATOM 1537 N N . ARG A 1 184 ? -18.663 -11.280 -1.536 1.00 84.62 184 ARG A N 1
ATOM 1538 C CA . ARG A 1 184 ? -19.851 -10.497 -1.879 1.00 84.62 184 ARG A CA 1
ATOM 1539 C C . ARG A 1 184 ? -20.786 -10.359 -0.682 1.00 84.62 184 ARG A C 1
ATOM 1541 O O . ARG A 1 184 ? -21.134 -11.358 -0.048 1.00 84.62 184 ARG A O 1
ATOM 1548 N N . ILE A 1 185 ? -21.246 -9.144 -0.403 1.00 90.25 185 ILE A N 1
ATOM 1549 C CA . ILE A 1 185 ? -22.275 -8.844 0.594 1.00 90.25 185 ILE A CA 1
ATOM 1550 C C . ILE A 1 185 ? -23.519 -8.315 -0.126 1.00 90.25 185 ILE A C 1
ATOM 1552 O O . ILE A 1 185 ? -23.515 -7.220 -0.679 1.00 90.25 185 ILE A O 1
ATOM 1556 N N . ASN A 1 186 ? -24.598 -9.096 -0.106 1.00 91.50 186 ASN A N 1
ATOM 1557 C CA . ASN A 1 186 ? -25.878 -8.741 -0.706 1.00 91.50 186 ASN A CA 1
ATOM 1558 C C . ASN A 1 186 ? -26.762 -8.047 0.339 1.00 91.50 186 ASN A C 1
ATOM 1560 O O . ASN A 1 186 ? -27.148 -8.670 1.329 1.00 91.50 186 ASN A O 1
ATOM 1564 N N . ILE A 1 187 ? -27.105 -6.779 0.125 1.00 93.75 187 ILE A N 1
ATOM 1565 C CA . ILE A 1 187 ? -27.865 -5.965 1.082 1.00 93.75 187 ILE A CA 1
ATOM 1566 C C . ILE A 1 187 ? -29.135 -5.461 0.409 1.00 93.75 187 ILE A C 1
ATOM 1568 O O . ILE A 1 187 ? -29.085 -4.807 -0.636 1.00 93.75 187 ILE A O 1
ATOM 1572 N N . VAL A 1 188 ? -30.282 -5.753 1.015 1.00 95.44 188 VAL A N 1
ATOM 1573 C CA . VAL A 1 188 ? -31.542 -5.103 0.644 1.00 95.44 188 VAL A CA 1
ATOM 1574 C C . VAL A 1 188 ? -31.591 -3.744 1.323 1.00 95.44 188 VAL A C 1
ATOM 1576 O O . VAL A 1 188 ? -31.321 -3.638 2.516 1.00 95.44 188 VAL A O 1
ATOM 1579 N N . ILE A 1 189 ? -31.947 -2.708 0.572 1.00 95.81 189 ILE A N 1
ATOM 1580 C CA . ILE A 1 189 ? -32.206 -1.380 1.122 1.00 95.81 189 ILE A CA 1
ATOM 1581 C C . ILE A 1 189 ? -33.695 -1.112 0.938 1.00 95.81 189 ILE A C 1
ATOM 1583 O O . ILE A 1 189 ? -34.165 -0.938 -0.182 1.00 95.81 189 ILE A O 1
ATOM 1587 N N . LEU A 1 190 ? -34.446 -1.125 2.031 1.00 96.38 190 LEU A N 1
ATOM 1588 C CA . LEU A 1 190 ? -35.893 -0.962 2.036 1.00 96.38 190 LEU A CA 1
ATOM 1589 C C . LEU A 1 190 ? -36.245 0.451 2.496 1.00 96.38 190 LEU A C 1
ATOM 1591 O O . LEU A 1 190 ? -35.924 0.837 3.614 1.00 96.38 190 LEU A O 1
ATOM 1595 N N . GLY A 1 191 ? -36.943 1.216 1.666 1.00 93.88 191 GLY A N 1
ATOM 1596 C CA . GLY A 1 191 ? -37.351 2.576 2.013 1.00 93.88 191 GLY A CA 1
ATOM 1597 C C . GLY A 1 191 ? -38.232 3.170 0.929 1.00 93.88 191 GLY A C 1
ATOM 1598 O O . GLY A 1 191 ? -37.984 2.945 -0.249 1.00 93.88 191 GLY A O 1
ATOM 1599 N N . LYS A 1 192 ? -39.272 3.905 1.320 1.00 90.75 192 LYS A N 1
ATOM 1600 C CA . LYS A 1 192 ? -40.242 4.505 0.393 1.00 90.75 192 LYS A CA 1
ATOM 1601 C C . LYS A 1 192 ? -39.767 5.880 -0.102 1.00 90.75 192 LYS A C 1
ATOM 1603 O O . LYS A 1 192 ? -38.852 6.459 0.475 1.00 90.75 192 LYS A O 1
ATOM 1608 N N . ASP A 1 193 ? -40.405 6.407 -1.145 1.00 89.88 193 ASP A N 1
ATOM 1609 C CA . ASP A 1 193 ? -40.296 7.809 -1.574 1.00 89.88 193 ASP A CA 1
ATOM 1610 C C . ASP A 1 193 ? -38.854 8.250 -1.897 1.00 89.88 193 ASP A C 1
ATOM 1612 O O . ASP A 1 193 ? -38.424 9.343 -1.542 1.00 89.88 193 ASP A O 1
ATOM 1616 N N . GLY A 1 194 ? -38.085 7.383 -2.567 1.00 87.44 194 GLY A N 1
ATOM 1617 C CA . GLY A 1 194 ? -36.696 7.656 -2.949 1.00 87.44 194 GLY A CA 1
ATOM 1618 C C . GLY A 1 194 ? -35.638 7.333 -1.894 1.00 87.44 194 GLY A C 1
ATOM 1619 O O . GLY A 1 194 ? -34.462 7.260 -2.251 1.00 87.44 194 GLY A O 1
ATOM 1620 N N . LEU A 1 195 ? -36.021 7.049 -0.641 1.00 89.50 195 LEU A N 1
ATOM 1621 C CA . LEU A 1 195 ? -35.070 6.793 0.452 1.00 89.50 195 LEU A CA 1
ATOM 1622 C C . LEU A 1 195 ? -34.097 5.648 0.143 1.00 89.50 195 LEU A C 1
ATOM 1624 O O . LEU A 1 195 ? -32.892 5.785 0.347 1.00 89.50 195 LEU A O 1
ATOM 1628 N N . ALA A 1 196 ? -34.601 4.519 -0.370 1.00 92.62 196 ALA A N 1
ATOM 1629 C CA . ALA A 1 196 ? -33.760 3.356 -0.651 1.00 92.62 196 ALA A CA 1
ATOM 1630 C C . ALA A 1 196 ? -32.707 3.634 -1.728 1.00 92.62 196 ALA A C 1
ATOM 1632 O O . ALA A 1 196 ? -31.550 3.236 -1.599 1.00 92.62 196 ALA A O 1
ATOM 1633 N N . ARG A 1 197 ? -33.103 4.320 -2.800 1.00 92.44 197 ARG A N 1
ATOM 1634 C CA . ARG A 1 197 ? -32.230 4.651 -3.927 1.00 92.44 197 ARG A CA 1
ATOM 1635 C C . ARG A 1 197 ? -31.228 5.741 -3.582 1.00 92.44 197 ARG A C 1
ATOM 1637 O O . ARG A 1 197 ? -30.073 5.623 -3.978 1.00 92.44 197 ARG A O 1
ATOM 1644 N N . GLU A 1 198 ? -31.632 6.761 -2.829 1.00 88.81 198 GLU A N 1
ATOM 1645 C CA . GLU A 1 198 ? -30.708 7.782 -2.328 1.00 88.81 198 GLU A CA 1
ATOM 1646 C C . GLU A 1 198 ? -29.630 7.158 -1.440 1.00 88.81 198 GLU A C 1
ATOM 1648 O O . GLU A 1 198 ? -28.445 7.379 -1.681 1.00 88.81 198 GLU A O 1
ATOM 1653 N N . MET A 1 199 ? -30.021 6.287 -0.507 1.00 88.62 199 MET A N 1
ATOM 1654 C CA . MET A 1 199 ? -29.076 5.566 0.346 1.00 88.62 199 MET A CA 1
ATOM 1655 C C . MET A 1 199 ? -28.152 4.638 -0.444 1.00 88.62 199 MET A C 1
ATOM 1657 O O . MET A 1 199 ? -26.951 4.591 -0.191 1.00 88.62 199 MET A O 1
ATOM 1661 N N . ALA A 1 200 ? -28.685 3.906 -1.427 1.00 90.94 200 ALA A N 1
ATOM 1662 C CA . ALA A 1 200 ? -27.870 3.050 -2.283 1.00 90.94 200 ALA A CA 1
ATOM 1663 C C . ALA A 1 200 ? -26.800 3.861 -3.028 1.00 90.94 200 ALA A C 1
ATOM 1665 O O . ALA A 1 200 ? -25.658 3.420 -3.133 1.00 90.94 200 ALA A O 1
ATOM 1666 N N . ASN A 1 201 ? -27.155 5.054 -3.512 1.00 89.25 201 ASN A N 1
ATOM 1667 C CA . ASN A 1 201 ? -26.218 5.959 -4.170 1.00 89.25 201 ASN A CA 1
ATOM 1668 C C . ASN A 1 201 ? -25.174 6.517 -3.190 1.00 89.25 201 ASN A C 1
ATOM 1670 O O . ASN A 1 201 ? -24.008 6.630 -3.557 1.00 89.25 201 ASN A O 1
ATOM 1674 N N . GLU A 1 202 ? -25.561 6.824 -1.948 1.00 86.12 202 GLU A N 1
ATOM 1675 C CA . GLU A 1 202 ? -24.630 7.274 -0.904 1.00 86.12 202 GLU A CA 1
ATOM 1676 C C . GLU A 1 202 ? -23.620 6.181 -0.521 1.00 86.12 202 GLU A C 1
ATOM 1678 O O . GLU A 1 202 ? -22.425 6.459 -0.463 1.00 86.12 202 GLU A O 1
ATOM 1683 N N . ILE A 1 203 ? -24.060 4.928 -0.355 1.00 87.31 203 ILE A N 1
ATOM 1684 C CA . ILE A 1 203 ? -23.159 3.794 -0.085 1.00 87.31 203 ILE A CA 1
ATOM 1685 C C . ILE A 1 203 ? -22.234 3.537 -1.285 1.00 87.31 203 ILE A C 1
ATOM 1687 O O . ILE A 1 203 ? -21.036 3.331 -1.102 1.00 87.31 203 ILE A O 1
ATOM 1691 N N . ARG A 1 204 ? -22.750 3.601 -2.522 1.00 88.38 204 ARG A N 1
ATOM 1692 C CA . ARG A 1 204 ? -21.923 3.465 -3.737 1.00 88.38 204 ARG A CA 1
ATOM 1693 C C . ARG A 1 204 ? -20.868 4.563 -3.847 1.00 88.38 204 ARG A C 1
ATOM 1695 O O . ARG A 1 204 ? -19.759 4.277 -4.274 1.00 88.38 204 ARG A O 1
ATOM 1702 N N . ALA A 1 205 ? -21.175 5.787 -3.420 1.00 85.19 205 ALA A N 1
ATOM 1703 C CA . ALA A 1 205 ? -20.212 6.890 -3.403 1.00 85.19 205 ALA A CA 1
ATOM 1704 C C . ALA A 1 205 ? -19.075 6.705 -2.377 1.00 85.19 205 ALA A C 1
ATOM 1706 O O . ALA A 1 205 ? -18.064 7.398 -2.467 1.00 85.19 205 ALA A O 1
ATOM 1707 N N . LEU A 1 206 ? -19.234 5.795 -1.408 1.00 82.94 206 LEU A N 1
ATOM 1708 C CA . LEU A 1 206 ? -18.177 5.375 -0.480 1.00 82.94 206 LEU A CA 1
ATOM 1709 C C . LEU A 1 206 ? -17.363 4.182 -1.008 1.00 82.94 206 LEU A C 1
ATOM 1711 O O . LEU A 1 206 ? -16.325 3.850 -0.442 1.00 82.94 206 LEU A O 1
ATOM 1715 N N . CYS A 1 207 ? -17.828 3.519 -2.068 1.00 83.31 207 CYS A N 1
ATOM 1716 C CA . CYS A 1 207 ? -17.123 2.400 -2.680 1.00 83.31 207 CYS A CA 1
ATOM 1717 C C . CYS A 1 207 ? -16.041 2.896 -3.654 1.00 83.31 207 CYS A C 1
ATOM 1719 O O . CYS A 1 207 ? -16.159 3.953 -4.272 1.00 83.31 207 CYS A O 1
ATOM 1721 N N . SER A 1 208 ? -14.995 2.089 -3.832 1.00 77.19 208 SER A N 1
ATOM 1722 C CA . SER A 1 208 ? -14.081 2.198 -4.976 1.00 77.19 208 SER A CA 1
ATOM 1723 C C . SER A 1 208 ? -14.775 1.723 -6.267 1.00 77.19 208 SER A C 1
ATOM 1725 O O . SER A 1 208 ? -15.911 1.246 -6.230 1.00 77.19 208 SER A O 1
ATOM 1727 N N . SER A 1 209 ? -14.101 1.818 -7.420 1.00 72.62 209 SER A N 1
ATOM 1728 C CA . SER A 1 209 ? -14.616 1.274 -8.688 1.00 72.62 209 SER A CA 1
ATOM 1729 C C . SER A 1 209 ? -15.053 -0.197 -8.545 1.00 72.62 209 SER A C 1
ATOM 1731 O O . SER A 1 209 ? -14.390 -0.974 -7.855 1.00 72.62 209 SER A O 1
ATOM 1733 N N . ASP A 1 210 ? -16.146 -0.574 -9.217 1.00 75.81 210 ASP A N 1
ATOM 1734 C CA . ASP A 1 210 ? -16.791 -1.902 -9.173 1.00 75.81 210 ASP A CA 1
ATOM 1735 C C . ASP A 1 210 ? -17.523 -2.264 -7.858 1.00 75.81 210 ASP A C 1
ATOM 1737 O O . ASP A 1 210 ? -17.492 -3.421 -7.442 1.00 75.81 210 ASP A O 1
ATOM 1741 N N . ASP A 1 211 ? -18.177 -1.308 -7.182 1.00 83.31 211 ASP A N 1
ATOM 1742 C CA . ASP A 1 211 ? -18.947 -1.550 -5.939 1.00 83.31 211 ASP A CA 1
ATOM 1743 C C . ASP A 1 211 ? -18.116 -2.212 -4.811 1.00 83.31 211 ASP A C 1
ATOM 1745 O O . ASP A 1 211 ? -18.628 -2.965 -3.975 1.00 83.31 211 ASP A O 1
ATOM 1749 N N . ARG A 1 212 ? -16.805 -1.940 -4.776 1.00 87.06 212 ARG A N 1
ATOM 1750 C CA . ARG A 1 212 ? -15.884 -2.498 -3.777 1.00 87.06 212 ARG A CA 1
ATOM 1751 C C . ARG A 1 212 ? -15.791 -1.599 -2.552 1.00 87.06 212 ARG A C 1
ATOM 1753 O O . ARG A 1 212 ? -15.418 -0.434 -2.666 1.00 87.06 212 ARG A O 1
ATOM 1760 N N . TYR A 1 213 ? -16.063 -2.152 -1.378 1.00 86.38 213 TYR A N 1
ATOM 1761 C CA . TYR A 1 213 ? -16.046 -1.440 -0.105 1.00 86.38 213 TYR A CA 1
ATOM 1762 C C . TYR A 1 213 ? -14.972 -2.001 0.826 1.00 86.38 213 TYR A C 1
ATOM 1764 O O . TYR A 1 213 ? -14.841 -3.219 0.963 1.00 86.38 213 TYR A O 1
ATOM 1772 N N . VAL A 1 214 ? -14.210 -1.118 1.474 1.00 83.81 214 VAL A N 1
ATOM 1773 C CA . VAL A 1 214 ? -13.162 -1.501 2.427 1.00 83.81 214 VAL A CA 1
ATOM 1774 C C . VAL A 1 214 ? -13.737 -1.458 3.838 1.00 83.81 214 VAL A C 1
ATOM 1776 O O . VAL A 1 214 ? -14.078 -0.394 4.341 1.00 83.81 214 VAL A O 1
ATOM 1779 N N . LEU A 1 215 ? -13.827 -2.615 4.490 1.00 82.19 215 LEU A N 1
ATOM 1780 C CA . LEU A 1 215 ? -14.266 -2.740 5.879 1.00 82.19 215 LEU A CA 1
ATOM 1781 C C . LEU A 1 215 ? -13.190 -3.468 6.685 1.00 82.19 215 LEU A C 1
ATOM 1783 O O . LEU A 1 215 ? -12.843 -4.604 6.363 1.00 82.19 215 LEU A O 1
ATOM 1787 N N . ASP A 1 216 ? -12.668 -2.811 7.725 1.00 80.94 216 ASP A N 1
ATOM 1788 C CA . ASP A 1 216 ? -11.574 -3.318 8.572 1.00 80.94 216 ASP A CA 1
ATOM 1789 C C . ASP A 1 216 ? -10.368 -3.818 7.755 1.00 80.94 216 ASP A C 1
ATOM 1791 O O . ASP A 1 216 ? -9.800 -4.875 8.019 1.00 80.94 216 ASP A O 1
ATOM 1795 N N . GLY A 1 217 ? -10.012 -3.070 6.703 1.00 72.19 217 GLY A N 1
ATOM 1796 C CA . GLY A 1 217 ? -8.897 -3.396 5.808 1.00 72.19 217 GLY A CA 1
ATOM 1797 C C . GLY A 1 217 ? -9.168 -4.531 4.812 1.00 72.19 217 GLY A C 1
ATOM 1798 O O . GLY A 1 217 ? -8.296 -4.842 4.005 1.00 72.19 217 GLY A O 1
ATOM 1799 N N . LYS A 1 218 ? -10.366 -5.135 4.811 1.00 77.50 218 LYS A N 1
ATOM 1800 C CA . LYS A 1 218 ? -10.775 -6.162 3.840 1.00 77.50 218 LYS A CA 1
ATOM 1801 C C . LYS A 1 218 ? -11.711 -5.585 2.779 1.00 77.50 218 LYS A C 1
ATOM 1803 O O . LYS A 1 218 ? -12.628 -4.828 3.089 1.00 77.50 218 LYS A O 1
ATOM 1808 N N . ILE A 1 219 ? -11.487 -5.974 1.523 1.00 83.50 219 ILE A N 1
ATOM 1809 C CA . ILE A 1 219 ? -12.318 -5.568 0.385 1.00 83.50 219 ILE A CA 1
ATOM 1810 C C . ILE A 1 219 ? -13.504 -6.527 0.247 1.00 83.50 219 ILE A C 1
ATOM 1812 O O . ILE A 1 219 ? -13.325 -7.740 0.117 1.00 83.50 219 ILE A O 1
ATOM 1816 N N . TYR A 1 220 ? -14.708 -5.966 0.226 1.00 86.81 220 TYR A N 1
ATOM 1817 C CA . TYR A 1 220 ? -15.961 -6.669 -0.027 1.00 86.81 220 TYR A CA 1
ATOM 1818 C C . TYR A 1 220 ? -16.628 -6.118 -1.288 1.00 86.81 220 TYR A C 1
ATOM 1820 O O . TYR A 1 220 ? -16.566 -4.919 -1.545 1.00 86.81 220 TYR A O 1
ATOM 1828 N N . GLU A 1 221 ? -17.292 -6.973 -2.063 1.00 90.62 221 GLU A N 1
ATOM 1829 C CA . GLU A 1 221 ? -18.165 -6.526 -3.157 1.00 90.62 221 GLU A CA 1
ATOM 1830 C C . GLU A 1 221 ? -19.568 -6.277 -2.589 1.00 90.62 221 GLU A C 1
ATOM 1832 O O . GLU A 1 221 ? -20.225 -7.214 -2.128 1.00 90.62 221 GLU A O 1
ATOM 1837 N N . LEU A 1 222 ? -20.041 -5.031 -2.593 1.00 92.19 222 LEU A N 1
ATOM 1838 C CA . LEU A 1 222 ? -21.372 -4.692 -2.092 1.00 92.19 222 LEU A CA 1
ATOM 1839 C C . LEU A 1 222 ? -22.410 -4.769 -3.211 1.00 92.19 222 LEU A C 1
ATOM 1841 O O . LEU A 1 222 ? -22.521 -3.885 -4.055 1.00 92.19 222 LEU A O 1
ATOM 1845 N N . ALA A 1 223 ? -23.262 -5.788 -3.170 1.00 93.00 223 ALA A N 1
ATOM 1846 C CA . ALA A 1 223 ? -24.432 -5.846 -4.031 1.00 93.00 223 ALA A CA 1
ATOM 1847 C C . ALA A 1 223 ? -25.627 -5.205 -3.315 1.00 93.00 223 ALA A C 1
ATOM 1849 O O . ALA A 1 223 ? -26.223 -5.795 -2.412 1.00 93.00 223 ALA A O 1
ATOM 1850 N N . LEU A 1 224 ? -25.989 -3.992 -3.729 1.00 94.19 224 LEU A N 1
ATOM 1851 C CA . LEU A 1 224 ? -27.095 -3.236 -3.140 1.00 94.19 224 LEU A CA 1
ATOM 1852 C C . LEU A 1 224 ? -28.372 -3.392 -3.968 1.00 94.19 224 LEU A C 1
ATOM 1854 O O . LEU A 1 224 ? -28.376 -3.113 -5.170 1.00 94.19 224 LEU A O 1
ATOM 1858 N N . ARG A 1 225 ? -29.474 -3.773 -3.316 1.00 94.75 225 ARG A N 1
ATOM 1859 C CA . ARG A 1 225 ? -30.802 -3.893 -3.932 1.00 94.75 225 ARG A CA 1
ATOM 1860 C C . ARG A 1 225 ? -31.797 -2.931 -3.266 1.00 94.75 225 ARG A C 1
ATOM 1862 O O . ARG A 1 225 ? -32.383 -3.298 -2.247 1.00 94.75 225 ARG A O 1
ATOM 1869 N N . PRO A 1 226 ? -31.993 -1.715 -3.809 1.00 96.25 226 PRO A N 1
ATOM 1870 C CA . PRO A 1 226 ? -32.991 -0.779 -3.299 1.00 96.25 226 PRO A CA 1
ATOM 1871 C C . PRO A 1 226 ? -34.417 -1.225 -3.657 1.00 96.25 226 PRO A C 1
ATOM 1873 O O . PRO A 1 226 ? -34.675 -1.633 -4.790 1.00 96.25 226 PRO A O 1
ATOM 1876 N N . ILE A 1 227 ? -35.344 -1.144 -2.698 1.00 95.69 227 ILE A N 1
ATOM 1877 C CA . ILE A 1 227 ? -36.753 -1.535 -2.837 1.00 95.69 227 ILE A CA 1
ATOM 1878 C C . ILE A 1 227 ? -37.657 -0.437 -2.257 1.00 95.69 227 ILE A C 1
ATOM 1880 O O . ILE A 1 227 ? -37.718 -0.234 -1.042 1.00 95.69 227 ILE A O 1
ATOM 1884 N N . GLU A 1 228 ? -38.399 0.236 -3.140 1.00 92.75 228 GLU A N 1
ATOM 1885 C CA . GLU A 1 228 ? -39.323 1.335 -2.795 1.00 92.75 228 GLU A CA 1
ATOM 1886 C C . GLU A 1 228 ? -40.811 0.963 -2.960 1.00 92.75 228 GLU A C 1
ATOM 1888 O O . GLU A 1 228 ? -41.692 1.706 -2.528 1.00 92.75 228 GLU A O 1
ATOM 1893 N N . GLY A 1 229 ? -41.105 -0.169 -3.612 1.00 88.06 229 GLY A N 1
ATOM 1894 C CA . GLY A 1 229 ? -42.458 -0.577 -3.994 1.00 88.06 229 GLY A CA 1
ATOM 1895 C C . GLY A 1 229 ? -42.965 -1.836 -3.289 1.00 88.06 229 GLY A C 1
ATOM 1896 O O . GLY A 1 229 ? -42.293 -2.455 -2.474 1.00 88.06 229 GLY A O 1
ATOM 1897 N N . ASN A 1 230 ? -44.181 -2.259 -3.643 1.00 88.12 230 ASN A N 1
ATOM 1898 C CA . ASN A 1 230 ? -44.830 -3.423 -3.036 1.00 88.12 230 ASN A CA 1
ATOM 1899 C C . ASN A 1 230 ? -43.996 -4.708 -3.206 1.00 88.12 230 ASN A C 1
ATOM 1901 O O . ASN A 1 230 ? -43.867 -5.207 -4.326 1.00 88.12 230 ASN A O 1
ATOM 1905 N N . VAL A 1 231 ? -43.506 -5.260 -2.090 1.00 88.75 231 VAL A N 1
ATOM 1906 C CA . VAL A 1 231 ? -42.650 -6.462 -2.016 1.00 88.75 231 VAL A CA 1
ATOM 1907 C C . VAL A 1 231 ? -43.314 -7.749 -2.512 1.00 88.75 231 VAL A C 1
ATOM 1909 O O . VAL A 1 231 ? -42.624 -8.723 -2.791 1.00 88.75 231 VAL A O 1
ATOM 1912 N N . ARG A 1 232 ? -44.647 -7.765 -2.668 1.00 83.38 232 ARG A N 1
ATOM 1913 C CA . ARG A 1 232 ? -45.374 -8.899 -3.271 1.00 83.38 232 ARG A CA 1
ATOM 1914 C C . ARG A 1 232 ? -45.157 -9.002 -4.781 1.00 83.38 232 ARG A C 1
ATOM 1916 O O . ARG A 1 232 ? -45.413 -10.050 -5.367 1.00 83.38 232 ARG A O 1
ATOM 1923 N N . LEU A 1 233 ? -44.731 -7.917 -5.424 1.00 85.12 233 LEU A N 1
ATOM 1924 C CA . LEU A 1 233 ? -44.439 -7.925 -6.851 1.00 85.12 233 LEU A CA 1
ATOM 1925 C C . LEU A 1 233 ? -43.055 -8.547 -7.083 1.00 85.12 233 LEU A C 1
ATOM 1927 O O . LEU A 1 233 ? -42.107 -8.143 -6.409 1.00 85.12 233 LEU A O 1
ATOM 1931 N N . PRO A 1 234 ? -42.885 -9.444 -8.075 1.00 81.50 234 PRO A N 1
ATOM 1932 C CA . PRO A 1 234 ? -41.599 -10.095 -8.345 1.00 81.50 234 PRO A CA 1
ATOM 1933 C C . PRO A 1 234 ? -40.425 -9.119 -8.517 1.00 81.50 234 PRO A C 1
ATOM 1935 O O . PRO A 1 234 ? -39.316 -9.390 -8.060 1.00 81.50 234 PRO A O 1
ATOM 1938 N N . VAL A 1 235 ? -40.680 -7.946 -9.110 1.00 83.00 235 VAL A N 1
ATOM 1939 C CA . VAL A 1 235 ? -39.677 -6.883 -9.303 1.00 83.00 235 VAL A CA 1
ATOM 1940 C C . VAL A 1 235 ? -39.101 -6.349 -7.983 1.00 83.00 235 VAL A C 1
ATOM 1942 O O . VAL A 1 235 ? -37.928 -5.983 -7.936 1.00 83.00 235 VAL A O 1
ATOM 1945 N N . ASN A 1 236 ? -39.883 -6.401 -6.902 1.00 88.81 236 ASN A N 1
ATOM 1946 C CA . ASN A 1 236 ? -39.542 -5.928 -5.558 1.00 88.81 236 ASN A CA 1
ATOM 1947 C C . ASN A 1 236 ? -39.279 -7.082 -4.576 1.00 88.81 236 ASN A C 1
ATOM 1949 O O . ASN A 1 236 ? -39.272 -6.869 -3.366 1.00 88.81 236 ASN A O 1
ATOM 1953 N N . SER A 1 237 ? -39.074 -8.307 -5.070 1.00 86.88 237 SER A N 1
ATOM 1954 C CA . SER A 1 237 ? -38.726 -9.437 -4.205 1.00 86.88 237 SER A CA 1
ATOM 1955 C C . SER A 1 237 ? -37.368 -9.208 -3.534 1.00 86.88 237 SER A C 1
ATOM 1957 O O . SER A 1 237 ? -36.429 -8.720 -4.175 1.00 86.88 237 SER A O 1
ATOM 1959 N N . PHE A 1 238 ? -37.252 -9.586 -2.259 1.00 86.81 238 PHE A N 1
ATOM 1960 C CA . PHE A 1 238 ? -36.009 -9.505 -1.478 1.00 86.81 238 PHE A CA 1
ATOM 1961 C C . PHE A 1 238 ? -34.945 -10.464 -2.012 1.00 86.81 238 PHE A C 1
ATOM 1963 O O . PHE A 1 238 ? -33.758 -10.143 -2.020 1.00 86.81 238 PHE A O 1
ATOM 1970 N N . GLN A 1 239 ? -35.384 -11.623 -2.498 1.00 85.38 239 GLN A N 1
ATOM 1971 C CA . GLN A 1 239 ? -34.543 -12.644 -3.101 1.00 85.38 239 GLN A CA 1
ATOM 1972 C C . GLN A 1 239 ? -34.904 -12.818 -4.577 1.00 85.38 239 GLN A C 1
ATOM 1974 O O . GLN A 1 239 ? -36.076 -12.843 -4.957 1.00 85.38 239 GLN A O 1
ATOM 1979 N N . THR A 1 240 ? -33.886 -12.951 -5.418 1.00 83.56 240 THR A N 1
ATOM 1980 C CA . THR A 1 240 ? -34.019 -13.264 -6.846 1.00 83.56 240 THR A CA 1
ATOM 1981 C C . THR A 1 240 ? -33.041 -14.389 -7.206 1.00 83.56 240 THR A C 1
ATOM 1983 O O . THR A 1 240 ? -32.150 -14.689 -6.407 1.00 83.56 240 THR A O 1
ATOM 1986 N N . PRO A 1 241 ? -33.138 -15.012 -8.395 1.00 78.94 241 PRO A N 1
ATOM 1987 C CA . PRO A 1 241 ? -32.215 -16.080 -8.795 1.00 78.94 241 PRO A CA 1
ATOM 1988 C C . PRO A 1 241 ? -30.728 -15.689 -8.757 1.00 78.94 241 PRO A C 1
ATOM 1990 O O . PRO A 1 241 ? -29.876 -16.553 -8.583 1.00 78.94 241 PRO A O 1
ATOM 1993 N N . THR A 1 242 ? -30.408 -14.399 -8.895 1.00 80.00 242 THR A N 1
ATOM 1994 C CA . THR A 1 242 ? -29.032 -13.870 -8.903 1.00 80.00 242 THR A CA 1
ATOM 1995 C C . THR A 1 242 ? -28.681 -13.054 -7.653 1.00 80.00 242 THR A C 1
ATOM 1997 O O . THR A 1 242 ? -27.579 -12.508 -7.560 1.00 80.00 242 THR A O 1
ATOM 2000 N N . PHE A 1 243 ? -29.599 -12.962 -6.684 1.00 86.56 243 PHE A N 1
ATOM 2001 C CA . PHE A 1 243 ? -29.441 -12.146 -5.482 1.00 86.56 243 PHE A CA 1
ATOM 2002 C C . PHE A 1 243 ? -30.072 -12.832 -4.266 1.00 86.56 243 PHE A C 1
ATOM 2004 O O . PHE A 1 243 ? -31.297 -12.906 -4.161 1.00 86.56 243 PHE A O 1
ATOM 2011 N N . ALA A 1 244 ? -29.237 -13.294 -3.334 1.00 86.56 244 ALA A N 1
ATOM 2012 C CA . ALA A 1 244 ? -29.660 -13.856 -2.053 1.00 86.56 244 ALA A CA 1
ATOM 2013 C C . ALA A 1 244 ? -29.282 -12.881 -0.925 1.00 86.56 244 ALA A C 1
ATOM 2015 O O . ALA A 1 244 ? -28.088 -12.659 -0.726 1.00 86.56 244 ALA A O 1
ATOM 2016 N N . PRO A 1 245 ? -30.242 -12.261 -0.220 1.00 89.06 245 PRO A N 1
ATOM 2017 C CA . PRO A 1 245 ? -29.939 -11.198 0.734 1.00 89.06 245 PRO A CA 1
ATOM 2018 C C . PRO A 1 245 ? -29.219 -11.736 1.977 1.00 89.06 245 PRO A C 1
ATOM 2020 O O . PRO A 1 245 ? -29.605 -12.763 2.530 1.00 89.06 245 PRO A O 1
ATOM 2023 N N . HIS A 1 246 ? -28.187 -11.022 2.426 1.00 87.56 246 HIS A N 1
ATOM 2024 C CA . HIS A 1 246 ? -27.462 -11.299 3.672 1.00 87.56 246 HIS A CA 1
ATOM 2025 C C . HIS A 1 246 ? -27.933 -10.416 4.833 1.00 87.56 246 HIS A C 1
ATOM 2027 O O . HIS A 1 246 ? -27.690 -10.744 5.987 1.00 87.56 246 HIS A O 1
ATOM 2033 N N . GLY A 1 247 ? -28.604 -9.305 4.532 1.00 91.12 247 GLY A N 1
ATOM 2034 C CA . GLY A 1 247 ? -29.245 -8.435 5.511 1.00 91.12 247 GLY A CA 1
ATOM 2035 C C . GLY A 1 247 ? -30.116 -7.382 4.832 1.00 91.12 247 GLY A C 1
ATOM 2036 O O . GLY A 1 247 ? -30.101 -7.245 3.602 1.00 91.12 247 GLY A O 1
ATOM 2037 N N . CYS A 1 248 ? -30.888 -6.652 5.633 1.00 93.25 248 CYS A N 1
ATOM 2038 C CA . CYS A 1 248 ? -31.777 -5.597 5.160 1.00 93.25 248 CYS A CA 1
ATOM 2039 C C . CYS A 1 248 ? -31.625 -4.318 5.991 1.00 93.25 248 CYS A C 1
ATOM 2041 O O . CYS A 1 248 ? -31.874 -4.314 7.199 1.00 93.25 248 CYS A O 1
ATOM 2043 N N . LEU A 1 249 ? -31.275 -3.223 5.317 1.00 94.06 249 LEU A N 1
ATOM 2044 C CA . LEU A 1 249 ? -31.273 -1.872 5.862 1.00 94.06 249 LEU A CA 1
ATOM 2045 C C . LEU A 1 249 ? -32.629 -1.216 5.584 1.00 94.06 249 LEU A C 1
ATOM 2047 O O . LEU A 1 249 ? -32.988 -0.985 4.432 1.00 94.06 249 LEU A O 1
ATOM 2051 N N . CYS A 1 250 ? -33.379 -0.923 6.638 1.00 95.00 250 CYS A N 1
ATOM 2052 C CA . CYS A 1 250 ? -34.709 -0.335 6.580 1.00 95.00 250 CYS A CA 1
ATOM 2053 C C . CYS A 1 250 ? -34.640 1.155 6.915 1.00 95.00 250 CYS A C 1
ATOM 2055 O O . CYS A 1 250 ? -34.109 1.536 7.956 1.00 95.00 250 CYS A O 1
ATOM 2057 N N . LEU A 1 251 ? -35.198 1.990 6.045 1.00 93.56 251 LEU A N 1
ATOM 2058 C CA . LEU A 1 251 ? -35.095 3.442 6.103 1.00 93.56 251 LEU A CA 1
ATOM 2059 C C . LEU A 1 251 ? -36.473 4.070 6.266 1.00 93.56 251 LEU A C 1
ATOM 2061 O O . LEU A 1 251 ? -37.419 3.707 5.561 1.00 93.56 251 LEU A O 1
ATOM 2065 N N . TYR A 1 252 ? -36.565 5.065 7.140 1.00 92.75 252 TYR A N 1
ATOM 2066 C CA . TYR A 1 252 ? -37.759 5.888 7.284 1.00 92.75 252 TYR A CA 1
ATOM 2067 C C . TYR A 1 252 ? -37.390 7.335 7.611 1.00 92.75 252 TYR A C 1
ATOM 2069 O O . TYR A 1 252 ? -36.329 7.606 8.163 1.00 92.75 252 TYR A O 1
ATOM 2077 N N . ASN A 1 253 ? -38.267 8.269 7.260 1.00 89.44 253 ASN A N 1
ATOM 2078 C CA . ASN A 1 253 ? -38.166 9.687 7.628 1.00 89.44 253 ASN A CA 1
ATOM 2079 C C . ASN A 1 253 ? -39.533 10.301 7.994 1.00 89.44 253 ASN A C 1
ATOM 2081 O O . ASN A 1 253 ? -39.654 11.510 8.179 1.00 89.44 253 ASN A O 1
ATOM 2085 N N . SER A 1 254 ? -40.574 9.469 8.061 1.00 89.31 254 SER A N 1
ATOM 2086 C CA . SER A 1 254 ? -41.959 9.836 8.343 1.00 89.31 254 SER A CA 1
ATOM 2087 C C . SER A 1 254 ? -42.728 8.635 8.902 1.00 89.31 254 SER A C 1
ATOM 2089 O O . SER A 1 254 ? -42.259 7.493 8.848 1.00 89.31 254 SER A O 1
ATOM 2091 N N . LYS A 1 255 ? -43.943 8.868 9.406 1.00 91.19 255 LYS A N 1
ATOM 2092 C CA . LYS A 1 255 ? -44.825 7.795 9.885 1.00 91.19 255 LYS A CA 1
ATOM 2093 C C . LYS A 1 255 ? -45.251 6.866 8.743 1.00 91.19 255 LYS A C 1
ATOM 2095 O O . LYS A 1 255 ? -45.359 5.654 8.929 1.00 91.19 255 LYS A O 1
ATOM 2100 N N . GLU A 1 256 ? -45.471 7.422 7.556 1.00 92.12 256 GLU A N 1
ATOM 2101 C CA . GLU A 1 256 ? -45.876 6.681 6.360 1.00 92.12 256 GLU A CA 1
ATOM 2102 C C . GLU A 1 256 ? -44.755 5.759 5.873 1.00 92.12 256 GLU A C 1
ATOM 2104 O O . GLU A 1 256 ? -45.007 4.596 5.553 1.00 92.12 256 GLU A O 1
ATOM 2109 N N . SER A 1 257 ? -43.511 6.250 5.853 1.00 93.31 257 SER A N 1
ATOM 2110 C CA . SER A 1 257 ? -42.346 5.449 5.456 1.00 93.31 257 SER A CA 1
ATOM 2111 C C . SER A 1 257 ? -42.010 4.372 6.494 1.00 93.31 257 SER A C 1
ATOM 2113 O O . SER A 1 257 ? -41.684 3.249 6.111 1.00 93.31 257 SER A O 1
ATOM 2115 N N . LEU A 1 258 ? -42.197 4.647 7.791 1.00 94.31 258 LEU A N 1
ATOM 2116 C CA . LEU A 1 258 ? -42.062 3.638 8.850 1.00 94.31 258 LEU A CA 1
ATOM 2117 C C . LEU A 1 258 ? -43.136 2.544 8.742 1.00 94.31 258 LEU A C 1
ATOM 2119 O O . LEU A 1 258 ? -42.831 1.358 8.864 1.00 94.31 258 LEU A O 1
ATOM 2123 N N . SER A 1 259 ? -44.384 2.926 8.455 1.00 95.00 259 SER A N 1
ATOM 2124 C CA . SER A 1 259 ? -45.484 1.972 8.249 1.00 95.00 259 SER A CA 1
ATOM 2125 C C . SER A 1 259 ? -45.217 1.071 7.041 1.00 95.00 259 SER A C 1
ATOM 2127 O O . SER A 1 259 ? -45.402 -0.141 7.120 1.00 95.00 259 SER A O 1
ATOM 2129 N N . TYR A 1 260 ? -44.686 1.636 5.952 1.00 95.25 260 TYR A N 1
ATOM 2130 C CA . TYR A 1 260 ? -44.264 0.868 4.780 1.00 95.25 260 TYR A CA 1
ATOM 2131 C C . TYR A 1 260 ? -43.203 -0.194 5.111 1.00 95.25 260 TYR A C 1
ATOM 2133 O O . TYR A 1 260 ? -43.300 -1.320 4.614 1.00 95.25 260 TYR A O 1
ATOM 2141 N N . VAL A 1 261 ? -42.214 0.131 5.954 1.00 95.12 261 VAL A N 1
ATOM 2142 C CA . VAL A 1 261 ? -41.197 -0.834 6.410 1.00 95.12 261 VAL A CA 1
ATOM 2143 C C . VAL A 1 261 ? -41.854 -2.000 7.148 1.00 95.12 261 VAL A C 1
ATOM 2145 O O . VAL A 1 261 ? -41.610 -3.157 6.803 1.00 95.12 261 VAL A O 1
ATOM 2148 N N . VAL A 1 262 ? -42.719 -1.702 8.123 1.00 94.69 262 VAL A N 1
ATOM 2149 C CA . VAL A 1 262 ? -43.420 -2.721 8.919 1.00 94.69 262 VAL 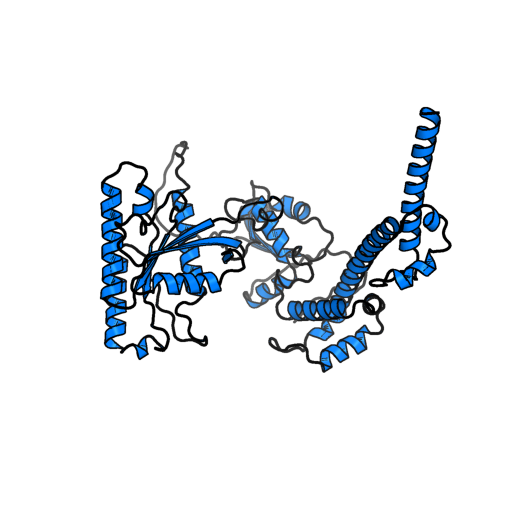A CA 1
ATOM 2150 C C . VAL A 1 262 ? -44.263 -3.624 8.023 1.00 94.69 262 VAL A C 1
ATOM 2152 O O . VAL A 1 262 ? -44.085 -4.839 8.049 1.00 94.69 262 VAL A O 1
ATOM 2155 N N . GLU A 1 263 ? -45.111 -3.042 7.173 1.00 93.12 263 GLU A N 1
ATOM 2156 C CA . GLU A 1 263 ? -45.965 -3.806 6.263 1.00 93.12 263 GLU A CA 1
ATOM 2157 C C . GLU A 1 263 ? -45.162 -4.699 5.312 1.00 93.12 263 GLU A C 1
ATOM 2159 O O . GLU A 1 263 ? -45.576 -5.814 4.998 1.00 93.12 263 GLU A O 1
ATOM 2164 N N . SER A 1 264 ? -44.030 -4.208 4.810 1.00 92.69 264 SER A N 1
ATOM 2165 C CA . SER A 1 264 ? -43.187 -4.949 3.869 1.00 92.69 264 SER A CA 1
ATOM 2166 C C . SER A 1 264 ? -42.516 -6.148 4.538 1.00 92.69 264 SER A C 1
ATOM 2168 O O . SER A 1 264 ? -42.470 -7.230 3.955 1.00 92.69 264 SER A O 1
ATOM 2170 N N . LEU A 1 265 ? -42.043 -5.987 5.775 1.00 90.94 265 LEU A N 1
ATOM 2171 C CA . LEU A 1 265 ? -41.422 -7.065 6.545 1.00 90.94 265 LEU A CA 1
ATOM 2172 C C . LEU A 1 265 ? -42.448 -8.080 7.067 1.00 90.94 265 LEU A C 1
ATOM 2174 O O . LEU 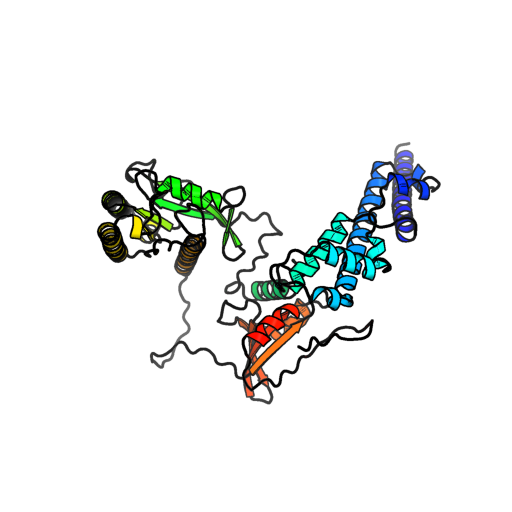A 1 265 ? -42.166 -9.276 7.077 1.00 90.94 265 LEU A O 1
ATOM 2178 N N . GLU A 1 266 ? -43.649 -7.642 7.452 1.00 87.88 266 GLU A N 1
ATOM 2179 C CA . GLU A 1 266 ? -44.752 -8.544 7.808 1.00 87.88 266 GLU A CA 1
ATOM 2180 C C . GLU A 1 266 ? -45.174 -9.389 6.595 1.00 87.88 266 GLU A C 1
ATOM 2182 O O . GLU A 1 266 ? -45.220 -10.614 6.689 1.00 87.88 266 GLU A O 1
ATOM 2187 N N . LYS A 1 267 ? -45.334 -8.771 5.416 1.00 85.25 267 LYS A N 1
ATOM 2188 C CA . LYS A 1 267 ? -45.618 -9.488 4.157 1.00 85.25 267 LYS A CA 1
ATOM 2189 C C . LYS A 1 267 ? -44.498 -10.461 3.772 1.00 85.25 267 LYS A C 1
ATOM 2191 O O . LYS A 1 267 ? -44.783 -11.543 3.260 1.00 85.25 267 LYS A O 1
ATOM 2196 N N . LEU A 1 268 ? -43.235 -10.106 4.025 1.00 82.88 268 LEU A N 1
ATOM 2197 C CA . LEU A 1 268 ? -42.094 -11.004 3.820 1.00 82.88 268 LEU A CA 1
ATOM 2198 C C . LEU A 1 268 ? -42.200 -12.239 4.728 1.00 82.88 268 LEU A C 1
ATOM 2200 O O . LEU A 1 268 ? -42.062 -13.362 4.248 1.00 82.88 268 LEU A O 1
ATOM 2204 N N . ARG A 1 269 ? -42.514 -12.045 6.015 1.00 79.50 269 ARG A N 1
ATOM 2205 C CA . ARG A 1 269 ? -42.705 -13.131 6.994 1.00 79.50 269 ARG A CA 1
ATOM 2206 C C . ARG A 1 269 ? -43.923 -14.011 6.682 1.00 79.50 269 ARG A C 1
ATOM 2208 O O . ARG A 1 269 ? -43.872 -15.213 6.905 1.00 79.50 269 ARG A O 1
ATOM 2215 N N . GLU A 1 270 ? -45.000 -13.449 6.134 1.00 73.44 270 GLU A N 1
ATOM 2216 C CA . GLU A 1 270 ? -46.163 -14.218 5.656 1.00 73.44 270 GLU A CA 1
ATOM 2217 C C . GLU A 1 270 ? -45.811 -15.102 4.450 1.00 73.44 270 GLU A C 1
ATOM 2219 O O . GLU A 1 270 ? -46.249 -16.252 4.356 1.00 73.44 270 GLU A O 1
ATOM 2224 N N . SER A 1 271 ? -45.002 -14.579 3.521 1.00 65.31 271 SER A N 1
ATOM 2225 C CA . SER A 1 271 ? -44.634 -15.294 2.295 1.00 65.31 271 SER A CA 1
ATOM 2226 C C . SER A 1 271 ? -43.759 -16.529 2.552 1.00 65.31 271 SER A C 1
ATOM 2228 O O . SER A 1 271 ? -43.930 -17.539 1.871 1.00 65.31 271 SER A O 1
ATOM 2230 N N . THR A 1 272 ? -42.916 -16.500 3.590 1.00 58.47 272 THR A N 1
ATOM 2231 C CA . THR A 1 272 ? -42.021 -17.609 3.968 1.00 58.47 272 THR A CA 1
ATOM 2232 C C . THR A 1 272 ? -42.724 -18.743 4.725 1.00 58.47 272 THR A C 1
ATOM 2234 O O . THR A 1 272 ? -42.198 -19.851 4.793 1.00 58.47 272 THR A O 1
ATOM 2237 N N . ILE A 1 273 ? -43.932 -18.514 5.254 1.00 54.28 273 ILE A N 1
ATOM 2238 C CA . ILE A 1 273 ? -44.737 -19.529 5.962 1.00 54.28 273 ILE A CA 1
ATOM 2239 C C . ILE A 1 273 ? -45.407 -20.519 4.988 1.00 54.28 273 ILE A C 1
ATOM 2241 O O . ILE A 1 273 ? -45.737 -21.642 5.365 1.00 54.28 273 ILE A O 1
ATOM 2245 N N . SER A 1 274 ? -45.576 -20.144 3.714 1.00 51.88 274 SER A N 1
ATOM 2246 C CA . SER A 1 274 ? -46.367 -20.916 2.740 1.00 51.88 274 SER A CA 1
ATOM 2247 C C . SER A 1 274 ? -45.565 -21.932 1.903 1.00 51.88 274 SER A C 1
ATOM 2249 O O . SER A 1 274 ? -46.161 -22.682 1.127 1.00 51.88 274 SER A O 1
ATOM 2251 N N . ARG A 1 275 ? -44.228 -21.998 2.023 1.00 50.66 275 ARG A N 1
ATOM 2252 C CA . ARG A 1 275 ? -43.366 -22.895 1.222 1.00 50.66 275 ARG A CA 1
ATOM 2253 C C . ARG A 1 275 ? -42.288 -23.571 2.077 1.00 50.66 275 ARG A C 1
ATOM 2255 O O . ARG A 1 275 ? -41.521 -22.915 2.769 1.00 50.66 275 ARG A O 1
ATOM 2262 N N . ARG A 1 276 ? -42.224 -24.909 2.019 1.00 49.22 276 ARG A N 1
ATOM 2263 C CA . ARG A 1 276 ? -41.286 -25.735 2.801 1.00 49.22 276 ARG A CA 1
ATOM 2264 C C . ARG A 1 276 ? -39.810 -25.366 2.565 1.00 49.22 276 ARG A C 1
ATOM 2266 O O . ARG A 1 276 ? -39.340 -25.291 1.431 1.00 49.22 276 ARG A O 1
ATOM 2273 N N . GLU A 1 277 ? -39.104 -25.252 3.690 1.00 45.72 277 GLU A N 1
ATOM 2274 C CA . GLU A 1 277 ? -37.676 -25.504 3.963 1.00 45.72 277 GLU A CA 1
ATOM 2275 C C . GLU A 1 277 ? -36.594 -24.666 3.252 1.00 45.72 277 GLU A C 1
ATOM 2277 O O . GLU A 1 277 ? -35.536 -24.476 3.845 1.00 45.72 277 GLU A O 1
ATOM 2282 N N . ARG A 1 278 ? -36.813 -24.081 2.063 1.00 45.53 278 ARG A N 1
ATOM 2283 C CA . ARG A 1 278 ? -35.757 -23.312 1.352 1.00 45.53 278 ARG A CA 1
ATOM 2284 C C . ARG A 1 278 ? -35.775 -21.788 1.570 1.00 45.53 278 ARG A C 1
ATOM 2286 O O . ARG A 1 278 ? -34.798 -21.128 1.238 1.00 45.53 278 ARG A O 1
ATOM 2293 N N . GLU A 1 279 ? -36.842 -21.246 2.161 1.00 48.62 279 GLU A N 1
ATOM 2294 C CA . GLU A 1 279 ? -37.052 -19.807 2.450 1.00 48.62 279 GLU A CA 1
ATOM 2295 C C . GLU A 1 279 ? -36.856 -19.444 3.941 1.00 48.62 279 GLU A C 1
ATOM 2297 O O . GLU A 1 279 ? -37.032 -18.294 4.349 1.00 48.62 279 GLU A O 1
ATOM 2302 N N . SER A 1 280 ? -36.419 -20.413 4.758 1.00 52.19 280 SER A N 1
ATOM 2303 C CA . SER A 1 280 ? -36.120 -20.242 6.191 1.00 52.19 280 SER A CA 1
ATOM 2304 C C . SER A 1 280 ? -35.030 -19.196 6.473 1.00 52.19 280 SER A C 1
ATOM 2306 O O . SER A 1 280 ? -34.959 -18.684 7.589 1.00 52.19 280 SER A O 1
ATOM 2308 N N . SER A 1 281 ? -34.184 -18.865 5.492 1.00 58.19 281 SER A N 1
ATOM 2309 C CA . SER A 1 281 ? -33.118 -17.866 5.631 1.00 58.19 281 SER A CA 1
ATOM 2310 C C . SER A 1 281 ? -33.643 -16.430 5.703 1.00 58.19 281 SER A C 1
ATOM 2312 O O . SER A 1 281 ? -33.044 -15.598 6.377 1.00 58.19 281 SER A O 1
ATOM 2314 N N . LEU A 1 282 ? -34.779 -16.128 5.061 1.00 64.00 282 LEU A N 1
ATOM 2315 C CA . LEU A 1 282 ? -35.370 -14.784 5.074 1.00 64.00 282 LEU A CA 1
ATOM 2316 C C . LEU A 1 282 ? -36.078 -14.473 6.400 1.00 64.00 282 LEU A C 1
ATOM 2318 O O . LEU A 1 282 ? -36.166 -13.313 6.792 1.00 64.00 282 LEU A O 1
ATOM 2322 N N . ALA A 1 283 ? -36.545 -15.503 7.112 1.00 63.31 283 ALA A N 1
ATOM 2323 C CA . ALA A 1 283 ? -37.155 -15.355 8.434 1.00 63.31 283 ALA A CA 1
ATOM 2324 C C . ALA A 1 283 ? -36.138 -14.942 9.517 1.00 63.31 283 ALA A C 1
ATOM 2326 O O . ALA A 1 283 ? -36.522 -14.312 10.499 1.00 63.31 283 ALA A O 1
ATOM 2327 N N . GLN A 1 284 ? -34.855 -15.265 9.318 1.00 70.44 284 GLN A N 1
ATOM 2328 C CA . GLN A 1 284 ? -33.738 -14.914 10.205 1.00 70.44 284 GLN A CA 1
ATOM 2329 C C . GLN A 1 284 ? -32.822 -13.838 9.599 1.00 70.44 284 GLN A C 1
ATOM 2331 O O . GLN A 1 284 ? -31.681 -13.682 10.029 1.00 70.44 284 GLN A O 1
ATOM 2336 N N . LEU A 1 285 ? -33.299 -13.108 8.584 1.00 83.38 285 LEU A N 1
ATOM 2337 C CA . LEU A 1 285 ? -32.507 -12.085 7.910 1.00 83.38 285 LEU A CA 1
ATOM 2338 C C . LEU A 1 285 ? -32.122 -10.977 8.910 1.00 83.38 285 LEU A C 1
ATOM 2340 O O . LEU A 1 285 ? -33.023 -10.383 9.500 1.00 83.38 285 LEU A O 1
ATOM 2344 N N . PRO A 1 286 ? -30.828 -10.655 9.090 1.00 88.88 286 PRO A N 1
ATOM 2345 C CA . PRO A 1 286 ? -30.397 -9.538 9.923 1.00 88.88 286 PRO A CA 1
ATOM 2346 C C . PRO A 1 286 ? -31.015 -8.223 9.443 1.00 88.88 286 PRO A C 1
ATOM 2348 O O . PRO A 1 286 ? -30.890 -7.852 8.271 1.00 88.88 286 PRO A O 1
ATOM 2351 N N . LEU A 1 287 ? -31.687 -7.520 10.353 1.00 91.12 287 LEU A N 1
ATOM 2352 C CA . LEU A 1 287 ? -32.392 -6.273 10.073 1.00 91.12 287 LEU A CA 1
ATOM 2353 C C . LEU A 1 287 ? -31.736 -5.110 10.826 1.00 91.12 287 LEU A C 1
ATOM 2355 O O . LEU A 1 287 ? -31.409 -5.224 12.012 1.00 91.12 287 LEU A O 1
ATOM 2359 N N . SER A 1 288 ? -31.616 -3.966 10.160 1.00 92.12 288 SER A N 1
ATOM 2360 C CA . SER A 1 288 ? -31.263 -2.689 10.787 1.00 92.12 288 SER A CA 1
ATOM 2361 C C . SER A 1 288 ? -32.279 -1.623 10.397 1.00 92.12 288 SER A C 1
ATOM 2363 O O . SER A 1 288 ? -32.635 -1.526 9.226 1.00 92.12 288 SER A O 1
ATOM 2365 N N . LEU A 1 289 ? -32.755 -0.837 11.360 1.00 92.88 289 LEU A N 1
ATOM 2366 C CA . LEU A 1 289 ? -33.707 0.254 11.156 1.00 92.88 289 LEU A CA 1
ATOM 2367 C C . LEU A 1 289 ? -33.012 1.593 11.395 1.00 92.88 289 LEU A C 1
ATOM 2369 O O . LEU A 1 289 ? -32.365 1.768 12.423 1.00 92.88 289 LEU A O 1
ATOM 2373 N N . LEU A 1 290 ? -33.167 2.529 10.461 1.00 90.75 290 LEU A N 1
ATOM 2374 C CA . LEU A 1 290 ? -32.508 3.830 10.492 1.00 90.75 290 LEU A CA 1
ATOM 2375 C C . LEU A 1 290 ? -33.489 4.960 10.163 1.00 90.75 290 LEU A C 1
ATOM 2377 O O . LEU A 1 290 ? -34.155 4.942 9.123 1.00 90.75 290 LEU A O 1
ATOM 2381 N N . LEU A 1 291 ? -33.520 5.966 11.039 1.00 88.00 291 LEU A N 1
ATOM 2382 C CA . LEU A 1 291 ? -34.174 7.247 10.788 1.00 88.00 291 LEU A CA 1
ATOM 2383 C C . LEU A 1 291 ? -33.255 8.138 9.943 1.00 88.00 291 LEU A C 1
ATOM 2385 O O . LEU A 1 291 ? -32.134 8.440 10.350 1.00 88.00 291 LEU A O 1
ATOM 2389 N N . VAL A 1 292 ? -33.743 8.582 8.788 1.00 83.38 292 VAL A N 1
ATOM 2390 C CA . VAL A 1 292 ? -33.007 9.418 7.831 1.00 83.38 292 VAL A CA 1
ATOM 2391 C C . VAL A 1 292 ? -33.534 10.853 7.893 1.00 83.38 292 VAL A C 1
ATOM 2393 O O . VAL A 1 292 ? -34.745 11.075 7.840 1.00 83.38 292 VAL A O 1
ATOM 2396 N N . THR A 1 293 ? -32.648 11.844 7.987 1.00 73.56 293 THR A N 1
ATOM 2397 C CA . THR A 1 293 ? -33.025 13.265 7.911 1.00 73.56 293 THR A CA 1
ATOM 2398 C C . THR A 1 293 ? -33.104 13.721 6.447 1.00 73.56 293 THR A C 1
ATOM 2400 O O . THR A 1 293 ? -32.452 13.159 5.571 1.00 73.56 293 THR A O 1
ATOM 2403 N N . LYS A 1 294 ? -33.964 14.697 6.121 1.00 60.62 294 LYS A N 1
ATOM 2404 C CA . LYS A 1 294 ? -34.066 15.215 4.741 1.00 60.62 294 LYS A CA 1
ATOM 2405 C C . LYS A 1 294 ? -32.872 16.120 4.421 1.00 60.62 294 LYS A C 1
ATOM 2407 O O . LYS A 1 294 ? -32.520 16.969 5.236 1.00 60.62 294 LYS A O 1
ATOM 2412 N N . ARG A 1 295 ? -32.331 16.035 3.196 1.00 52.53 295 ARG A N 1
ATOM 2413 C CA . ARG A 1 295 ? -31.334 17.001 2.694 1.00 52.53 295 ARG A CA 1
ATOM 2414 C C . ARG A 1 295 ? -31.847 18.435 2.842 1.00 52.53 295 ARG A C 1
ATOM 2416 O O . ARG A 1 295 ? -32.946 18.748 2.392 1.00 52.53 295 ARG A O 1
ATOM 2423 N N . GLY A 1 296 ? -31.027 19.302 3.433 1.00 44.62 296 GLY A N 1
ATOM 2424 C CA . GLY A 1 296 ? -31.331 20.728 3.607 1.00 44.62 296 GLY A CA 1
ATOM 2425 C C . GLY A 1 296 ? -32.091 21.077 4.889 1.00 44.62 296 GLY A C 1
ATOM 2426 O O . GLY A 1 296 ? -32.264 22.256 5.175 1.00 44.62 296 GLY A O 1
ATOM 2427 N N . VAL A 1 297 ? -32.490 20.081 5.680 1.00 45.69 297 VAL A N 1
ATOM 2428 C CA . VAL A 1 297 ? -32.873 20.258 7.084 1.00 45.69 297 VAL A CA 1
ATOM 2429 C C . VAL A 1 297 ? -31.632 19.876 7.889 1.00 45.69 297 VAL A C 1
ATOM 2431 O O . VAL A 1 297 ? -31.039 18.842 7.595 1.00 45.69 297 VAL A O 1
ATOM 2434 N N . GLY A 1 298 ? -31.157 20.732 8.794 1.00 56.06 298 GLY A N 1
ATOM 2435 C CA . GLY A 1 298 ? -29.941 20.464 9.561 1.00 56.06 298 GLY A CA 1
ATOM 2436 C C . GLY A 1 298 ? -30.124 19.328 10.574 1.00 56.06 298 GLY A C 1
ATOM 2437 O O . GLY A 1 298 ? -30.470 18.201 10.228 1.00 56.06 298 GLY A O 1
ATOM 2438 N N . SER A 1 299 ? -29.835 19.595 11.843 1.00 52.84 299 SER A N 1
ATOM 2439 C CA . SER A 1 299 ? -29.935 18.598 12.916 1.00 52.84 299 SER A CA 1
ATOM 2440 C C . SER A 1 299 ? -31.344 17.987 13.006 1.00 52.84 299 SER A C 1
ATOM 2442 O O . SER A 1 299 ? -32.323 18.555 12.533 1.00 52.84 299 SER A O 1
ATOM 2444 N N . ILE A 1 300 ? -31.483 16.877 13.734 1.00 54.34 300 ILE A N 1
ATOM 2445 C CA . ILE A 1 300 ? -32.773 16.337 14.213 1.00 54.34 300 ILE A CA 1
ATOM 2446 C C . ILE A 1 300 ? -33.644 17.440 14.854 1.00 54.34 300 ILE A C 1
ATOM 2448 O O . ILE A 1 300 ? -34.870 17.381 14.780 1.00 54.34 300 ILE A O 1
ATOM 2452 N N . GLY A 1 301 ? -33.018 18.478 15.429 1.00 53.38 301 GLY A N 1
ATOM 2453 C CA . GLY A 1 301 ? -33.695 19.669 15.956 1.00 53.38 301 GLY A CA 1
ATOM 2454 C C . GLY A 1 301 ? -34.409 20.540 14.908 1.00 53.38 301 GLY A C 1
ATOM 2455 O O . GLY A 1 301 ? -35.420 21.156 15.237 1.00 53.38 301 GLY A O 1
ATOM 2456 N N . ASP A 1 302 ? -33.962 20.535 13.650 1.00 52.53 302 ASP A N 1
ATOM 2457 C CA . ASP A 1 302 ? -34.497 21.374 12.563 1.00 52.53 302 ASP A CA 1
ATOM 2458 C C . ASP A 1 302 ? -35.723 20.749 11.865 1.00 52.53 302 ASP A C 1
ATOM 2460 O O . ASP A 1 302 ? -36.413 21.411 11.092 1.00 52.53 302 ASP A O 1
ATOM 2464 N N . ILE A 1 303 ? -36.042 19.482 12.166 1.00 57.00 303 ILE A N 1
ATOM 2465 C CA . ILE A 1 303 ? -37.257 18.776 11.704 1.00 57.00 303 ILE A CA 1
ATOM 2466 C C . ILE A 1 303 ? -38.505 19.210 12.514 1.00 57.00 303 ILE A C 1
ATOM 2468 O O . ILE A 1 303 ? -39.639 18.882 12.159 1.00 57.00 303 ILE A O 1
ATOM 2472 N N . GLY A 1 304 ? -38.310 19.990 13.584 1.00 56.53 304 GLY A N 1
ATOM 2473 C CA . GLY A 1 304 ? -39.317 20.296 14.598 1.00 56.53 304 GLY A CA 1
ATOM 2474 C C . GLY A 1 304 ? -39.219 19.283 15.737 1.00 56.53 304 GLY A C 1
ATOM 2475 O O . GLY A 1 304 ? -39.554 18.109 15.566 1.00 56.53 304 GLY A O 1
ATOM 2476 N N . GLY A 1 305 ? -38.726 19.732 16.896 1.00 58.12 305 GLY A N 1
ATOM 2477 C CA . GLY A 1 305 ? -38.302 18.868 18.006 1.00 58.12 305 GLY A CA 1
ATOM 2478 C C . GLY A 1 305 ? -39.335 17.831 18.465 1.00 58.12 305 GLY A C 1
ATOM 2479 O O . GLY A 1 305 ? -38.960 16.698 18.757 1.00 58.12 305 GLY A O 1
ATOM 2480 N N . GLU A 1 306 ? -40.629 18.159 18.461 1.00 58.88 306 GLU A N 1
ATOM 2481 C CA . GLU A 1 306 ? -41.693 17.222 18.861 1.00 58.88 306 GLU A CA 1
ATOM 2482 C C . GLU A 1 306 ? -41.933 16.110 17.825 1.00 58.88 306 GLU A C 1
ATOM 2484 O O . GLU A 1 306 ? -42.076 14.934 18.175 1.00 58.88 306 GLU A O 1
ATOM 2489 N N . THR A 1 307 ? -41.912 16.449 16.534 1.00 72.06 307 THR A N 1
ATOM 2490 C CA . THR A 1 307 ? -42.107 15.493 15.434 1.00 72.06 307 THR A CA 1
ATOM 2491 C C . THR A 1 307 ? -40.932 14.521 15.336 1.00 72.06 307 THR A C 1
ATOM 2493 O O . THR A 1 307 ? -41.126 13.319 15.152 1.00 72.06 307 THR A O 1
ATOM 2496 N N . ALA A 1 308 ? -39.707 15.020 15.517 1.00 73.88 308 ALA A N 1
ATOM 2497 C CA . ALA A 1 308 ? -38.499 14.206 15.465 1.00 73.88 308 ALA A CA 1
ATOM 2498 C C . ALA A 1 308 ? -38.416 13.204 16.631 1.00 73.88 308 ALA A C 1
ATOM 2500 O O . ALA A 1 308 ? -38.163 12.020 16.411 1.00 73.88 308 ALA A O 1
ATOM 2501 N N . GLN A 1 309 ? -38.711 13.646 17.859 1.00 81.31 309 GLN A N 1
ATOM 2502 C CA . GLN A 1 309 ? -38.762 12.764 19.032 1.00 81.31 309 GLN A CA 1
ATOM 2503 C C . GLN A 1 309 ? -39.847 11.691 18.897 1.00 81.31 309 GLN A C 1
ATOM 2505 O O . GLN A 1 309 ? -39.612 10.524 19.212 1.00 81.31 309 GLN A O 1
ATOM 2510 N N . THR A 1 310 ? -41.007 12.056 18.346 1.00 86.94 310 THR A N 1
ATOM 2511 C CA . THR A 1 310 ? -42.092 11.103 18.080 1.00 86.94 310 THR A CA 1
ATOM 2512 C C . THR A 1 310 ? -41.658 10.011 17.096 1.00 86.94 310 THR A C 1
ATOM 2514 O O . THR A 1 310 ? -41.917 8.830 17.328 1.00 86.94 310 THR A O 1
ATOM 2517 N N . LEU A 1 311 ? -40.958 10.373 16.015 1.00 87.25 311 LEU A N 1
ATOM 2518 C CA . LEU A 1 311 ? -40.454 9.411 15.028 1.00 87.25 311 LEU A CA 1
ATOM 2519 C C . LEU A 1 311 ? -39.354 8.503 15.590 1.00 87.25 311 LEU A C 1
ATOM 2521 O O . LEU A 1 311 ? -39.308 7.323 15.238 1.00 87.25 311 LEU A O 1
ATOM 2525 N N . ILE A 1 312 ? -38.494 9.017 16.472 1.00 88.75 312 ILE A N 1
ATOM 2526 C CA . ILE A 1 312 ? -37.481 8.213 17.171 1.00 88.75 312 ILE A CA 1
ATOM 2527 C C . ILE A 1 312 ? -38.161 7.194 18.092 1.00 88.75 312 ILE A C 1
ATOM 2529 O O . ILE A 1 312 ? -37.866 6.003 18.015 1.00 88.75 312 ILE A O 1
ATOM 2533 N N . GLN A 1 313 ? -39.121 7.627 18.915 1.00 90.50 313 GLN A N 1
ATOM 2534 C CA . GLN A 1 313 ? -39.853 6.724 19.809 1.00 90.50 313 GLN A CA 1
ATOM 2535 C C . GLN A 1 313 ? -40.609 5.634 19.040 1.00 90.50 313 GLN A C 1
ATOM 2537 O O . GLN A 1 313 ? -40.540 4.461 19.407 1.00 90.50 313 GLN A O 1
ATOM 2542 N N . GLN A 1 314 ? -41.292 5.997 17.951 1.00 91.81 314 GLN A N 1
ATOM 2543 C CA . GLN A 1 314 ? -41.982 5.028 17.096 1.00 91.81 314 GLN A CA 1
ATOM 2544 C C . GLN A 1 314 ? -41.002 4.050 16.437 1.00 91.81 314 GLN A C 1
ATOM 2546 O O . GLN A 1 314 ? -41.271 2.850 16.396 1.00 91.81 314 GLN A O 1
ATOM 2551 N N . GLY A 1 315 ? -39.848 4.532 15.969 1.00 93.00 315 GLY A N 1
ATOM 2552 C CA . GLY A 1 315 ? -38.796 3.687 15.407 1.00 93.00 315 GLY A CA 1
ATOM 2553 C C . GLY A 1 315 ? -38.237 2.684 16.411 1.00 93.00 315 GLY A C 1
ATOM 2554 O O . GLY A 1 315 ? -38.140 1.503 16.093 1.00 93.00 315 GLY A O 1
ATOM 2555 N N . LEU A 1 316 ? -37.951 3.118 17.641 1.00 92.69 316 LEU A N 1
ATOM 2556 C CA . LEU A 1 316 ? -37.483 2.242 18.720 1.00 92.69 316 LEU A CA 1
ATOM 2557 C C . LEU A 1 316 ? -38.508 1.149 19.061 1.00 92.69 316 LEU A C 1
ATOM 2559 O O . LEU A 1 316 ? -38.144 -0.018 19.207 1.00 92.69 316 LEU A O 1
ATOM 2563 N N . GLN A 1 317 ? -39.797 1.498 19.131 1.00 94.06 317 GLN A N 1
ATOM 2564 C CA . GLN A 1 317 ? -40.872 0.522 19.349 1.00 94.06 317 GLN A CA 1
ATOM 2565 C C . GLN A 1 317 ? -40.965 -0.495 18.205 1.00 94.06 317 GLN A C 1
ATOM 2567 O O . GLN A 1 317 ? -41.100 -1.697 18.445 1.00 94.06 317 GLN A O 1
ATOM 2572 N N . VAL A 1 318 ? -40.867 -0.029 16.958 1.00 93.75 318 VAL A N 1
ATOM 2573 C CA . VAL A 1 318 ? -40.862 -0.900 15.777 1.00 93.75 318 VAL A CA 1
ATOM 2574 C C . VAL A 1 318 ? -39.631 -1.804 15.770 1.00 93.75 318 VAL A C 1
ATOM 2576 O O . VAL A 1 318 ? -39.767 -2.996 15.501 1.00 93.75 318 VAL A O 1
ATOM 2579 N N . ALA A 1 319 ? -38.454 -1.285 16.120 1.00 91.81 319 ALA A N 1
ATOM 2580 C CA . ALA A 1 319 ? -37.230 -2.072 16.189 1.00 91.81 319 ALA A CA 1
ATOM 2581 C C . ALA A 1 319 ? -37.322 -3.191 17.233 1.00 91.81 319 ALA A C 1
ATOM 2583 O O . ALA A 1 319 ? -36.985 -4.338 16.936 1.00 91.81 319 ALA A O 1
ATOM 2584 N N . ALA A 1 320 ? -37.879 -2.891 18.410 1.00 90.50 320 ALA A N 1
ATOM 2585 C CA . ALA A 1 320 ? -38.160 -3.890 19.436 1.00 90.50 320 ALA A CA 1
ATOM 2586 C C . ALA A 1 320 ? -39.158 -4.955 18.946 1.00 90.50 320 ALA A C 1
ATOM 2588 O O . ALA A 1 320 ? -38.912 -6.150 19.111 1.00 90.50 320 ALA A O 1
ATOM 2589 N N . LYS A 1 321 ? -40.253 -4.546 18.283 1.00 90.31 321 LYS A N 1
ATOM 2590 C CA . LYS A 1 321 ? -41.256 -5.466 17.711 1.00 90.31 321 LYS A CA 1
ATOM 2591 C C . LYS A 1 321 ? -40.658 -6.371 16.627 1.00 90.31 321 LYS A C 1
ATOM 2593 O O . LYS A 1 321 ? -41.000 -7.549 16.539 1.00 90.31 321 LYS A O 1
ATOM 2598 N N . LEU A 1 322 ? -39.795 -5.824 15.774 1.00 86.50 322 LEU A N 1
ATOM 2599 C CA . LEU A 1 322 ? -39.178 -6.553 14.667 1.00 86.50 322 LEU A CA 1
ATOM 2600 C C . LEU A 1 322 ? -37.932 -7.344 15.081 1.00 86.50 322 LEU A C 1
ATOM 2602 O O . LEU A 1 322 ? -37.481 -8.155 14.273 1.00 86.50 322 LEU A O 1
ATOM 2606 N N . GLN A 1 323 ? -37.436 -7.150 16.311 1.00 86.50 323 GLN A N 1
ATOM 2607 C CA . GLN A 1 323 ? -36.167 -7.680 16.820 1.00 86.50 323 GLN A CA 1
ATOM 2608 C C . GLN A 1 323 ? -34.978 -7.285 15.930 1.00 86.50 323 GLN A C 1
ATOM 2610 O O . GLN A 1 323 ? -34.137 -8.112 15.587 1.00 86.50 323 GLN A O 1
ATOM 2615 N N . CYS A 1 324 ? -34.931 -6.014 15.523 1.00 87.75 324 CYS A N 1
ATOM 2616 C CA . CYS A 1 324 ? -33.874 -5.478 14.670 1.00 87.75 324 CYS A CA 1
ATOM 2617 C C . CYS A 1 324 ? -33.007 -4.447 15.395 1.00 87.75 324 CYS A C 1
ATOM 2619 O O . CYS A 1 324 ? -33.436 -3.819 16.362 1.00 87.75 324 CYS A O 1
ATOM 2621 N N . VAL A 1 325 ? -31.790 -4.237 14.892 1.00 89.62 325 VAL A N 1
ATOM 2622 C CA . VAL A 1 325 ? -30.890 -3.202 15.414 1.00 89.62 325 VAL A CA 1
ATOM 2623 C C . VAL A 1 325 ? -31.443 -1.830 15.032 1.00 89.62 325 VAL A C 1
ATOM 2625 O O . VAL A 1 325 ? -31.694 -1.580 13.855 1.00 89.62 325 VAL A O 1
ATOM 2628 N N . TYR A 1 326 ? -31.635 -0.942 16.005 1.00 89.31 326 TYR A N 1
ATOM 2629 C CA . TYR A 1 326 ? -31.943 0.463 15.740 1.00 89.31 326 TYR A CA 1
ATOM 2630 C C . TYR A 1 326 ? -30.634 1.248 15.623 1.00 89.31 326 TYR A C 1
ATOM 2632 O O . TYR A 1 326 ? -29.798 1.189 16.522 1.00 89.31 326 TYR A O 1
ATOM 2640 N N . LEU A 1 327 ? -30.439 1.939 14.502 1.00 84.88 327 LEU A N 1
ATOM 2641 C CA . LEU A 1 327 ? -29.283 2.794 14.264 1.00 84.88 327 LEU A CA 1
ATOM 2642 C C . LEU A 1 327 ? -29.654 4.232 14.620 1.00 84.88 327 LEU A C 1
ATOM 2644 O O . LEU A 1 327 ? -30.608 4.785 14.065 1.00 84.88 327 LEU A O 1
ATOM 2648 N N . ASP A 1 328 ? -28.885 4.837 15.523 1.00 73.50 328 ASP A N 1
ATOM 2649 C CA . ASP A 1 328 ? -29.098 6.231 15.895 1.00 73.50 328 ASP A CA 1
ATOM 2650 C C . ASP A 1 328 ? -28.917 7.143 14.675 1.00 73.50 328 ASP A C 1
ATOM 2652 O O . ASP A 1 328 ? -27.960 6.953 13.918 1.00 73.50 328 ASP A O 1
ATOM 2656 N N . PRO A 1 329 ? -29.797 8.137 14.463 1.00 69.12 329 PRO A N 1
ATOM 2657 C CA . PRO A 1 329 ? -29.620 9.134 13.411 1.00 69.12 329 PRO A CA 1
ATOM 2658 C C . PRO A 1 329 ? -28.305 9.904 13.618 1.00 69.12 329 PRO A C 1
ATOM 2660 O O . PRO A 1 329 ? -27.893 10.162 14.749 1.00 69.12 329 PRO A O 1
ATOM 2663 N N . ALA A 1 330 ? -27.617 10.259 12.529 1.00 60.00 330 ALA A N 1
ATOM 2664 C CA . ALA A 1 330 ? -26.318 10.926 12.619 1.00 60.00 330 ALA A CA 1
ATOM 2665 C C . ALA A 1 330 ? -26.424 12.273 13.366 1.00 60.00 330 ALA A C 1
ATOM 2667 O O . ALA A 1 330 ? -27.232 13.131 13.006 1.00 60.00 330 ALA A O 1
ATOM 2668 N N . SER A 1 331 ? -25.586 12.474 14.391 1.00 50.88 331 SER A N 1
ATOM 2669 C CA . SER A 1 331 ? -25.435 13.774 15.056 1.00 50.88 331 SER A CA 1
ATOM 2670 C C . SER A 1 331 ? -24.853 14.812 14.084 1.00 50.88 331 SER A C 1
ATOM 2672 O O . SER A 1 331 ? -23.963 14.468 13.301 1.00 50.88 331 SER A O 1
ATOM 2674 N N . PRO A 1 332 ? -25.285 16.086 14.137 1.00 45.31 332 PRO A N 1
ATOM 2675 C CA . PRO A 1 332 ? -24.731 17.136 13.286 1.00 45.31 332 PRO A CA 1
ATOM 2676 C C . PRO A 1 332 ? -23.261 17.388 13.653 1.00 45.31 332 PRO A C 1
ATOM 2678 O O . PRO A 1 332 ? -22.954 17.875 14.739 1.00 45.31 332 PRO A O 1
ATOM 2681 N N . GLY A 1 333 ? -22.338 17.058 12.752 1.00 39.25 333 GLY A N 1
ATOM 2682 C CA . GLY A 1 333 ? -20.912 17.328 12.916 1.00 39.25 333 GLY A CA 1
ATOM 2683 C C . GLY A 1 333 ? -20.221 1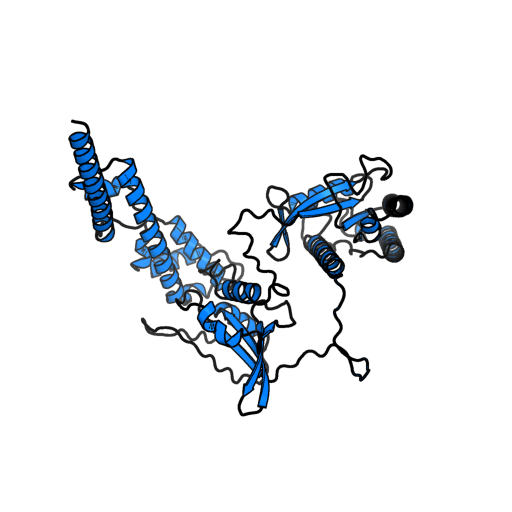7.444 11.560 1.00 39.25 333 GLY A C 1
ATOM 2684 O O . GLY A 1 333 ? -20.336 16.535 10.745 1.00 39.25 333 GLY A O 1
ATOM 2685 N N . MET A 1 334 ? -19.562 18.592 11.337 1.00 34.78 334 MET A N 1
ATOM 2686 C CA . MET A 1 334 ? -18.701 18.994 10.208 1.00 34.78 334 MET A CA 1
ATOM 2687 C C . MET A 1 334 ? -18.633 18.018 9.018 1.00 34.78 334 MET A C 1
ATOM 2689 O O . MET A 1 334 ? -17.674 17.271 8.844 1.00 34.78 334 MET A O 1
ATOM 2693 N N . GLY A 1 335 ? -19.636 18.071 8.146 1.00 38.03 335 GLY A N 1
ATOM 2694 C CA . GLY A 1 335 ? -19.619 17.356 6.876 1.00 38.03 335 GLY A CA 1
ATOM 2695 C C . GLY A 1 335 ? -20.829 17.739 6.040 1.00 38.03 335 GLY A C 1
ATOM 2696 O O . GLY A 1 335 ? -21.966 17.541 6.453 1.00 38.03 335 GLY A O 1
ATOM 2697 N N . TYR A 1 336 ? -20.590 18.332 4.874 1.00 37.31 336 TYR A N 1
ATOM 2698 C CA . TYR A 1 336 ? -21.629 18.772 3.948 1.00 37.31 336 TYR A CA 1
ATOM 2699 C C . TYR A 1 336 ? -22.594 17.623 3.579 1.00 37.31 336 TYR A C 1
ATOM 2701 O O . TYR A 1 336 ? -22.212 16.689 2.879 1.00 37.31 336 TYR A O 1
ATOM 2709 N N . GLY A 1 337 ? -23.856 17.721 4.009 1.00 48.38 337 GLY A N 1
ATOM 2710 C CA . GLY A 1 337 ? -25.022 17.182 3.292 1.00 48.38 337 GLY A CA 1
ATOM 2711 C C . GLY A 1 337 ? -25.163 15.662 3.126 1.00 48.38 337 GLY A C 1
ATOM 2712 O O . GLY A 1 337 ? -25.851 15.251 2.192 1.00 48.38 337 GLY A O 1
ATOM 2713 N N . ARG A 1 338 ? -24.543 14.829 3.975 1.00 53.66 338 ARG A N 1
ATOM 2714 C CA . ARG A 1 338 ? -24.710 13.360 3.931 1.00 53.66 338 ARG A CA 1
ATOM 2715 C C . ARG A 1 338 ? -25.700 12.882 4.992 1.00 53.66 338 ARG A C 1
ATOM 2717 O O . ARG A 1 338 ? -25.618 13.311 6.138 1.00 53.66 338 ARG A O 1
ATOM 2724 N N . ASN A 1 339 ? -26.606 11.983 4.608 1.00 55.56 339 ASN A N 1
ATOM 2725 C CA . ASN A 1 339 ? -27.671 11.495 5.483 1.00 55.56 339 ASN A CA 1
ATOM 2726 C C . ASN A 1 339 ? -27.193 10.388 6.449 1.00 55.56 339 ASN A C 1
ATOM 2728 O O . ASN A 1 339 ? -27.878 10.095 7.429 1.00 55.56 339 ASN A O 1
ATOM 2732 N N . VAL A 1 340 ? -26.027 9.776 6.184 1.00 62.28 340 VAL A N 1
ATOM 2733 C CA . VAL A 1 340 ? -25.426 8.690 6.982 1.00 62.28 340 VAL A CA 1
ATOM 2734 C C . VAL A 1 340 ? -23.912 8.859 7.101 1.00 62.28 340 VAL A C 1
ATOM 2736 O O . VAL A 1 340 ? -23.231 9.233 6.145 1.00 62.28 340 VAL A O 1
ATOM 2739 N N . ASN A 1 341 ? -23.377 8.561 8.286 1.00 68.62 341 ASN A N 1
ATOM 2740 C CA . ASN A 1 341 ? -21.943 8.536 8.559 1.00 68.62 341 ASN A CA 1
ATOM 2741 C C . ASN A 1 341 ? -21.345 7.177 8.148 1.00 68.62 341 ASN A C 1
ATOM 2743 O O . ASN A 1 341 ? -21.905 6.127 8.462 1.00 68.62 341 ASN A O 1
ATOM 2747 N N . GLU A 1 342 ? -20.165 7.177 7.527 1.00 76.62 342 GLU A N 1
ATOM 2748 C CA . GLU A 1 342 ? -19.380 5.971 7.212 1.00 76.62 342 GLU A CA 1
ATOM 2749 C C . GLU A 1 342 ? -19.234 5.036 8.428 1.00 76.62 342 GLU A C 1
ATOM 2751 O O . GLU A 1 342 ? -19.329 3.816 8.307 1.00 76.62 342 GLU A O 1
ATOM 2756 N N . LYS A 1 343 ? -19.128 5.604 9.638 1.00 76.31 343 LYS A N 1
ATOM 2757 C CA . LYS A 1 343 ? -19.106 4.843 10.898 1.00 76.31 343 LYS A CA 1
ATOM 2758 C C . LYS A 1 343 ? -20.358 3.980 11.112 1.00 76.31 343 LYS A C 1
ATOM 2760 O O . LYS A 1 343 ? -20.236 2.861 11.604 1.00 76.31 343 LYS A O 1
ATOM 2765 N N . GLN A 1 344 ? -21.544 4.470 10.744 1.00 77.12 344 GLN A N 1
ATOM 2766 C CA . GLN A 1 344 ? -22.811 3.738 10.886 1.00 77.12 344 GLN A CA 1
ATOM 2767 C C . GLN A 1 344 ? -22.909 2.599 9.868 1.00 77.12 344 GLN A C 1
ATOM 2769 O O . GLN A 1 344 ? -23.319 1.494 10.221 1.00 77.12 344 GLN A O 1
ATOM 2774 N N . ILE A 1 345 ? -22.471 2.842 8.629 1.00 81.44 345 ILE A N 1
ATOM 2775 C CA . ILE A 1 345 ? -22.402 1.808 7.586 1.00 81.44 345 ILE A CA 1
ATOM 2776 C C . ILE A 1 345 ? -21.416 0.714 8.007 1.00 81.44 345 ILE A C 1
ATOM 2778 O O . ILE A 1 345 ? -21.753 -0.467 7.948 1.00 81.44 345 ILE A O 1
ATOM 2782 N N . ASN A 1 346 ? -20.249 1.093 8.536 1.00 83.75 346 ASN A N 1
ATOM 2783 C CA . ASN A 1 346 ? -19.266 0.151 9.067 1.00 83.75 346 ASN A CA 1
ATOM 2784 C C . ASN A 1 346 ? -19.835 -0.687 10.218 1.00 83.75 346 ASN A C 1
ATOM 2786 O O . ASN A 1 346 ? -19.679 -1.906 10.213 1.00 83.75 346 ASN A O 1
ATOM 2790 N N . ALA A 1 347 ? -20.530 -0.070 11.178 1.00 81.44 347 ALA A N 1
ATOM 2791 C CA . ALA A 1 347 ? -21.162 -0.791 12.283 1.00 81.44 347 ALA A CA 1
ATOM 2792 C C . ALA A 1 347 ? -22.215 -1.801 11.791 1.00 81.44 347 ALA A C 1
ATOM 2794 O O . ALA A 1 347 ? -22.219 -2.955 12.221 1.00 81.44 347 ALA A O 1
ATOM 2795 N N . MET A 1 348 ? -23.063 -1.398 10.840 1.00 85.75 348 MET A N 1
ATOM 2796 C CA . MET A 1 348 ? -24.084 -2.267 10.253 1.00 85.75 348 MET A CA 1
ATOM 2797 C C . MET A 1 348 ? -23.463 -3.446 9.485 1.00 85.75 348 MET A C 1
ATOM 2799 O O . MET A 1 348 ? -23.870 -4.593 9.679 1.00 85.75 348 MET A O 1
ATOM 2803 N N . LEU A 1 349 ? -22.456 -3.195 8.639 1.00 84.94 349 LEU A N 1
ATOM 2804 C CA . LEU A 1 349 ? -21.781 -4.248 7.873 1.00 84.94 349 LEU A CA 1
ATOM 2805 C C . LEU A 1 349 ? -21.058 -5.248 8.786 1.00 84.94 349 LEU A C 1
ATOM 2807 O O . LEU A 1 349 ? -21.109 -6.451 8.527 1.00 84.94 349 LEU A O 1
ATOM 2811 N N . LYS A 1 350 ? -20.434 -4.777 9.875 1.00 83.62 350 LYS A N 1
ATOM 2812 C CA . LYS A 1 350 ? -19.807 -5.647 10.884 1.00 83.62 350 LYS A CA 1
ATOM 2813 C C . LYS A 1 350 ? -20.827 -6.567 11.545 1.00 83.62 350 LYS A C 1
ATOM 2815 O O . LYS A 1 350 ? -20.628 -7.780 11.536 1.00 83.62 350 LYS A O 1
ATOM 2820 N N . GLY A 1 351 ? -21.949 -6.020 12.020 1.00 80.38 351 GLY A N 1
ATOM 2821 C CA . GLY A 1 351 ? -23.012 -6.824 12.634 1.00 80.38 351 GLY A CA 1
ATOM 2822 C C . GLY A 1 351 ? -23.587 -7.878 11.678 1.00 80.38 351 GLY A C 1
ATOM 2823 O O . GLY A 1 351 ? -23.831 -9.023 12.062 1.00 80.38 351 GLY A O 1
ATOM 2824 N N . LEU A 1 352 ? -23.726 -7.534 10.394 1.00 82.00 352 LEU A N 1
ATOM 2825 C CA . LEU A 1 352 ? -24.154 -8.474 9.357 1.00 82.00 352 LEU A CA 1
ATOM 2826 C C . LEU A 1 352 ? -23.138 -9.615 9.173 1.00 82.00 352 LEU A C 1
ATOM 2828 O O . LEU A 1 352 ? -23.522 -10.785 9.131 1.00 82.00 352 LEU A O 1
ATOM 2832 N N . LEU A 1 353 ? -21.841 -9.312 9.120 1.00 80.25 353 LEU A N 1
ATOM 2833 C CA . LEU A 1 353 ? -20.789 -10.327 8.993 1.00 80.25 353 LEU A CA 1
ATOM 2834 C C . LEU A 1 353 ? -20.686 -11.238 10.225 1.00 80.25 353 LEU A C 1
ATOM 2836 O O . LEU A 1 353 ? -20.449 -12.439 10.079 1.00 80.25 353 LEU A O 1
ATOM 2840 N N . GLU A 1 354 ? -20.902 -10.704 11.425 1.00 76.94 354 GLU A N 1
ATOM 2841 C CA . GLU A 1 354 ? -20.945 -11.482 12.668 1.00 76.94 354 GLU A CA 1
ATOM 2842 C C . GLU A 1 354 ? -22.123 -12.465 12.680 1.00 76.94 354 GLU A C 1
ATOM 2844 O O . GLU A 1 354 ? -21.939 -13.651 12.969 1.00 76.94 354 GLU A O 1
ATOM 2849 N N . SER A 1 355 ? -23.312 -12.016 12.264 1.00 69.06 355 SER A N 1
ATOM 2850 C CA . SER A 1 355 ? -24.506 -12.870 12.192 1.00 69.06 355 SER A CA 1
ATOM 2851 C C . SER A 1 355 ? -24.345 -14.047 11.213 1.00 69.06 355 SER A C 1
ATOM 2853 O O . SER A 1 355 ? -24.762 -15.168 11.506 1.00 69.06 355 SER A O 1
ATOM 2855 N N . LYS A 1 356 ? -23.635 -13.837 10.094 1.00 64.25 356 LYS A N 1
ATOM 2856 C CA . LYS A 1 356 ? -23.312 -14.879 9.104 1.00 64.25 356 LYS A CA 1
ATOM 2857 C C . LYS A 1 356 ? -22.418 -15.980 9.689 1.00 64.25 356 LYS A C 1
ATOM 2859 O O . LYS A 1 356 ? -22.586 -17.149 9.346 1.00 64.25 356 LYS A O 1
ATOM 2864 N N . ARG A 1 357 ? -21.482 -15.632 10.582 1.00 61.34 357 ARG A N 1
ATOM 2865 C CA . ARG A 1 357 ? -20.565 -16.600 11.216 1.00 61.34 357 ARG A CA 1
ATOM 2866 C C . ARG A 1 357 ? -21.282 -17.516 12.209 1.00 61.34 357 ARG A C 1
ATOM 2868 O O . ARG A 1 357 ? -20.918 -18.682 12.309 1.00 61.34 357 ARG A O 1
ATOM 2875 N N . SER A 1 358 ? -22.327 -17.025 12.877 1.00 48.03 358 SER A N 1
ATOM 2876 C CA . SER A 1 358 ? -23.115 -17.802 13.846 1.00 48.03 358 SER A CA 1
ATOM 2877 C C . SER A 1 358 ? -23.988 -18.897 13.212 1.00 48.03 358 SER A C 1
ATOM 2879 O O . SER A 1 358 ? -24.351 -19.850 13.894 1.00 48.03 358 SER A O 1
ATOM 2881 N N . ILE A 1 359 ? -24.342 -18.776 11.929 1.00 48.72 359 ILE A N 1
ATOM 2882 C CA . ILE A 1 359 ? -25.215 -19.733 11.220 1.00 48.72 359 ILE A CA 1
ATOM 2883 C C . ILE A 1 359 ? -24.400 -20.893 10.608 1.00 48.72 359 ILE A C 1
ATOM 2885 O O . ILE A 1 359 ? -24.928 -21.978 10.376 1.00 48.72 359 ILE A O 1
ATOM 2889 N N . GLY A 1 360 ? -23.091 -20.702 10.397 1.00 38.44 360 GLY A N 1
ATOM 2890 C CA . GLY A 1 360 ? -22.206 -21.671 9.738 1.00 38.44 360 GLY A CA 1
ATOM 2891 C C . GLY A 1 360 ? -21.666 -22.812 10.614 1.00 38.44 360 GLY A C 1
ATOM 2892 O O . GLY A 1 360 ? -21.000 -23.698 10.088 1.00 38.44 360 GLY A O 1
ATOM 2893 N N . THR A 1 361 ? -21.928 -22.830 11.926 1.00 34.34 361 THR A N 1
ATOM 2894 C CA . THR A 1 361 ? -21.413 -23.858 12.853 1.00 34.34 361 THR A CA 1
ATOM 2895 C C . THR A 1 361 ? -22.516 -24.797 13.338 1.00 34.34 361 THR A C 1
ATOM 2897 O O . THR A 1 361 ? -22.854 -24.826 14.518 1.00 34.34 361 THR A O 1
ATOM 2900 N N . SER A 1 362 ? -23.099 -25.580 12.432 1.00 30.61 362 SER A N 1
ATOM 2901 C CA . SER A 1 362 ? -23.938 -26.729 12.794 1.00 30.61 362 SER A CA 1
ATOM 2902 C C . SER A 1 362 ? -23.380 -28.002 12.156 1.00 30.61 362 SER A C 1
ATOM 2904 O O . SER A 1 362 ? -23.735 -28.416 11.059 1.00 30.61 362 SER A O 1
ATOM 2906 N N . SER A 1 363 ? -22.442 -28.625 12.862 1.00 28.73 363 SER A N 1
ATOM 2907 C CA . SER A 1 363 ? -22.040 -30.020 12.667 1.00 28.73 363 SER A CA 1
ATOM 2908 C C . SER A 1 363 ? -22.094 -30.703 14.038 1.00 28.73 363 SER A C 1
ATOM 2910 O O . SER A 1 363 ? -21.777 -30.053 15.037 1.00 28.73 363 SER A O 1
ATOM 2912 N N . PRO A 1 364 ? -22.573 -31.956 14.129 1.00 31.31 364 PRO A N 1
ATOM 2913 C CA . PRO A 1 364 ? -22.956 -32.561 15.400 1.00 31.31 364 PRO A CA 1
ATOM 2914 C C . PRO A 1 364 ? -21.718 -32.855 16.265 1.00 31.31 364 PRO A C 1
ATOM 2916 O O . PRO A 1 364 ? -20.698 -33.292 15.729 1.00 31.31 364 PRO A O 1
ATOM 2919 N N . PRO A 1 365 ? -21.776 -32.649 17.593 1.00 33.56 365 PRO A N 1
ATOM 2920 C CA . PRO A 1 365 ? -20.646 -32.944 18.458 1.00 33.56 365 PRO A CA 1
ATOM 2921 C C . PRO A 1 365 ? -20.515 -34.459 18.646 1.00 33.56 365 PRO A C 1
ATOM 2923 O O . PRO A 1 365 ? -21.427 -35.123 19.141 1.00 33.56 365 PRO A O 1
ATOM 2926 N N . LEU A 1 366 ? -19.358 -35.004 18.268 1.00 27.62 366 LEU A N 1
ATOM 2927 C CA . LEU A 1 366 ? -18.920 -36.318 18.726 1.00 27.62 366 LEU A CA 1
ATOM 2928 C C . LEU A 1 366 ? -18.607 -36.235 20.221 1.00 27.62 366 LEU A C 1
ATOM 2930 O O . LEU A 1 366 ? -17.871 -35.367 20.686 1.00 27.62 366 LEU A O 1
ATOM 2934 N N . HIS A 1 367 ? -19.225 -37.151 20.954 1.00 27.14 367 HIS A N 1
ATOM 2935 C CA . HIS A 1 367 ? -19.131 -37.327 22.390 1.00 27.14 367 HIS A CA 1
ATOM 2936 C C . HIS A 1 367 ? -17.682 -37.433 22.889 1.00 27.14 367 HIS A C 1
ATOM 2938 O O . HIS A 1 367 ? -16.943 -38.328 22.488 1.00 27.14 367 HIS A O 1
ATOM 2944 N N . SER A 1 368 ? -17.333 -36.609 23.876 1.00 26.78 368 SER A N 1
ATOM 2945 C CA . SER A 1 368 ? -16.399 -36.985 24.934 1.00 26.78 368 SER A CA 1
ATOM 2946 C C . SER A 1 368 ? -17.148 -36.929 26.266 1.00 26.78 368 SER A C 1
ATOM 2948 O O . SER A 1 368 ? -17.760 -35.938 26.661 1.00 26.78 368 SER A O 1
ATOM 2950 N N . THR A 1 369 ? -17.207 -38.094 26.891 1.00 28.12 369 THR A N 1
ATOM 2951 C CA . THR A 1 369 ? -17.966 -38.429 28.090 1.00 28.12 369 THR A CA 1
ATOM 2952 C C . THR A 1 369 ? -17.314 -37.870 29.353 1.00 28.12 369 THR A C 1
ATOM 2954 O O . THR A 1 369 ? -16.148 -38.162 29.590 1.00 28.12 369 THR A O 1
ATOM 2957 N N . SER A 1 370 ? -18.129 -37.160 30.153 1.00 28.80 370 SER A N 1
ATOM 2958 C CA . SER A 1 370 ? -18.186 -37.077 31.636 1.00 28.80 370 SER A CA 1
ATOM 2959 C C . SER A 1 370 ? -16.889 -36.793 32.428 1.00 28.80 370 SER A C 1
ATOM 2961 O O . SER A 1 370 ? -15.887 -37.458 32.232 1.00 28.80 370 SER A O 1
ATOM 2963 N N . SER A 1 371 ? -16.846 -35.923 33.442 1.00 27.78 371 SER A N 1
ATOM 2964 C CA . SER A 1 371 ? -17.876 -35.660 34.455 1.00 27.78 371 SER A CA 1
ATOM 2965 C C . SER A 1 371 ? -17.639 -34.350 35.231 1.00 27.78 371 SER A C 1
ATOM 2967 O O . SER A 1 371 ? -16.568 -34.148 35.790 1.00 27.78 371 SER A O 1
ATOM 2969 N N . ALA A 1 372 ? -18.709 -33.552 35.313 1.00 28.47 372 ALA A N 1
ATOM 2970 C CA . ALA A 1 372 ? -19.210 -32.785 36.462 1.00 28.47 372 ALA A CA 1
ATOM 2971 C C . ALA A 1 372 ? -18.241 -31.974 37.352 1.00 28.47 372 ALA A C 1
ATOM 2973 O O . ALA A 1 372 ? -17.542 -32.535 38.183 1.00 28.47 372 ALA A O 1
ATOM 2974 N N . PHE A 1 373 ? -18.397 -30.646 37.333 1.00 28.45 373 PHE A N 1
ATOM 2975 C CA . PHE A 1 373 ? -19.106 -29.915 38.398 1.00 28.45 373 PHE A CA 1
ATOM 2976 C C . PHE A 1 373 ? -19.642 -28.583 37.837 1.00 28.45 373 PHE A C 1
ATOM 2978 O O . PHE A 1 373 ? -18.960 -27.893 37.084 1.00 28.45 373 PHE A O 1
ATOM 2985 N N . ARG A 1 374 ? -20.905 -28.271 38.146 1.00 29.81 374 ARG A N 1
ATOM 2986 C CA . ARG A 1 374 ? -21.560 -26.989 37.843 1.00 29.81 374 ARG A CA 1
ATOM 2987 C C . ARG A 1 374 ? -20.982 -25.916 38.769 1.00 29.81 374 ARG A C 1
ATOM 2989 O O . ARG A 1 374 ? -20.892 -26.177 39.960 1.00 29.81 374 ARG A O 1
ATOM 2996 N N . ASP A 1 375 ? -20.666 -24.729 38.262 1.00 24.45 375 ASP A N 1
ATOM 2997 C CA . ASP A 1 375 ? -21.564 -23.582 38.430 1.00 24.45 375 ASP A CA 1
ATOM 2998 C C . ASP A 1 375 ? -21.068 -22.312 37.728 1.00 24.45 375 ASP A C 1
ATOM 3000 O O . ASP A 1 375 ? -19.882 -22.033 37.586 1.00 24.45 375 ASP A O 1
ATOM 3004 N N . SER A 1 376 ? -22.066 -21.570 37.270 1.00 29.89 376 SER A N 1
ATOM 3005 C CA . SER A 1 376 ? -22.086 -20.194 36.792 1.00 29.89 376 SER A CA 1
ATOM 3006 C C . SER A 1 376 ? -21.119 -19.251 37.523 1.00 29.89 376 SER A C 1
ATOM 3008 O O . SER A 1 376 ? -21.301 -19.041 38.716 1.00 29.89 376 SER A O 1
ATOM 3010 N N . GLN A 1 377 ? -20.189 -18.605 36.805 1.00 27.44 377 GLN A N 1
ATOM 3011 C CA . GLN A 1 377 ? -19.785 -17.195 36.976 1.00 27.44 377 GLN A CA 1
ATOM 3012 C C . GLN A 1 377 ? -18.597 -16.832 36.063 1.00 27.44 377 GLN A C 1
ATOM 3014 O O . GLN A 1 377 ? -17.699 -17.634 35.855 1.00 27.44 377 GLN A O 1
ATOM 3019 N N . SER A 1 378 ? -18.654 -15.596 35.553 1.00 28.84 378 SER A N 1
ATOM 3020 C CA . SER A 1 378 ? -17.589 -14.772 34.960 1.00 28.84 378 SER A CA 1
ATOM 3021 C C . SER A 1 378 ? -16.818 -15.275 33.728 1.00 28.84 378 SER A C 1
ATOM 3023 O O . SER A 1 378 ? -16.164 -16.310 33.692 1.00 28.84 378 SER A O 1
ATOM 3025 N N . GLN A 1 379 ? -16.804 -14.407 32.712 1.00 30.98 379 GLN A N 1
ATOM 3026 C CA . GLN A 1 379 ? -15.684 -14.257 31.789 1.00 30.98 379 GLN A CA 1
ATOM 3027 C C . GLN A 1 379 ? -14.388 -14.120 32.612 1.00 30.98 379 GLN A C 1
ATOM 3029 O O . GLN A 1 379 ? -14.048 -13.024 33.054 1.00 30.98 379 GLN A O 1
ATOM 3034 N N . GLN A 1 380 ? -13.677 -15.219 32.865 1.00 32.72 380 GLN A N 1
ATOM 3035 C CA . GLN A 1 380 ? -12.307 -15.147 33.356 1.00 32.72 380 GLN A CA 1
ATOM 3036 C C . GLN A 1 380 ? -11.446 -14.611 32.213 1.00 32.72 380 GLN A C 1
ATOM 3038 O O . GLN A 1 380 ? -11.114 -15.317 31.261 1.00 32.72 380 GLN A O 1
ATOM 3043 N N . ILE A 1 381 ? -11.119 -13.324 32.300 1.00 41.56 381 ILE A N 1
ATOM 3044 C CA . ILE A 1 381 ? -9.931 -12.770 31.664 1.00 41.56 381 ILE A CA 1
ATOM 3045 C C . ILE A 1 381 ? -8.776 -13.627 32.188 1.00 41.56 381 ILE A C 1
ATOM 3047 O O . ILE A 1 381 ? -8.490 -13.595 33.381 1.00 41.56 381 ILE A O 1
ATOM 3051 N N . LEU A 1 382 ? -8.186 -14.461 31.329 1.00 48.53 382 LEU A N 1
ATOM 3052 C CA . LEU A 1 382 ? -6.966 -15.196 31.654 1.00 48.53 382 LEU A CA 1
ATOM 3053 C C . LEU A 1 382 ? -5.886 -14.153 31.952 1.00 48.53 382 LEU A C 1
ATOM 3055 O O . LEU A 1 382 ? -5.378 -13.494 31.044 1.00 48.53 382 LEU A O 1
ATOM 3059 N N . GLU A 1 383 ? -5.614 -13.929 33.231 1.00 56.50 383 GLU A N 1
ATOM 3060 C CA . GLU A 1 383 ? -4.552 -13.041 33.674 1.00 56.50 383 GLU A CA 1
ATOM 3061 C C . GLU A 1 383 ? -3.223 -13.772 33.443 1.00 56.50 383 GLU A C 1
ATOM 3063 O O . GLU A 1 383 ? -3.030 -14.888 33.919 1.00 56.50 383 GLU A O 1
ATOM 3068 N N . ALA A 1 384 ? -2.351 -13.202 32.608 1.00 65.69 384 ALA A N 1
ATOM 3069 C CA . ALA A 1 384 ? -1.041 -13.784 32.327 1.00 65.69 384 ALA A CA 1
ATOM 3070 C C . ALA A 1 384 ? -0.138 -13.679 33.563 1.00 65.69 384 ALA A C 1
ATOM 3072 O O . ALA A 1 384 ? -0.068 -12.606 34.165 1.00 65.69 384 ALA A O 1
ATOM 3073 N N . ASP A 1 385 ? 0.609 -14.739 33.871 1.00 77.88 385 ASP A N 1
ATOM 3074 C CA . ASP A 1 385 ? 1.630 -14.741 34.926 1.00 77.88 385 ASP A CA 1
ATOM 3075 C C . ASP A 1 385 ? 2.812 -13.834 34.546 1.00 77.88 385 ASP A C 1
ATOM 3077 O O . ASP A 1 385 ? 3.412 -13.173 35.393 1.00 77.88 385 ASP A O 1
ATOM 3081 N N . LEU A 1 386 ? 3.128 -13.771 33.247 1.00 82.50 386 LEU A N 1
ATOM 3082 C CA . LEU A 1 386 ? 4.160 -12.909 32.677 1.00 82.50 386 LEU A CA 1
ATOM 3083 C C . LEU A 1 386 ? 3.672 -12.252 31.388 1.00 82.50 386 LEU A C 1
ATOM 3085 O O . LEU A 1 386 ? 2.927 -12.841 30.608 1.00 82.50 386 LEU A O 1
ATOM 3089 N N . ARG A 1 387 ? 4.155 -11.037 31.122 1.00 83.00 387 ARG A N 1
ATOM 3090 C CA . ARG A 1 387 ? 3.968 -10.358 29.834 1.00 83.00 387 ARG A CA 1
ATOM 3091 C C . ARG A 1 387 ? 5.324 -10.065 29.222 1.00 83.00 387 ARG A C 1
ATOM 3093 O O . ARG A 1 387 ? 6.140 -9.383 29.839 1.00 83.00 387 ARG A O 1
ATOM 3100 N N . ILE A 1 388 ? 5.555 -10.568 28.018 1.00 84.94 388 ILE A N 1
ATOM 3101 C CA . ILE A 1 388 ? 6.793 -10.371 27.269 1.00 84.94 388 ILE A CA 1
ATOM 3102 C C . ILE A 1 388 ? 6.464 -9.588 26.006 1.00 84.94 388 ILE A C 1
ATOM 3104 O O . ILE A 1 388 ? 5.551 -9.934 25.261 1.00 84.94 388 ILE A O 1
ATOM 3108 N N . VAL A 1 389 ? 7.234 -8.532 25.760 1.00 85.19 389 VAL A N 1
ATOM 3109 C CA . VAL A 1 389 ? 7.159 -7.759 24.523 1.00 85.19 389 VAL A CA 1
ATOM 3110 C C . VAL A 1 389 ? 8.449 -7.972 23.745 1.00 85.19 389 VAL A C 1
ATOM 3112 O O . VAL A 1 389 ? 9.529 -7.656 24.238 1.00 85.19 389 VAL A O 1
ATOM 3115 N N . MET A 1 390 ? 8.330 -8.499 22.532 1.00 86.62 390 MET A N 1
ATOM 3116 C CA . MET A 1 390 ? 9.433 -8.671 21.591 1.00 86.62 390 MET A CA 1
ATOM 3117 C C . MET A 1 390 ? 9.303 -7.627 20.484 1.00 86.62 390 MET A C 1
ATOM 3119 O O . MET A 1 390 ? 8.274 -7.562 19.817 1.00 86.62 390 MET A O 1
ATOM 3123 N N . CYS A 1 391 ? 10.340 -6.812 20.295 1.00 87.19 391 CYS A N 1
ATOM 3124 C CA . CYS A 1 391 ? 10.381 -5.790 19.250 1.00 87.19 391 CYS A CA 1
ATOM 3125 C C . CYS A 1 391 ? 11.379 -6.190 18.164 1.00 87.19 391 CYS A C 1
ATOM 3127 O O . CYS A 1 391 ? 12.489 -6.608 18.482 1.00 87.19 391 CYS A O 1
ATOM 3129 N N . LEU A 1 392 ? 10.997 -6.026 16.902 1.00 87.19 392 LEU A N 1
ATOM 3130 C CA . LEU A 1 392 ? 11.806 -6.395 15.741 1.00 87.19 392 LEU A CA 1
ATOM 3131 C C . LEU A 1 392 ? 11.937 -5.203 14.786 1.00 87.19 392 LEU A C 1
ATOM 3133 O O . LEU A 1 392 ? 10.982 -4.442 14.606 1.00 87.19 392 LEU A O 1
ATOM 3137 N N . MET A 1 393 ? 13.104 -5.023 14.169 1.00 86.00 393 MET A N 1
ATOM 3138 C CA . MET A 1 393 ? 13.320 -3.923 13.228 1.00 86.00 393 MET A CA 1
ATOM 3139 C C . MET A 1 393 ? 12.767 -4.288 11.849 1.00 86.00 393 MET A C 1
ATOM 3141 O O . MET A 1 393 ? 13.010 -5.370 11.314 1.00 86.00 393 MET A O 1
ATOM 3145 N N . CYS A 1 394 ? 12.000 -3.376 11.253 1.00 86.44 394 CYS A N 1
ATOM 3146 C CA . CYS A 1 394 ? 11.562 -3.535 9.872 1.00 86.44 394 CYS A CA 1
ATOM 3147 C C . CYS A 1 394 ? 12.762 -3.388 8.935 1.00 86.44 394 CYS A C 1
ATOM 3149 O O . CYS A 1 394 ? 13.468 -2.390 9.022 1.00 86.44 394 CYS A O 1
ATOM 3151 N N . GLY A 1 395 ? 12.930 -4.327 8.004 1.00 81.19 395 GLY A N 1
ATOM 3152 C CA . GLY A 1 395 ? 14.039 -4.326 7.041 1.00 81.19 395 GLY A CA 1
ATOM 3153 C C . GLY A 1 395 ? 15.165 -5.292 7.401 1.00 81.19 395 GLY A C 1
ATOM 3154 O O . GLY A 1 395 ? 16.009 -5.572 6.557 1.00 81.19 395 GLY A O 1
ATOM 3155 N N . ASP A 1 396 ? 15.143 -5.871 8.605 1.00 82.94 396 ASP A N 1
ATOM 3156 C CA . ASP A 1 396 ? 16.093 -6.919 8.962 1.00 82.94 396 ASP A CA 1
ATOM 3157 C C . ASP A 1 396 ? 15.945 -8.159 8.063 1.00 82.94 396 ASP A C 1
ATOM 3159 O O . ASP A 1 396 ? 14.856 -8.530 7.616 1.00 82.94 396 ASP A O 1
ATOM 3163 N N . THR A 1 397 ? 17.067 -8.849 7.856 1.00 80.31 397 THR A N 1
ATOM 3164 C CA . THR A 1 397 ? 17.175 -10.034 6.984 1.00 80.31 397 THR A CA 1
ATOM 3165 C C . THR A 1 397 ? 16.756 -11.347 7.654 1.00 80.31 397 THR A C 1
ATOM 3167 O O . THR A 1 397 ? 16.866 -12.409 7.041 1.00 80.31 397 THR A O 1
ATOM 3170 N N . TYR A 1 398 ? 16.290 -11.308 8.906 1.00 80.62 398 TYR A N 1
ATOM 3171 C CA . TYR A 1 398 ? 15.853 -12.507 9.620 1.00 80.62 398 TYR A CA 1
ATOM 3172 C C . TYR A 1 398 ? 14.561 -13.077 9.022 1.00 80.62 398 TYR A C 1
ATOM 3174 O O . TYR A 1 398 ? 13.614 -12.350 8.713 1.00 80.62 398 TYR A O 1
ATOM 3182 N N . ASP A 1 399 ? 14.500 -14.404 8.923 1.00 85.75 399 ASP A N 1
ATOM 3183 C CA . ASP A 1 399 ? 13.268 -15.117 8.601 1.00 85.75 399 ASP A CA 1
ATOM 3184 C C . ASP A 1 399 ? 12.369 -15.164 9.849 1.00 85.75 399 ASP A C 1
ATOM 3186 O O . ASP A 1 399 ? 12.648 -15.875 10.819 1.00 85.75 399 ASP A O 1
ATOM 3190 N N . LEU A 1 400 ? 11.296 -14.369 9.830 1.00 86.38 400 LEU A N 1
ATOM 3191 C CA . LEU A 1 400 ? 10.353 -14.256 10.943 1.00 86.38 400 LEU A CA 1
ATOM 3192 C C . LEU A 1 400 ? 9.621 -15.568 11.234 1.00 86.38 400 LEU A C 1
ATOM 3194 O O . LEU A 1 400 ? 9.337 -15.846 12.399 1.00 86.38 400 LEU A O 1
ATOM 3198 N N . ASP A 1 401 ? 9.345 -16.388 10.217 1.00 86.31 401 ASP A N 1
ATOM 3199 C CA . ASP A 1 401 ? 8.709 -17.688 10.418 1.00 86.31 401 ASP A CA 1
ATOM 3200 C C . ASP A 1 401 ? 9.626 -18.611 11.216 1.00 86.31 401 ASP A C 1
ATOM 3202 O O . ASP A 1 401 ? 9.185 -19.249 12.174 1.00 86.31 401 ASP A O 1
ATOM 3206 N N . GLN A 1 402 ? 10.916 -18.643 10.875 1.00 88.44 402 GLN A N 1
ATOM 3207 C CA . GLN A 1 402 ? 11.907 -19.438 11.605 1.00 88.44 402 GLN A CA 1
ATOM 3208 C C . GLN A 1 402 ? 12.139 -18.910 13.022 1.00 88.44 402 GLN A C 1
ATOM 3210 O O . GLN A 1 402 ? 12.241 -19.703 13.959 1.00 88.44 402 GLN A O 1
ATOM 3215 N N . LEU A 1 403 ? 12.188 -17.585 13.189 1.00 87.44 403 LEU A N 1
ATOM 3216 C CA . LEU A 1 403 ? 12.377 -16.947 14.491 1.00 87.44 403 LEU A CA 1
ATOM 3217 C C . LEU A 1 403 ? 11.217 -17.251 15.450 1.00 87.44 403 LEU A C 1
ATOM 3219 O O . LEU A 1 403 ? 11.443 -17.520 16.630 1.00 87.44 403 LEU A O 1
ATOM 3223 N N . LEU A 1 404 ? 9.976 -17.213 14.951 1.00 87.38 404 LEU A N 1
ATOM 3224 C CA . LEU A 1 404 ? 8.773 -17.385 15.768 1.00 87.38 404 LEU A CA 1
ATOM 3225 C C . LEU A 1 404 ? 8.322 -18.844 15.904 1.00 87.38 404 LEU A C 1
ATOM 3227 O O . LEU A 1 404 ? 7.608 -19.170 16.855 1.00 87.38 404 LEU A O 1
ATOM 3231 N N . ALA A 1 405 ? 8.751 -19.738 15.008 1.00 86.94 405 ALA A N 1
ATOM 3232 C CA . ALA A 1 405 ? 8.354 -21.147 15.004 1.00 86.94 405 ALA A CA 1
ATOM 3233 C C . ALA A 1 405 ? 8.445 -21.854 16.374 1.00 86.94 405 ALA A C 1
ATOM 3235 O O . ALA A 1 405 ? 7.493 -22.567 16.707 1.00 86.94 405 ALA A O 1
ATOM 3236 N N . PRO A 1 406 ? 9.497 -21.665 17.203 1.00 85.88 406 PRO A N 1
ATOM 3237 C CA . PRO A 1 406 ? 9.584 -22.318 18.512 1.00 85.88 406 PRO A CA 1
ATOM 3238 C C . PRO A 1 406 ? 8.479 -21.894 19.487 1.00 85.88 406 PRO A C 1
ATOM 3240 O O . PRO A 1 406 ? 8.056 -22.693 20.321 1.00 85.88 406 PRO A O 1
ATOM 3243 N N . PHE A 1 407 ? 8.001 -20.651 19.380 1.00 84.69 407 PHE A N 1
ATOM 3244 C CA . PHE A 1 407 ? 6.963 -20.104 20.253 1.00 84.69 407 PHE A CA 1
ATOM 3245 C C . PHE A 1 407 ? 5.559 -20.478 19.777 1.00 84.69 407 PHE A C 1
ATOM 3247 O O . PHE A 1 407 ? 4.667 -20.646 20.596 1.00 84.69 407 PHE A O 1
ATOM 3254 N N . LEU A 1 408 ? 5.358 -20.658 18.470 1.00 85.25 408 LEU A N 1
ATOM 3255 C CA . LEU A 1 408 ? 4.037 -20.849 17.860 1.00 85.25 408 LEU A CA 1
ATOM 3256 C C . LEU A 1 408 ? 3.611 -22.322 17.726 1.00 85.25 408 LEU A C 1
ATOM 3258 O O . LEU A 1 408 ? 2.747 -22.659 16.912 1.00 85.25 408 LEU A O 1
ATOM 3262 N N . LEU A 1 409 ? 4.200 -23.222 18.519 1.00 82.00 409 LEU A N 1
ATOM 3263 C CA . LEU A 1 409 ? 3.825 -24.636 18.521 1.00 82.00 409 LEU A CA 1
ATOM 3264 C C . LEU A 1 409 ? 2.425 -24.835 19.142 1.00 82.00 409 LEU A C 1
ATOM 3266 O O . LEU A 1 409 ? 2.197 -24.377 20.264 1.00 82.00 409 LEU A O 1
ATOM 3270 N N . PRO A 1 410 ? 1.501 -25.585 18.501 1.00 77.25 410 PRO A N 1
ATOM 3271 C CA . PRO A 1 410 ? 0.108 -25.721 18.960 1.00 77.25 410 PRO A CA 1
ATOM 3272 C C . PRO A 1 410 ? -0.062 -26.265 20.384 1.00 77.25 410 PRO A C 1
ATOM 3274 O O . PRO A 1 410 ? -1.076 -26.029 21.033 1.00 77.25 410 PRO A O 1
ATOM 3277 N N . GLN A 1 411 ? 0.922 -27.023 20.864 1.00 78.81 411 GLN A N 1
ATOM 3278 C CA . GLN A 1 411 ? 0.912 -27.640 22.189 1.00 78.81 411 GLN A CA 1
ATOM 3279 C C . GLN A 1 411 ? 1.116 -26.642 23.342 1.00 78.81 411 GLN A C 1
ATOM 3281 O O . GLN A 1 411 ? 0.701 -26.926 24.464 1.00 78.81 411 GLN A O 1
ATOM 3286 N N . TYR A 1 412 ? 1.733 -25.490 23.067 1.00 82.81 412 TYR A N 1
ATOM 3287 C CA . TYR A 1 412 ? 2.053 -24.471 24.069 1.00 82.81 412 TYR A CA 1
ATOM 3288 C C . TYR A 1 412 ? 1.504 -23.093 23.700 1.00 82.81 412 TYR A C 1
ATOM 3290 O O . TYR A 1 412 ? 1.456 -22.234 24.561 1.00 82.81 412 TYR A O 1
ATOM 3298 N N . CYS A 1 413 ? 1.070 -22.864 22.459 1.00 85.19 413 CYS A N 1
ATOM 3299 C CA . CYS A 1 413 ? 0.631 -21.557 21.983 1.00 85.19 413 CYS A CA 1
ATOM 3300 C C . CYS A 1 413 ? -0.878 -21.505 21.742 1.00 85.19 413 CYS A C 1
ATOM 3302 O O . CYS A 1 413 ? -1.451 -22.382 21.091 1.00 85.19 413 CYS A O 1
ATOM 3304 N N . ARG A 1 414 ? -1.521 -20.427 22.192 1.00 83.19 414 ARG A N 1
ATOM 3305 C CA . ARG A 1 414 ? -2.928 -20.112 21.924 1.00 83.19 414 ARG A CA 1
ATOM 3306 C C . ARG A 1 414 ? -3.070 -18.661 21.452 1.00 83.19 414 ARG A C 1
ATOM 3308 O O . ARG A 1 414 ? -2.316 -17.803 21.902 1.00 83.19 414 ARG A O 1
ATOM 3315 N N . PRO A 1 415 ? -4.032 -18.352 20.569 1.00 74.44 415 PRO A N 1
ATOM 3316 C CA . PRO A 1 415 ? -4.277 -16.978 20.136 1.00 74.44 415 PRO A CA 1
ATOM 3317 C C . PRO A 1 415 ? -4.752 -16.106 21.308 1.00 74.44 415 PRO A C 1
ATOM 3319 O O . PRO A 1 415 ? -5.521 -16.572 22.155 1.00 74.44 415 PRO A O 1
ATOM 3322 N N . ALA A 1 416 ? -4.327 -14.839 21.346 1.00 70.25 416 ALA A N 1
ATOM 3323 C CA . ALA A 1 416 ? -4.819 -13.879 22.332 1.00 70.25 416 ALA A CA 1
ATOM 3324 C C . ALA A 1 416 ? -6.324 -13.611 22.147 1.00 70.25 416 ALA A C 1
ATOM 3326 O O . ALA A 1 416 ? -6.840 -13.561 21.030 1.00 70.25 416 ALA A O 1
ATOM 3327 N N . SER A 1 417 ? -7.054 -13.456 23.255 1.00 56.12 417 SER A N 1
ATOM 3328 C CA . SER A 1 417 ? -8.510 -13.255 23.254 1.00 56.12 417 SER A CA 1
ATOM 3329 C C . SER A 1 417 ? -8.935 -11.842 22.837 1.00 56.12 417 SER A C 1
ATOM 3331 O O . SER A 1 417 ? -10.068 -11.666 22.386 1.00 56.12 417 SER A O 1
ATOM 3333 N N . SER A 1 418 ? -8.052 -10.840 22.932 1.00 54.06 418 SER A N 1
ATOM 3334 C CA . SER A 1 418 ? -8.330 -9.490 22.437 1.00 54.06 418 SER A CA 1
ATOM 3335 C C . SER A 1 418 ? -7.959 -9.357 20.960 1.00 54.06 418 SER A C 1
ATOM 3337 O O . SER A 1 418 ? -6.784 -9.281 20.612 1.00 54.06 418 SER A O 1
ATOM 3339 N N . LEU A 1 419 ? -8.969 -9.228 20.095 1.00 48.56 419 LEU A N 1
ATOM 3340 C CA . LEU A 1 419 ? -8.815 -8.925 18.661 1.00 48.56 419 LEU A CA 1
ATOM 3341 C C . LEU A 1 419 ? -8.126 -7.574 18.365 1.00 48.56 419 LEU A C 1
ATOM 3343 O O . LEU A 1 419 ? -7.901 -7.250 17.204 1.00 48.56 419 LEU A O 1
ATOM 3347 N N . SER A 1 420 ? -7.821 -6.764 19.385 1.00 44.94 420 SER A N 1
ATOM 3348 C CA . SER A 1 420 ? -7.248 -5.424 19.228 1.00 44.94 420 SER A CA 1
ATOM 3349 C C . SER A 1 420 ? -5.755 -5.411 18.889 1.00 44.94 420 SER A C 1
ATOM 3351 O O . SER A 1 420 ? -5.284 -4.401 18.376 1.00 44.94 420 SER A O 1
ATOM 3353 N N . SER A 1 421 ? -5.007 -6.489 19.155 1.00 56.22 421 SER A N 1
ATOM 3354 C CA . SER A 1 421 ? -3.617 -6.637 18.702 1.00 56.22 421 SER A CA 1
ATOM 3355 C C . SER A 1 421 ? -3.469 -7.933 17.909 1.00 56.22 421 SER A C 1
ATOM 3357 O O . SER A 1 421 ? -3.409 -9.032 18.457 1.00 56.22 421 SER A O 1
ATOM 3359 N N . GLY A 1 422 ? -3.399 -7.812 16.582 1.00 68.69 422 GLY A N 1
ATOM 3360 C CA . GLY A 1 422 ? -3.184 -8.936 15.662 1.00 68.69 422 GLY A CA 1
ATOM 3361 C C . GLY A 1 422 ? -1.805 -9.599 15.776 1.00 68.69 422 GLY A C 1
ATOM 3362 O O . GLY A 1 422 ? -1.452 -10.392 14.914 1.00 68.69 422 GLY A O 1
ATOM 3363 N N . THR A 1 423 ? -1.027 -9.269 16.811 1.00 78.94 423 THR A N 1
ATOM 3364 C CA . THR A 1 423 ? 0.385 -9.632 16.961 1.00 78.94 423 THR A CA 1
ATOM 3365 C C . THR A 1 423 ? 0.732 -10.244 18.332 1.00 78.94 423 THR A C 1
ATOM 3367 O O . THR A 1 423 ? 1.907 -10.401 18.670 1.00 78.94 423 THR A O 1
ATOM 3370 N N . SER A 1 424 ? -0.280 -10.612 19.128 1.00 84.56 424 SER A N 1
ATOM 3371 C CA . SER A 1 424 ? -0.110 -11.192 20.472 1.00 84.56 424 SER A CA 1
ATOM 3372 C C . SER A 1 424 ? -0.604 -12.641 20.553 1.00 84.56 424 SER A C 1
ATOM 3374 O O . SER A 1 424 ? -1.620 -12.994 19.949 1.00 84.56 424 SER A O 1
ATOM 3376 N N . VAL A 1 425 ? 0.080 -13.469 21.348 1.00 87.25 425 VAL A N 1
ATOM 3377 C CA . VAL A 1 425 ? -0.262 -14.874 21.630 1.00 87.25 425 VAL A CA 1
ATOM 3378 C C . VAL A 1 425 ? -0.042 -15.217 23.106 1.00 87.25 425 VAL A C 1
ATOM 3380 O O . VAL A 1 425 ? 0.822 -14.644 23.762 1.00 87.25 425 VAL A O 1
ATOM 3383 N N . PHE A 1 426 ? -0.791 -16.189 23.625 1.00 87.94 426 PHE A N 1
ATOM 3384 C CA . PHE A 1 426 ? -0.549 -16.782 24.941 1.00 87.94 426 PHE A CA 1
ATOM 3385 C C . PHE A 1 426 ? 0.299 -18.045 24.818 1.00 87.94 426 PHE A C 1
ATOM 3387 O O . PHE A 1 426 ? 0.001 -18.912 23.995 1.00 87.94 426 PHE A O 1
ATOM 3394 N N . LEU A 1 427 ? 1.316 -18.163 25.666 1.00 88.31 427 LEU A N 1
ATOM 3395 C CA . LEU A 1 427 ? 2.198 -19.316 25.762 1.00 88.31 427 LEU A CA 1
ATOM 3396 C C . LEU A 1 427 ? 2.057 -19.988 27.132 1.00 88.31 427 LEU A C 1
ATOM 3398 O O . LEU A 1 427 ? 2.308 -19.364 28.157 1.00 88.31 427 LEU A O 1
ATOM 3402 N N . ASP A 1 428 ? 1.736 -21.275 27.142 1.00 87.56 428 ASP A N 1
ATOM 3403 C CA . ASP A 1 428 ? 1.736 -22.129 28.326 1.00 87.56 428 ASP A CA 1
ATOM 3404 C C . ASP A 1 428 ? 3.081 -22.870 28.395 1.00 87.56 428 ASP A C 1
ATOM 3406 O O . ASP A 1 428 ? 3.260 -23.926 27.779 1.00 87.56 428 ASP A O 1
ATOM 3410 N N . LEU A 1 429 ? 4.047 -22.323 29.135 1.00 85.38 429 LEU A N 1
ATOM 3411 C CA . LEU A 1 429 ? 5.403 -22.874 29.236 1.00 85.38 429 LEU A CA 1
ATOM 3412 C C . LEU A 1 429 ? 5.716 -23.349 30.654 1.00 85.38 429 LEU A C 1
ATOM 3414 O O . LEU A 1 429 ? 5.201 -22.824 31.634 1.00 85.38 429 LEU A O 1
ATOM 3418 N N . THR A 1 430 ? 6.589 -24.351 30.786 1.00 83.38 430 THR A N 1
ATOM 3419 C CA . THR A 1 430 ? 7.103 -24.777 32.098 1.00 83.38 430 THR A CA 1
ATOM 3420 C C . THR A 1 430 ? 8.472 -24.148 32.334 1.00 83.38 430 THR A C 1
ATOM 3422 O O . THR A 1 430 ? 9.445 -24.539 31.694 1.00 83.38 430 THR A O 1
ATOM 3425 N N . ILE A 1 431 ? 8.557 -23.184 33.252 1.00 82.50 431 ILE A N 1
ATOM 3426 C CA . ILE A 1 431 ? 9.795 -22.477 33.610 1.00 82.50 431 ILE A CA 1
ATOM 3427 C C . ILE A 1 431 ? 10.141 -22.830 35.058 1.00 82.50 431 ILE A C 1
ATOM 3429 O O . ILE A 1 431 ? 9.347 -22.599 35.967 1.00 82.50 431 ILE A O 1
ATOM 3433 N N . GLY A 1 432 ? 11.315 -23.428 35.283 1.00 79.75 432 GLY A N 1
ATOM 3434 C CA . GLY A 1 432 ? 11.764 -23.805 36.632 1.00 79.75 432 GLY A CA 1
ATOM 3435 C C . GLY A 1 432 ? 10.878 -24.851 37.326 1.00 79.75 432 GLY A C 1
ATOM 3436 O O . GLY A 1 432 ? 10.776 -24.852 38.548 1.00 79.75 432 GLY A O 1
ATOM 3437 N N . GLY A 1 433 ? 10.203 -25.714 36.558 1.00 81.50 433 GLY A N 1
ATOM 3438 C CA . GLY A 1 433 ? 9.286 -26.736 37.082 1.00 81.50 433 GLY A CA 1
ATOM 3439 C C . GLY A 1 433 ? 7.866 -26.241 37.383 1.00 81.50 433 GLY A C 1
ATOM 3440 O O . GLY A 1 433 ? 7.026 -27.045 37.777 1.00 81.50 433 GLY A O 1
ATOM 3441 N N . GLN A 1 434 ? 7.575 -24.956 37.161 1.00 81.50 434 GLN A N 1
ATOM 3442 C CA . GLN A 1 434 ? 6.240 -24.372 37.305 1.00 81.50 434 GLN A CA 1
ATOM 3443 C C . GLN A 1 434 ? 5.642 -24.053 35.936 1.00 81.50 434 GLN A C 1
ATOM 3445 O O . GLN A 1 434 ? 6.338 -23.543 35.057 1.00 81.50 434 GLN A O 1
ATOM 3450 N N . LYS A 1 435 ? 4.350 -24.347 35.752 1.00 83.44 435 LYS A N 1
ATOM 3451 C CA . LYS A 1 435 ? 3.605 -23.895 34.570 1.00 83.44 435 LYS A CA 1
ATOM 3452 C C . LYS A 1 435 ? 3.357 -22.395 34.691 1.00 83.44 435 LYS A C 1
ATOM 3454 O O . LYS A 1 435 ? 2.889 -21.952 35.732 1.00 83.44 435 LYS A O 1
ATOM 3459 N N . GLN A 1 436 ? 3.665 -21.656 33.636 1.00 85.19 436 GLN A N 1
ATOM 3460 C CA . GLN A 1 436 ? 3.432 -20.224 33.528 1.00 85.19 436 GLN A CA 1
ATOM 3461 C C . GLN A 1 436 ? 2.665 -19.914 32.245 1.00 85.19 436 GLN A C 1
ATOM 3463 O O . GLN A 1 436 ? 2.987 -20.447 31.181 1.00 85.19 436 GLN A O 1
ATOM 3468 N N . ASN A 1 437 ? 1.686 -19.023 32.359 1.00 86.25 437 ASN A N 1
ATOM 3469 C CA . ASN A 1 437 ? 0.956 -18.433 31.249 1.00 86.25 437 ASN A CA 1
ATOM 3470 C C . ASN A 1 437 ? 1.616 -17.104 30.871 1.00 86.25 437 ASN A C 1
ATOM 3472 O O . ASN A 1 437 ? 1.591 -16.143 31.640 1.00 86.25 437 ASN A O 1
ATOM 3476 N N . ILE A 1 438 ? 2.204 -17.035 29.683 1.00 87.00 438 ILE A N 1
ATOM 3477 C CA . ILE A 1 438 ? 2.931 -15.864 29.195 1.00 87.00 438 ILE A CA 1
ATOM 3478 C C . ILE A 1 438 ? 2.136 -15.211 28.069 1.00 87.00 438 ILE A C 1
ATOM 3480 O O . ILE A 1 438 ? 1.859 -15.848 27.062 1.00 87.00 438 ILE A O 1
ATOM 3484 N N . ASP A 1 439 ? 1.811 -13.933 28.201 1.00 86.38 439 ASP A N 1
ATOM 3485 C CA . ASP A 1 439 ? 1.329 -13.109 27.089 1.00 86.38 439 ASP A CA 1
ATOM 3486 C C . ASP A 1 439 ? 2.543 -12.581 26.315 1.00 86.38 439 ASP A C 1
ATOM 3488 O O . ASP A 1 439 ? 3.264 -11.702 26.797 1.00 86.38 439 ASP A O 1
ATOM 3492 N N . LEU A 1 440 ? 2.810 -13.168 25.148 1.00 86.88 440 LEU A N 1
ATOM 3493 C CA . LEU A 1 440 ? 3.858 -12.735 24.233 1.00 86.88 440 LEU A CA 1
ATOM 3494 C C . LEU A 1 440 ? 3.252 -11.810 23.177 1.00 86.88 440 LEU A C 1
ATOM 3496 O O . LEU A 1 440 ? 2.481 -12.237 22.320 1.00 86.88 440 LEU A O 1
ATOM 3500 N N . SER A 1 441 ? 3.671 -10.550 23.188 1.00 86.94 441 SER A N 1
ATOM 3501 C CA . SER A 1 441 ? 3.365 -9.582 22.137 1.00 86.94 441 SER A CA 1
ATOM 3502 C C . SER A 1 441 ? 4.599 -9.356 21.273 1.00 86.94 441 SER A C 1
ATOM 3504 O O . SER A 1 441 ? 5.611 -8.854 21.762 1.00 86.94 441 SER A O 1
ATOM 3506 N N . VAL A 1 442 ? 4.519 -9.718 19.995 1.00 87.69 442 VAL A N 1
ATOM 3507 C CA . VAL A 1 442 ? 5.580 -9.454 19.015 1.00 87.69 442 VAL A CA 1
ATOM 3508 C C . VAL A 1 442 ? 5.166 -8.231 18.207 1.00 87.69 442 VAL A C 1
ATOM 3510 O O . VAL A 1 442 ? 4.014 -8.117 17.812 1.00 87.69 442 VAL A O 1
ATOM 3513 N N . LEU A 1 443 ? 6.059 -7.277 17.991 1.00 87.19 443 LEU A N 1
ATOM 3514 C CA . LEU A 1 443 ? 5.741 -6.061 17.245 1.00 87.19 443 LEU A CA 1
ATOM 3515 C C . LEU A 1 443 ? 6.966 -5.487 16.549 1.00 87.19 443 LEU A C 1
ATOM 3517 O O . LEU A 1 443 ? 8.109 -5.771 16.906 1.00 87.19 443 LEU A O 1
ATOM 3521 N N . SER A 1 444 ? 6.724 -4.658 15.546 1.00 88.44 444 SER A N 1
ATOM 3522 C CA . SER A 1 444 ? 7.747 -3.813 14.959 1.00 88.44 444 SER A CA 1
ATOM 3523 C C . SER A 1 444 ? 8.252 -2.802 15.988 1.00 88.44 444 SER A C 1
ATOM 3525 O O . SER A 1 444 ? 7.514 -2.323 16.856 1.00 88.44 444 SER A O 1
ATOM 3527 N N . PHE A 1 445 ? 9.515 -2.410 15.870 1.00 86.12 445 PHE A N 1
ATOM 3528 C CA . PHE A 1 445 ? 10.099 -1.406 16.751 1.00 86.12 445 PHE A CA 1
ATOM 3529 C C . PHE A 1 445 ? 9.323 -0.081 16.719 1.00 86.12 445 PHE A C 1
ATOM 3531 O O . PHE A 1 445 ? 9.101 0.527 17.766 1.00 86.12 445 PHE A O 1
ATOM 3538 N N . HIS A 1 446 ? 8.823 0.332 15.550 1.00 84.31 446 HIS A N 1
ATOM 3539 C CA . HIS A 1 446 ? 8.048 1.567 15.424 1.00 84.31 446 HIS A CA 1
ATOM 3540 C C . HIS A 1 446 ? 6.664 1.486 16.095 1.00 84.31 446 HIS A C 1
ATOM 3542 O O . HIS A 1 446 ? 6.171 2.487 16.610 1.00 84.31 446 HIS A O 1
ATOM 3548 N N . SER A 1 447 ? 6.057 0.301 16.191 1.00 83.44 447 SER A N 1
ATOM 3549 C CA . SER A 1 447 ? 4.809 0.109 16.945 1.00 83.44 447 SER A CA 1
ATOM 3550 C C . SER A 1 447 ? 5.023 0.080 18.466 1.00 83.44 447 SER A C 1
ATOM 3552 O O . SER A 1 447 ? 4.086 0.327 19.232 1.00 83.44 447 SER A O 1
ATOM 3554 N N . SER A 1 448 ? 6.260 -0.131 18.938 1.00 77.44 448 SER A N 1
ATOM 3555 C CA . SER A 1 448 ? 6.583 -0.145 20.376 1.00 77.44 448 SER A CA 1
ATOM 3556 C C . SER A 1 448 ? 6.355 1.206 21.064 1.00 77.44 448 SER A C 1
ATOM 3558 O O . SER A 1 448 ? 6.010 1.260 22.249 1.00 77.44 448 SER A O 1
ATOM 3560 N N . PHE A 1 449 ? 6.464 2.308 20.317 1.00 68.88 449 PHE A N 1
ATOM 3561 C CA . PHE A 1 449 ? 6.269 3.661 20.837 1.00 68.88 449 PHE A CA 1
ATOM 3562 C C . PHE A 1 449 ? 4.834 3.906 21.326 1.00 68.88 449 PHE A C 1
ATOM 3564 O O . PHE A 1 449 ? 4.633 4.582 22.338 1.00 68.88 449 PHE A O 1
ATOM 3571 N N . ALA A 1 450 ? 3.832 3.313 20.672 1.00 63.25 450 ALA A N 1
ATOM 3572 C CA . ALA A 1 450 ? 2.435 3.402 21.102 1.00 63.25 450 ALA A CA 1
ATOM 3573 C C . ALA A 1 450 ? 2.180 2.636 22.417 1.00 63.25 450 ALA A C 1
ATOM 3575 O O . ALA A 1 450 ? 1.359 3.049 23.242 1.00 63.25 450 ALA A O 1
ATOM 3576 N N . LEU A 1 451 ? 2.929 1.552 22.656 1.00 63.12 451 LEU A N 1
ATOM 3577 C CA . LEU A 1 451 ? 2.840 0.761 23.885 1.00 63.12 451 LEU A CA 1
ATOM 3578 C C . LEU A 1 451 ? 3.404 1.518 25.097 1.00 63.12 451 LEU A C 1
ATOM 3580 O O . LEU A 1 451 ? 2.815 1.477 26.177 1.00 63.12 451 LEU A O 1
ATOM 3584 N N . ARG A 1 452 ? 4.503 2.267 24.912 1.00 57.81 452 ARG A N 1
ATOM 3585 C CA . ARG A 1 452 ? 5.100 3.100 25.975 1.00 57.81 452 ARG A CA 1
ATOM 3586 C C . ARG A 1 452 ? 4.146 4.198 26.457 1.00 57.81 452 ARG A C 1
ATOM 3588 O O . ARG A 1 452 ? 4.084 4.466 27.651 1.00 57.81 452 ARG A O 1
ATOM 3595 N N . LYS A 1 453 ? 3.362 4.794 25.550 1.00 50.16 453 LYS A N 1
ATOM 3596 C CA . LYS A 1 453 ? 2.402 5.865 25.883 1.00 50.16 453 LYS A CA 1
ATOM 3597 C C . LYS A 1 453 ? 1.158 5.374 26.635 1.00 50.16 453 LYS A C 1
ATOM 3599 O O . LYS A 1 453 ? 0.527 6.161 27.329 1.00 50.16 453 LYS A O 1
ATOM 3604 N N . THR A 1 454 ? 0.791 4.098 26.502 1.00 45.81 454 THR A N 1
ATOM 3605 C CA . THR A 1 454 ? -0.484 3.559 27.015 1.00 45.81 454 THR A CA 1
ATOM 3606 C C . THR A 1 454 ? -0.363 2.797 28.338 1.00 45.81 454 THR A C 1
ATOM 3608 O O . THR A 1 454 ? -1.381 2.563 28.988 1.00 45.81 454 THR A O 1
ATOM 3611 N N . LYS A 1 455 ? 0.849 2.423 28.779 1.00 46.25 455 LYS A N 1
ATOM 3612 C CA . LYS A 1 455 ? 1.074 1.633 30.007 1.00 46.25 455 LYS A CA 1
ATOM 3613 C C . LYS A 1 455 ? 2.251 2.159 30.843 1.00 46.25 455 LYS A C 1
ATOM 3615 O O . LYS A 1 455 ? 3.221 1.446 31.082 1.00 46.25 455 LYS A O 1
ATOM 3620 N N . ALA A 1 456 ? 2.152 3.395 31.330 1.00 33.50 456 ALA A N 1
ATOM 3621 C CA . ALA A 1 456 ? 3.003 3.882 32.417 1.00 33.50 456 ALA A CA 1
ATOM 3622 C C . ALA A 1 456 ? 2.449 3.382 33.768 1.00 33.50 456 ALA A C 1
ATOM 3624 O O . ALA A 1 456 ? 1.606 4.025 34.387 1.00 33.50 456 ALA A O 1
ATOM 3625 N N . GLY A 1 457 ? 2.887 2.198 34.200 1.00 32.53 457 GLY A N 1
ATOM 3626 C CA . GLY A 1 457 ? 2.666 1.667 35.550 1.00 32.53 457 GLY A CA 1
ATOM 3627 C C . GLY A 1 457 ? 3.980 1.134 36.148 1.00 32.53 457 GLY A C 1
ATOM 3628 O O . GLY A 1 457 ? 4.886 0.813 35.380 1.00 32.53 457 GLY A O 1
ATOM 3629 N N . PRO A 1 458 ? 4.123 1.025 37.487 1.00 32.44 458 PRO A N 1
ATOM 3630 C CA . PRO A 1 458 ? 5.429 0.957 38.168 1.00 32.44 458 PRO A CA 1
ATOM 3631 C C . PRO A 1 458 ? 6.205 -0.369 38.057 1.00 32.44 458 PRO A C 1
ATOM 3633 O O . PRO A 1 458 ? 7.155 -0.580 38.803 1.00 32.44 458 PRO A O 1
ATOM 3636 N N . TRP A 1 459 ? 5.837 -1.276 37.154 1.00 29.66 459 TRP A N 1
ATOM 3637 C CA . TRP A 1 459 ? 6.400 -2.629 37.092 1.00 29.66 459 TRP A CA 1
ATOM 3638 C C . TRP A 1 459 ? 6.853 -2.968 35.671 1.00 29.66 459 TRP A C 1
ATOM 3640 O O . TRP A 1 459 ? 6.251 -3.785 34.983 1.00 29.66 459 TRP A O 1
ATOM 3650 N N . LEU A 1 460 ? 7.920 -2.316 35.215 1.00 33.28 460 LEU A N 1
ATOM 3651 C CA . LEU A 1 460 ? 8.623 -2.669 33.981 1.00 33.28 460 LEU A CA 1
ATOM 3652 C C . LEU A 1 460 ? 10.087 -2.959 34.321 1.00 33.28 460 LEU A C 1
ATOM 3654 O O . LEU A 1 460 ? 10.946 -2.090 34.234 1.00 33.28 460 LEU A O 1
ATOM 3658 N N . HIS A 1 461 ? 10.388 -4.209 34.675 1.00 31.59 461 HIS A N 1
ATOM 3659 C CA . HIS A 1 461 ? 11.692 -4.778 34.324 1.00 31.59 461 HIS A CA 1
ATOM 3660 C C . HIS A 1 461 ? 11.621 -5.150 32.837 1.00 31.59 461 HIS A C 1
ATOM 3662 O O . HIS A 1 461 ? 11.356 -6.290 32.469 1.00 31.59 461 HIS A O 1
ATOM 3668 N N . SER A 1 462 ? 11.738 -4.139 31.972 1.00 31.69 462 SER A N 1
ATOM 3669 C CA . SER A 1 462 ? 11.727 -4.307 30.519 1.00 31.69 462 SER A CA 1
ATOM 3670 C C . SER A 1 462 ? 13.135 -4.679 30.058 1.00 31.69 462 SER A C 1
ATOM 3672 O O . SER A 1 462 ? 13.997 -3.818 29.906 1.00 31.69 462 SER A O 1
ATOM 3674 N N . GLY A 1 463 ? 13.397 -5.972 29.880 1.00 28.83 463 GLY A N 1
ATOM 3675 C CA . GLY A 1 463 ? 14.557 -6.427 29.120 1.00 28.83 463 GLY A CA 1
ATOM 3676 C C . GLY A 1 463 ? 14.238 -6.339 27.632 1.00 28.83 463 GLY A C 1
ATOM 3677 O O . GLY A 1 463 ? 13.606 -7.243 27.093 1.00 28.83 463 GLY A O 1
ATOM 3678 N N . VAL A 1 464 ? 14.637 -5.253 26.969 1.00 31.78 464 VAL A N 1
ATOM 3679 C CA . VAL A 1 464 ? 14.574 -5.151 25.504 1.00 31.78 464 VAL A CA 1
ATOM 3680 C C . VAL A 1 464 ? 15.777 -5.903 24.939 1.00 31.78 464 VAL A C 1
ATOM 3682 O O . VAL A 1 464 ? 16.897 -5.401 24.967 1.00 31.78 464 VAL A O 1
ATOM 3685 N N . PHE A 1 465 ? 15.563 -7.123 24.448 1.00 28.91 465 PHE A N 1
ATOM 3686 C CA . PHE A 1 465 ? 16.577 -7.831 23.668 1.00 28.91 465 PHE A CA 1
ATOM 3687 C C . PHE A 1 465 ? 16.476 -7.387 22.209 1.00 28.91 465 PHE A C 1
ATOM 3689 O O . PHE A 1 465 ? 15.531 -7.740 21.510 1.00 28.91 465 PHE A O 1
ATOM 3696 N N . CYS A 1 466 ? 17.452 -6.594 21.768 1.00 31.34 466 CYS A N 1
ATOM 3697 C CA . CYS A 1 466 ? 17.651 -6.240 20.368 1.00 31.34 466 CYS A CA 1
ATOM 3698 C C . CYS A 1 466 ? 18.722 -7.172 19.785 1.00 31.34 466 CYS A C 1
ATOM 3700 O O . CYS A 1 466 ? 19.821 -7.264 20.334 1.00 31.34 466 CYS A O 1
ATOM 3702 N N . SER A 1 467 ? 18.416 -7.878 18.698 1.00 29.19 467 SER A N 1
ATOM 3703 C CA . SER A 1 467 ? 19.420 -8.580 17.899 1.00 29.19 467 SER A CA 1
ATOM 3704 C C . SER A 1 467 ? 19.435 -7.929 16.525 1.00 29.19 467 SER A C 1
ATOM 3706 O O . SER A 1 467 ? 18.481 -8.074 15.773 1.00 29.19 467 SER A O 1
ATOM 3708 N N . SER A 1 468 ? 20.487 -7.172 16.224 1.00 34.44 468 SER A N 1
ATOM 3709 C CA . SER A 1 468 ? 20.773 -6.689 14.875 1.00 34.44 468 SER A CA 1
ATOM 3710 C C . SER A 1 468 ? 22.286 -6.677 14.656 1.00 34.44 468 SER A C 1
ATOM 3712 O O . SER A 1 468 ? 23.070 -6.465 15.588 1.00 34.44 468 SER A O 1
ATOM 3714 N N . LYS A 1 469 ? 22.699 -6.975 13.420 1.00 31.86 469 LYS A N 1
ATOM 3715 C CA . LYS A 1 469 ? 24.089 -6.907 12.967 1.00 31.86 469 LYS A CA 1
ATOM 3716 C C . LYS A 1 469 ? 24.530 -5.445 12.919 1.00 31.86 469 LYS A C 1
ATOM 3718 O O . LYS A 1 469 ? 24.083 -4.679 12.077 1.00 31.86 469 LYS A O 1
ATOM 3723 N N . SER A 1 470 ? 25.476 -5.104 13.787 1.00 31.81 470 SER A N 1
ATOM 3724 C CA . SER A 1 470 ? 26.337 -3.934 13.629 1.00 31.81 470 SER A CA 1
ATOM 3725 C C . SER A 1 470 ? 27.069 -3.996 12.285 1.00 31.81 470 SER A C 1
ATOM 3727 O O . SER A 1 470 ? 27.690 -5.014 11.972 1.00 31.81 470 SER A O 1
ATOM 3729 N N . LEU A 1 471 ? 27.031 -2.897 11.527 1.00 28.16 471 LEU A N 1
ATOM 3730 C CA . LEU A 1 471 ? 28.094 -2.571 10.572 1.00 28.16 471 LEU A CA 1
ATOM 3731 C C . LEU A 1 471 ? 28.463 -1.084 10.526 1.00 28.16 471 LEU A C 1
ATOM 3733 O O . LEU A 1 471 ? 29.577 -0.786 10.118 1.00 28.16 471 LEU A O 1
ATOM 3737 N N . TYR A 1 472 ? 27.653 -0.173 11.065 1.00 27.97 472 TYR A N 1
ATOM 3738 C CA . TYR A 1 472 ? 28.116 1.160 11.451 1.00 27.97 472 TYR A CA 1
ATOM 3739 C C . TYR A 1 472 ? 27.570 1.507 12.837 1.00 27.97 472 TYR A C 1
ATOM 3741 O O . TYR A 1 472 ? 26.496 1.049 13.224 1.00 27.97 472 TYR A O 1
ATOM 3749 N N . GLY A 1 473 ? 28.420 2.160 13.630 1.00 29.30 473 GLY A N 1
ATOM 3750 C CA . GLY A 1 473 ? 28.209 2.449 15.043 1.00 29.30 473 GLY A CA 1
ATOM 3751 C C . GLY A 1 473 ? 26.961 3.284 15.309 1.00 29.30 473 GLY A C 1
ATOM 3752 O O . GLY A 1 473 ? 26.439 3.945 14.423 1.00 29.30 473 GLY A O 1
ATOM 3753 N N . ASP A 1 474 ? 26.544 3.223 16.569 1.00 25.17 474 ASP A N 1
ATOM 3754 C CA . ASP A 1 474 ? 25.397 3.895 17.172 1.00 25.17 474 ASP A CA 1
ATOM 3755 C C . ASP A 1 474 ? 24.037 3.275 16.835 1.00 25.17 474 ASP A C 1
ATOM 3757 O O . ASP A 1 474 ? 23.247 3.722 16.009 1.00 25.17 474 ASP A O 1
ATOM 3761 N N . ILE A 1 475 ? 23.729 2.227 17.607 1.00 29.36 475 ILE A N 1
ATOM 3762 C CA . ILE A 1 475 ? 22.352 1.867 17.939 1.00 29.36 475 ILE A CA 1
ATOM 3763 C C . ILE A 1 475 ? 21.718 3.130 18.529 1.00 29.36 475 ILE A C 1
ATOM 3765 O O . ILE A 1 475 ? 21.981 3.468 19.685 1.00 29.36 475 ILE A O 1
ATOM 3769 N N . MET A 1 476 ? 20.896 3.832 17.745 1.00 29.50 476 MET A N 1
ATOM 3770 C CA . MET A 1 476 ? 20.039 4.886 18.274 1.00 29.50 476 MET A CA 1
ATOM 3771 C C . MET A 1 476 ? 19.064 4.257 19.273 1.00 29.50 476 MET A C 1
ATOM 3773 O O . MET A 1 476 ? 17.986 3.760 18.941 1.00 29.50 476 MET A O 1
ATOM 3777 N N . CYS A 1 477 ? 19.458 4.283 20.541 1.00 27.41 477 CYS A N 1
ATOM 3778 C CA . CYS A 1 477 ? 18.528 4.301 21.647 1.00 27.41 477 CYS A CA 1
ATOM 3779 C C . CYS A 1 477 ? 17.664 5.553 21.481 1.00 27.41 477 CYS A C 1
ATOM 3781 O O . CYS A 1 477 ? 18.080 6.646 21.853 1.00 27.41 477 CYS A O 1
ATOM 3783 N N . PHE A 1 478 ? 16.450 5.395 20.954 1.00 28.25 478 PHE A N 1
ATOM 3784 C CA . PHE A 1 478 ? 15.408 6.408 21.097 1.00 28.25 478 PHE A CA 1
ATOM 3785 C C . PHE A 1 478 ? 15.036 6.496 22.585 1.00 28.25 478 PHE A C 1
ATOM 3787 O O . PHE A 1 478 ? 14.142 5.791 23.076 1.00 28.25 478 PHE A O 1
ATOM 3794 N N . SER A 1 479 ? 15.787 7.315 23.316 1.00 22.12 479 SER A N 1
ATOM 3795 C CA . SER A 1 479 ? 15.378 7.847 24.605 1.00 22.12 479 SER A CA 1
ATOM 3796 C C . SER A 1 479 ? 14.643 9.152 24.329 1.00 22.12 479 SER A C 1
ATOM 3798 O O . SER A 1 479 ? 15.208 10.064 23.733 1.00 22.12 479 SER A O 1
ATOM 3800 N N . LEU A 1 480 ? 13.374 9.203 24.728 1.00 29.98 480 LEU A N 1
ATOM 3801 C CA . LEU A 1 480 ? 12.748 10.465 25.114 1.00 29.98 480 LEU A CA 1
ATOM 3802 C C . LEU A 1 480 ? 13.191 10.792 26.538 1.00 29.98 480 LEU A C 1
ATOM 3804 O O . LEU A 1 480 ? 13.328 9.819 27.324 1.00 29.98 480 LEU A O 1
#

Foldseek 3Di:
DVVVVVVVVVVLVVVLVVLLVVLLVCLVPDPQNFALDDCVSVVVVPCPDPSVVSDDPVSSVVSSVVSNVVRNVVLLVLLLVVCVVVVVLQPPADLPDDQDPVSVVVCCVVCVPPPSLVSCVNVVVSSVVSVSLSSNCNSPVDCCSDPQPPLFPLLVLLQLLCVLCVVQRVNQPVPPPDVDDAAEAFEEEEWADCPQVVVVVLQQVCADPQCWHAFPNGTYRYHYHYAHDQCVDPNRPSDDPVGDHLAYEQEDAAPVGLVRSLVNLVVLVVVLVPDPDPSVCSLVHAYEYEHWDDFPQAACVSVPVVRSVVVVVVSVVVCVVSVHHYQYFDGGDPDPGDRDDPVSVNVSVVVSVVSVVVVPPDDDDDDDDDDDDDDDDDDPPPDFPEEAEAEAARPAPDDPCVVCVVQSDPVFWDQHPDPPRSFWIWGFDQDPNDTGIYIYGYRYPSVVVVVVVPDPDDDDPDPHDDDDDDDDDDPPPPDD

pLDDT: mean 75.86, std 21.2, range [22.12, 97.75]

InterPro domains:
  IPR002713 FF domain [PS51676] (16-70)
  IPR002713 FF domain [PS51676] (72-137)
  IPR002713 FF domain [SM00441] (16-70)
  IPR002713 FF domain [SM00441] (72-126)
  IPR036517 FF domain superfamily [G3DSA:1.10.10.440] (75-139)
  IPR039006 Rho GTPase-activating protein, pG2 domain [PS51853] (387-480)
  IPR039007 Rho GTPase-activating protein, pG1 domain [PS51852] (179-361)
  IPR045786 Rho GTPase-activating protein, pG1 and pG2 domain [PF19518] (145-455)
  IPR051978 Rho GTPase-activating domain-containing protein [PTHR46005] (2-454)
  IPR057284 Rho GTPase-activating protein 35-like, FF domain [PF23083] (18-72)

Sequence (480 aa):
MIYETHLEQLRNDRKRAEMRWELKEKLSVSPFITPGKPWEEARSFIMNEEFYQWLEEAEYLDIYNKHQKEIIDRAKEDFQELLLEYSELFYELEVDAKPSKEKMGAIQELLGEEQRFKALQKLQAERDALVLKHIHFVYHPTKDTCPNSPHCVDSKIEQILASRFPTRYSSSESSRTEGGRAERINIVILGKDGLAREMANEIRALCSSDDRYVLDGKIYELALRPIEGNVRLPVNSFQTPTFAPHGCLCLYNSKESLSYVVESLEKLRESTISRRERESSLAQLPLSLLLVTKRGVGSIGDIGGETAQTLIQQGLQVAAKLQCVYLDPASPGMGYGRNVNEKQINAMLKGLLESKRSIGTSSPPLHSTSSAFRDSQSQQILEADLRIVMCLMCGDTYDLDQLLAPFLLPQYCRPASSLSSGTSVFLDLTIGGQKQNIDLSVLSFHSSFALRKTKAGPWLHSGVFCSSKSLYGDIMCFSL

Secondary structure (DSSP, 8-state):
-HHHHHHHHHHHHHHHHHHHHHHHHHHHH-TT--TT--HHHHGGGTTTSTHHHHS-HHHHHHHHHHHHHHHHHHHHHHHHHHHHHTGGGGTTS-TTPPPPHHHHHHHHHHHTT-HHHHTTTT-HHHHHHHHHHHHHHHHS-STTTSTTTTS-HHHHHHHHHHHH-TTTS--S-TTSSS-PPPEEEEEEEE-TTTHHHHHHHHHHHHSBTTTEEEETTEEEEEEEEEE-S-TTSGGG-S-BTTB--SEEEEEESSHHHHHHHHHHHHHHHHHHHTS-SSSHHHHT--EEEEE-PPTT--SGGGG-HHHHHHHHHHHHHHHHHHT-EEEPPPP--S-TT-SS-HHHHHHHHHHHHHHHHHHS---PPPP-----------------SEEEEEEE-TT----HHHHHTTT--TTTEEE-S-TT-TTEEEEEEEETTEEEEEEEEEEEHHHHHHHHHH---S------------SSS-------

Radius of gyration: 31.28 Å; chains: 1; bounding box: 78×64×84 Å